Protein AF-A0A1V4YIA8-F1 (afdb_monomer_lite)

Sequence (410 aa):
MAITRIFAPPVGDYGSGVNHAVEQSWTWDTRDDVADLYINRMGHTYTERNWGMSNPDLFKELLKGVDTAYNSRSTNLYGVLDNDDFFGYLGGLSMAIEKMNNGKAPNLYVVYEANPANPQIIALQTFMTREMRTRYFNPEWIQAMMNEGYSGARYISNKFVSYLWGWQVTSPATVENWMWDEVVNTYIKDQYNIGVDEWLSSGNNAYSMTSITGTLLTAAYNGYWQTDQATLRMVADTWAKMIIENGVACCDCSCGNIAMMEWVTQYINPDLLAQVKSQIYTATGYEGFAPSTPVNPNQPVQPTQPGQPSEPGQPSQPGEPGQPGEPSQPGQSEESASSNAGSTPGELQVSAATTPGDEGSQSSQAHEINPVNQQSSSQNTGMPIVATLAVIALVCLLAVGYFYRGRKQI

Secondary structure (DSSP, 8-state):
-TT---EESPTT--S-SHHHHHHTTTS-SSHHHHHHHHHHHH-EEE-SS-EEEE-HHHHHHHHTT--EEEEEE--SS--SSS-HHHIIIIIHHHHHHHHHTTT-PPEEEEEE-SSTTS-EEEEHHHHHHHHHHHTTT-HHHHHHHHHTTHHHHHIIIIIIIHHHHHHHHH-TTTS-HHHHHHHHHHHTS-TT-SSHHHHHTSGGGHHHHHHHHHHHHHHHHTTS----HHHHHHHHHHHHHHHHHH----SIIIII-HHHHHHHTTTS-HHHHHHHHHHHHHHH--GGG-------TTS--PPPPPPPPPPPPPPPPPPPPPPPPPPPP---------------PPP-------------------PPPPPP---------PPPHHHHHHHHHHHHHHHHHHHHHTTS--

Structure (mmCIF, N/CA/C/O backbone):
data_AF-A0A1V4YIA8-F1
#
_entry.id   AF-A0A1V4YIA8-F1
#
loop_
_atom_site.group_PDB
_atom_site.id
_atom_site.type_symbol
_atom_site.label_atom_id
_atom_site.label_alt_id
_atom_site.label_comp_id
_atom_site.label_asym_id
_atom_site.label_entity_id
_atom_site.label_seq_id
_atom_site.pdbx_PDB_ins_code
_atom_site.Cartn_x
_atom_site.Cartn_y
_atom_site.Cartn_z
_atom_site.occupancy
_atom_site.B_iso_or_equiv
_atom_site.auth_seq_id
_atom_site.auth_comp_id
_atom_site.auth_asym_id
_atom_site.auth_atom_id
_atom_site.pdbx_PDB_model_num
ATOM 1 N N . MET A 1 1 ? 11.191 4.000 -35.561 1.00 65.69 1 MET A N 1
ATOM 2 C CA . MET A 1 1 ? 10.753 3.777 -34.164 1.00 65.69 1 MET A CA 1
ATOM 3 C C . MET A 1 1 ? 11.187 2.427 -33.581 1.00 65.69 1 MET A C 1
ATOM 5 O O . MET A 1 1 ? 11.226 2.317 -32.368 1.00 65.69 1 MET A O 1
ATOM 9 N N . ALA A 1 2 ? 11.589 1.423 -34.379 1.00 75.12 2 ALA A N 1
ATOM 10 C CA . ALA A 1 2 ? 11.944 0.082 -33.872 1.00 75.12 2 ALA A CA 1
ATOM 11 C C . ALA A 1 2 ? 13.035 0.036 -32.770 1.00 75.12 2 ALA A C 1
ATOM 13 O O . ALA A 1 2 ? 13.025 -0.872 -31.941 1.00 75.12 2 ALA A O 1
ATOM 14 N N . ILE A 1 3 ? 13.945 1.018 -32.722 1.00 88.50 3 ILE A N 1
ATOM 15 C CA . ILE A 1 3 ? 15.013 1.119 -31.706 1.00 88.50 3 ILE A CA 1
ATOM 16 C C . ILE A 1 3 ? 14.638 1.963 -30.473 1.00 88.50 3 ILE A C 1
ATOM 18 O O . ILE A 1 3 ? 15.454 2.109 -29.570 1.00 88.50 3 ILE A O 1
ATOM 22 N N . THR A 1 4 ? 13.438 2.548 -30.420 1.00 93.19 4 THR A N 1
ATOM 23 C CA . THR A 1 4 ? 13.021 3.411 -29.304 1.00 93.19 4 THR A CA 1
ATOM 24 C C . THR A 1 4 ? 12.848 2.586 -28.029 1.00 93.19 4 THR A C 1
ATOM 26 O O . THR A 1 4 ? 12.136 1.584 -28.042 1.00 93.19 4 THR A O 1
ATOM 29 N N . ARG A 1 5 ? 13.509 2.986 -26.936 1.00 95.44 5 ARG A N 1
ATOM 30 C CA . ARG A 1 5 ? 13.465 2.293 -25.631 1.00 95.44 5 ARG A CA 1
ATOM 31 C C . ARG A 1 5 ? 13.290 3.223 -24.430 1.00 95.44 5 ARG A C 1
ATOM 33 O O . ARG A 1 5 ? 13.143 2.735 -23.319 1.00 95.44 5 ARG A O 1
ATOM 40 N N . ILE A 1 6 ? 13.316 4.537 -24.645 1.00 97.19 6 ILE A N 1
ATOM 41 C CA . ILE A 1 6 ? 13.201 5.528 -23.575 1.00 97.19 6 ILE A CA 1
ATOM 42 C C . ILE A 1 6 ? 11.770 6.055 -23.575 1.00 97.19 6 ILE A C 1
ATOM 44 O O . ILE A 1 6 ? 11.313 6.648 -24.558 1.00 97.19 6 ILE A O 1
ATOM 48 N N . PHE A 1 7 ? 11.091 5.799 -22.464 1.00 97.75 7 PHE A N 1
ATOM 49 C CA . PHE A 1 7 ? 9.698 6.132 -22.219 1.00 97.75 7 PHE A CA 1
ATOM 50 C C . PHE A 1 7 ? 9.584 6.898 -20.900 1.00 97.75 7 PHE A C 1
ATOM 52 O O . PHE A 1 7 ? 10.349 6.633 -19.971 1.00 97.75 7 PHE A O 1
ATOM 59 N N . ALA A 1 8 ? 8.667 7.857 -20.827 1.00 97.19 8 ALA A N 1
ATOM 60 C CA . ALA A 1 8 ? 8.388 8.628 -19.617 1.00 97.19 8 ALA A CA 1
ATOM 61 C C . ALA A 1 8 ? 6.948 9.184 -19.666 1.00 97.19 8 ALA A C 1
ATOM 63 O O . ALA A 1 8 ? 6.248 8.951 -20.656 1.00 97.19 8 ALA A O 1
ATOM 64 N N . PRO A 1 9 ? 6.491 9.923 -18.639 1.00 97.44 9 PRO A N 1
ATOM 65 C CA . PRO A 1 9 ? 5.251 10.693 -18.715 1.00 97.44 9 PRO A CA 1
ATOM 66 C C . PRO A 1 9 ? 5.233 11.709 -19.881 1.00 97.44 9 PRO A C 1
ATOM 68 O O . PRO A 1 9 ? 6.288 12.008 -20.464 1.00 97.44 9 PRO A O 1
ATOM 71 N N . PRO A 1 10 ? 4.056 12.267 -20.227 1.00 96.56 10 PRO A N 1
ATOM 72 C CA . PRO A 1 10 ? 3.943 13.363 -21.187 1.00 96.56 10 PRO A CA 1
ATOM 73 C C . PRO A 1 10 ? 4.822 14.565 -20.816 1.00 96.56 10 PRO A C 1
ATOM 75 O O . PRO A 1 10 ? 5.155 14.781 -19.650 1.00 96.56 10 PRO A O 1
ATOM 78 N N . VAL A 1 11 ? 5.162 15.395 -21.805 1.00 96.56 11 VAL A N 1
ATOM 79 C CA . VAL A 1 11 ? 5.897 16.643 -21.548 1.00 96.56 11 VAL A CA 1
ATOM 80 C C . VAL A 1 11 ? 5.082 17.539 -20.614 1.00 96.56 11 VAL A C 1
ATOM 82 O O . VAL A 1 11 ? 3.940 17.872 -20.920 1.00 96.56 11 VAL A O 1
ATOM 85 N N . GLY A 1 12 ? 5.693 17.961 -19.506 1.00 95.81 12 GLY A N 1
ATOM 86 C CA . GLY A 1 12 ? 5.061 18.842 -18.521 1.00 95.81 12 GLY A CA 1
ATOM 87 C C . GLY A 1 12 ? 4.200 18.127 -17.478 1.00 95.81 12 GLY A C 1
ATOM 88 O O . GLY A 1 12 ? 3.597 18.808 -16.654 1.00 95.81 12 GLY A O 1
ATOM 89 N N . ASP A 1 13 ? 4.162 16.792 -17.485 1.00 95.50 13 ASP A N 1
ATOM 90 C CA . ASP A 1 13 ? 3.424 15.987 -16.509 1.00 95.50 13 ASP A CA 1
ATOM 91 C C . ASP A 1 13 ? 4.364 15.026 -15.749 1.00 95.50 13 ASP A C 1
ATOM 93 O O . ASP A 1 13 ? 5.478 14.732 -16.193 1.00 95.50 13 ASP A O 1
ATOM 97 N N . TYR A 1 14 ? 3.932 14.551 -14.580 1.00 94.81 14 TYR A N 1
ATOM 98 C CA . TYR A 1 14 ? 4.748 13.780 -13.635 1.00 94.81 14 TYR A CA 1
ATOM 99 C C . TYR A 1 14 ? 3.980 12.594 -13.050 1.00 94.81 14 TYR A C 1
ATOM 101 O O . TYR A 1 14 ? 2.756 12.613 -12.947 1.00 94.81 14 TYR A O 1
ATOM 109 N N . GLY A 1 15 ? 4.700 11.567 -12.596 1.00 95.19 15 GLY A N 1
ATOM 110 C CA . GLY A 1 15 ? 4.088 10.415 -11.932 1.00 95.19 15 GLY A CA 1
ATOM 111 C C . GLY A 1 15 ? 3.450 9.424 -12.904 1.00 95.19 15 GLY A C 1
ATOM 112 O O . GLY A 1 15 ? 3.049 9.766 -14.018 1.00 95.19 15 GLY A O 1
ATOM 113 N N . SER A 1 16 ? 3.325 8.175 -12.465 1.00 96.56 16 SER A N 1
ATOM 114 C CA . SER A 1 16 ? 2.689 7.113 -13.250 1.00 96.56 16 SER A CA 1
ATOM 115 C C . SER A 1 16 ? 1.163 7.089 -13.131 1.00 96.56 16 SER A C 1
ATOM 117 O O . SER A 1 16 ? 0.514 6.364 -13.880 1.00 96.56 16 SER A O 1
ATOM 119 N N . GLY A 1 17 ? 0.587 7.848 -12.189 1.00 95.88 17 GLY A N 1
ATOM 120 C CA . GLY A 1 17 ? -0.848 7.855 -11.877 1.00 95.88 17 GLY A CA 1
ATOM 121 C C . GLY A 1 17 ? -1.330 6.623 -11.100 1.00 95.88 17 GLY A C 1
ATOM 122 O O . GLY A 1 17 ? -2.431 6.637 -10.557 1.00 95.88 17 GLY A O 1
ATOM 123 N N . VAL A 1 18 ? -0.506 5.575 -11.002 1.00 97.94 18 VAL A N 1
ATOM 124 C CA . VAL A 1 18 ? -0.856 4.314 -10.332 1.00 97.94 18 VAL A CA 1
ATOM 125 C C . VAL A 1 18 ? -1.058 4.505 -8.836 1.00 97.94 18 VAL A C 1
ATOM 127 O O . VAL A 1 18 ? -1.985 3.933 -8.283 1.00 97.94 18 VAL A O 1
ATOM 130 N N . ASN A 1 19 ? -0.229 5.317 -8.182 1.00 94.88 19 ASN A N 1
ATOM 131 C CA . ASN A 1 19 ? -0.365 5.625 -6.759 1.00 94.88 19 ASN A CA 1
ATOM 132 C C . ASN A 1 19 ? -1.759 6.178 -6.426 1.00 94.88 19 ASN A C 1
ATOM 134 O O . ASN A 1 19 ? -2.448 5.613 -5.582 1.00 94.88 19 ASN A O 1
ATOM 138 N N . HIS A 1 20 ? -2.223 7.174 -7.182 1.00 93.44 20 HIS A N 1
ATOM 139 C CA . HIS A 1 20 ? -3.550 7.752 -6.982 1.00 93.44 20 HIS A CA 1
ATOM 140 C C . HIS A 1 20 ? -4.688 6.775 -7.313 1.00 93.44 20 HIS A C 1
ATOM 142 O O . HIS A 1 20 ? -5.673 6.688 -6.584 1.00 93.44 20 HIS A O 1
ATOM 148 N N . ALA A 1 21 ? -4.545 5.995 -8.389 1.00 95.81 21 ALA A N 1
ATOM 149 C CA . ALA A 1 21 ? -5.541 4.989 -8.749 1.00 95.81 21 ALA A CA 1
ATOM 150 C C . ALA A 1 21 ? -5.669 3.892 -7.679 1.00 95.81 21 ALA A C 1
ATOM 152 O O . ALA A 1 21 ? -6.773 3.435 -7.393 1.00 95.81 21 ALA A O 1
ATOM 153 N N . VAL A 1 22 ? -4.562 3.472 -7.059 1.00 94.25 22 VAL A N 1
ATOM 154 C CA . VAL A 1 22 ? -4.585 2.452 -5.999 1.00 94.25 22 VAL A CA 1
ATOM 155 C C . VAL A 1 22 ? -5.229 2.978 -4.713 1.00 94.25 22 VAL A C 1
ATOM 157 O O . VAL A 1 22 ? -5.990 2.242 -4.080 1.00 94.25 22 VAL A O 1
ATOM 160 N N . GLU A 1 23 ? -4.983 4.242 -4.353 1.00 90.00 23 GLU A N 1
ATOM 161 C CA . GLU A 1 23 ? -5.713 4.919 -3.269 1.00 90.00 23 GLU A CA 1
ATOM 162 C C . GLU A 1 23 ? -7.224 4.916 -3.552 1.00 90.00 23 GLU A C 1
ATOM 164 O O . GLU A 1 23 ? -8.032 4.645 -2.671 1.00 90.00 23 GLU A O 1
ATOM 169 N N . GLN A 1 24 ? -7.621 5.116 -4.809 1.00 90.38 24 GLN A N 1
ATOM 170 C CA . GLN A 1 24 ? -9.018 5.145 -5.247 1.00 90.38 24 GLN A CA 1
ATOM 171 C C . GLN A 1 24 ? -9.512 3.788 -5.758 1.00 90.38 24 GLN A C 1
ATOM 173 O O . GLN A 1 24 ? -10.110 3.693 -6.831 1.00 90.38 24 GLN A O 1
ATOM 178 N N . SER A 1 25 ? -9.282 2.724 -4.989 1.00 87.50 25 SER A N 1
ATOM 179 C CA . SER A 1 25 ? -9.560 1.338 -5.410 1.00 87.50 25 SER A CA 1
ATOM 180 C C . SER A 1 25 ? -11.002 1.030 -5.850 1.00 87.50 25 SER A C 1
ATOM 182 O O . SER A 1 25 ? -11.231 0.017 -6.495 1.00 87.50 25 SER A O 1
ATOM 184 N N . TRP A 1 26 ? -11.974 1.894 -5.544 1.00 87.44 26 TRP A N 1
ATOM 185 C CA . TRP A 1 26 ? -13.375 1.772 -5.976 1.00 87.44 26 TRP A CA 1
ATOM 186 C C . TRP A 1 26 ? -13.670 2.414 -7.345 1.00 87.44 26 TRP A C 1
ATOM 188 O O . TRP A 1 26 ? -14.825 2.460 -7.760 1.00 87.44 26 TRP A O 1
ATOM 198 N N . THR A 1 27 ? -12.661 2.970 -8.024 1.00 90.88 27 THR A N 1
ATOM 199 C CA . THR A 1 27 ? -12.814 3.678 -9.313 1.00 90.88 27 THR A CA 1
ATOM 200 C C . THR A 1 27 ? -12.440 2.834 -10.531 1.00 90.88 27 THR A C 1
ATOM 202 O O . THR A 1 27 ? -12.536 3.310 -11.662 1.00 90.88 27 THR A O 1
ATOM 205 N N . TRP A 1 28 ? -12.026 1.588 -10.311 1.00 94.19 28 TRP A N 1
ATOM 206 C CA . TRP A 1 28 ? -11.667 0.622 -11.344 1.00 94.19 28 TRP A CA 1
ATOM 207 C C . TRP A 1 28 ? -12.190 -0.765 -10.976 1.00 94.19 28 TRP A C 1
ATOM 209 O O . TRP A 1 28 ? -12.346 -1.084 -9.798 1.00 94.19 28 TRP A O 1
ATOM 219 N N . ASP A 1 29 ? -12.450 -1.592 -11.987 1.00 92.12 29 ASP A N 1
ATOM 220 C CA . ASP A 1 29 ? -13.023 -2.926 -11.792 1.00 92.12 29 ASP A CA 1
ATOM 221 C C . ASP A 1 29 ? -11.923 -3.982 -11.640 1.00 92.12 29 ASP A C 1
ATOM 223 O O . ASP A 1 29 ? -12.060 -4.958 -10.898 1.00 92.12 29 ASP A O 1
ATOM 227 N N . THR A 1 30 ? -10.811 -3.803 -12.357 1.00 95.19 30 THR A N 1
ATOM 228 C CA . THR A 1 30 ? -9.715 -4.771 -12.406 1.00 95.19 30 THR A CA 1
ATOM 229 C C . THR A 1 30 ? -8.340 -4.106 -12.348 1.00 95.19 30 THR A C 1
ATOM 231 O O . THR A 1 30 ? -8.144 -2.965 -12.761 1.00 95.19 30 THR A O 1
ATOM 234 N N . ARG A 1 31 ? -7.324 -4.867 -11.913 1.00 95.94 31 ARG A N 1
ATOM 235 C CA . ARG A 1 31 ? -5.907 -4.444 -11.979 1.00 95.94 31 ARG A CA 1
ATOM 236 C C . ARG A 1 31 ? -5.469 -4.083 -13.407 1.00 95.94 31 ARG A C 1
ATOM 238 O O . ARG A 1 31 ? -4.564 -3.271 -13.591 1.00 95.94 31 ARG A O 1
ATOM 245 N N . ASP A 1 32 ? -6.128 -4.659 -14.409 1.00 97.25 32 ASP A N 1
ATOM 246 C CA . ASP A 1 32 ? -5.884 -4.400 -15.825 1.00 97.25 32 ASP A CA 1
ATOM 247 C C . ASP A 1 32 ? -6.237 -2.963 -16.240 1.00 97.25 32 ASP A C 1
ATOM 249 O O . ASP A 1 32 ? -5.585 -2.432 -17.144 1.00 97.25 32 ASP A O 1
ATOM 253 N N . ASP A 1 33 ? -7.198 -2.322 -15.570 1.00 97.94 33 ASP A N 1
ATOM 254 C CA . ASP A 1 33 ? -7.555 -0.914 -15.797 1.00 97.94 33 ASP A CA 1
ATOM 255 C C . ASP A 1 33 ? -6.437 0.011 -15.294 1.00 97.94 33 ASP A C 1
ATOM 257 O O . ASP A 1 33 ? -6.032 0.965 -15.965 1.00 97.94 33 ASP A O 1
ATOM 261 N N . VAL A 1 34 ? -5.846 -0.327 -14.142 1.00 98.19 34 VAL A N 1
ATOM 262 C CA . VAL A 1 34 ? -4.687 0.385 -13.582 1.00 98.19 34 VAL A CA 1
ATOM 263 C C . VAL A 1 34 ? -3.437 0.172 -14.449 1.00 98.19 34 VAL A C 1
ATOM 265 O O . VAL A 1 34 ? -2.638 1.093 -14.642 1.00 98.19 34 VAL A O 1
ATOM 268 N N . ALA A 1 35 ? -3.272 -1.020 -15.030 1.00 98.50 35 ALA A N 1
ATOM 269 C CA . ALA A 1 35 ? -2.217 -1.290 -16.005 1.00 98.50 35 ALA A CA 1
ATOM 270 C C . ALA A 1 35 ? -2.378 -0.437 -17.277 1.00 98.50 35 ALA A C 1
ATOM 272 O O . ALA A 1 35 ? -1.390 0.098 -17.786 1.00 98.50 35 ALA A O 1
ATOM 273 N N . ASP A 1 36 ? -3.607 -0.262 -17.774 1.00 98.44 36 ASP A N 1
ATOM 274 C CA . ASP A 1 36 ? -3.881 0.599 -18.929 1.00 98.44 36 ASP A CA 1
ATOM 275 C C . ASP A 1 36 ? -3.606 2.074 -18.622 1.00 98.44 36 ASP A C 1
ATOM 277 O O . ASP A 1 36 ? -3.011 2.766 -19.455 1.00 98.44 36 ASP A O 1
ATOM 281 N N . LEU A 1 37 ? -3.943 2.550 -17.417 1.00 98.06 37 LEU A N 1
ATOM 282 C CA . LEU A 1 37 ? -3.542 3.880 -16.948 1.00 98.06 37 LEU A CA 1
ATOM 283 C C . LEU A 1 37 ? -2.018 4.051 -17.017 1.00 98.06 37 LEU A C 1
ATOM 285 O O . LEU A 1 37 ? -1.536 5.022 -17.608 1.00 98.06 37 LEU A O 1
ATOM 289 N N . TYR A 1 38 ? -1.259 3.092 -16.474 1.00 98.62 38 TYR A N 1
ATOM 290 C CA . TYR A 1 38 ? 0.203 3.126 -16.514 1.00 98.62 38 TYR A CA 1
ATOM 291 C C . TYR A 1 38 ? 0.727 3.167 -17.953 1.00 98.62 38 TYR A C 1
ATOM 293 O O . TYR A 1 38 ? 1.564 4.007 -18.281 1.00 98.62 38 TYR A O 1
ATOM 301 N N . ILE A 1 39 ? 0.229 2.291 -18.830 1.00 98.69 39 ILE A N 1
ATOM 302 C CA . ILE A 1 39 ? 0.656 2.209 -20.233 1.00 98.69 39 ILE A CA 1
ATOM 303 C C . ILE A 1 39 ? 0.380 3.518 -20.974 1.00 98.69 39 ILE A C 1
ATOM 305 O O . ILE A 1 39 ? 1.248 4.009 -21.696 1.00 98.69 39 ILE A O 1
ATOM 309 N N . ASN A 1 40 ? -0.806 4.096 -20.791 1.00 97.88 40 ASN A N 1
ATOM 310 C CA . ASN A 1 40 ? -1.186 5.336 -21.460 1.00 97.88 40 ASN A CA 1
ATOM 311 C C . ASN A 1 40 ? -0.360 6.523 -20.958 1.00 97.88 40 ASN A C 1
ATOM 313 O O . ASN A 1 40 ? 0.056 7.364 -21.754 1.00 97.88 40 ASN A O 1
ATOM 317 N N . ARG A 1 41 ? -0.073 6.579 -19.653 1.00 97.44 41 ARG A N 1
ATOM 318 C CA . ARG A 1 41 ? 0.695 7.675 -19.056 1.00 97.44 41 ARG A CA 1
ATOM 319 C C . ARG A 1 41 ? 2.188 7.554 -19.358 1.00 97.44 41 ARG A C 1
ATOM 321 O O . ARG A 1 41 ? 2.797 8.515 -19.817 1.00 97.44 41 ARG A O 1
ATOM 328 N N . MET A 1 42 ? 2.768 6.368 -19.202 1.00 98.12 42 MET A N 1
ATOM 329 C CA . MET A 1 42 ? 4.201 6.123 -19.403 1.00 98.12 42 MET A CA 1
ATOM 330 C C . MET A 1 42 ? 4.585 5.861 -20.863 1.00 98.12 42 MET A C 1
ATOM 332 O O . MET A 1 42 ? 5.764 5.883 -21.196 1.00 98.12 42 MET A O 1
ATOM 336 N N . GLY A 1 43 ? 3.619 5.653 -21.760 1.00 97.69 43 GLY A N 1
ATOM 337 C CA . GLY A 1 43 ? 3.835 5.334 -23.173 1.00 97.69 43 GLY A CA 1
ATOM 338 C C . GLY A 1 43 ? 4.330 6.486 -24.056 1.00 97.69 43 GLY A C 1
ATOM 339 O O . GLY A 1 43 ? 4.143 6.418 -25.269 1.00 97.69 43 GLY A O 1
ATOM 340 N N . HIS A 1 44 ? 4.943 7.541 -23.508 1.00 98.06 44 HIS A N 1
ATOM 341 C CA . HIS A 1 44 ? 5.466 8.668 -24.291 1.00 98.06 44 HIS A CA 1
ATOM 342 C C . HIS A 1 44 ? 6.955 8.492 -24.571 1.00 98.06 44 HIS A C 1
ATOM 344 O O . HIS A 1 44 ? 7.759 8.273 -23.671 1.00 98.06 44 HIS A O 1
ATOM 350 N N . THR A 1 45 ? 7.331 8.593 -25.841 1.00 97.38 45 THR A N 1
ATOM 351 C CA . THR A 1 45 ? 8.685 8.305 -26.319 1.00 97.38 45 THR A CA 1
ATOM 352 C C . THR A 1 45 ? 9.594 9.524 -26.257 1.00 97.38 45 THR A C 1
ATOM 354 O O . THR A 1 45 ? 9.218 10.620 -26.677 1.00 97.38 45 THR A O 1
ATOM 357 N N . TYR A 1 46 ? 10.828 9.306 -25.809 1.00 96.75 46 TYR A N 1
ATOM 358 C CA . TYR A 1 46 ? 11.882 10.316 -25.790 1.00 96.75 46 TYR A CA 1
ATOM 359 C C . TYR A 1 46 ? 13.078 9.822 -26.601 1.00 96.75 46 TYR A C 1
ATOM 361 O O . TYR A 1 46 ? 13.633 8.752 -26.371 1.00 96.75 46 TYR A O 1
ATOM 369 N N . THR A 1 47 ? 13.452 10.584 -27.618 1.00 93.56 47 THR A N 1
ATOM 370 C CA . THR A 1 47 ? 14.534 10.275 -28.555 1.00 93.56 47 THR A CA 1
ATOM 371 C C . THR A 1 47 ? 15.204 11.576 -28.985 1.00 93.56 47 THR A C 1
ATOM 373 O O . THR A 1 47 ? 14.694 12.658 -28.716 1.00 93.56 47 THR A O 1
ATOM 376 N N . GLU A 1 48 ? 16.306 11.488 -29.727 1.00 93.31 48 GLU A N 1
ATOM 377 C CA . GLU A 1 48 ? 16.957 12.668 -30.313 1.00 93.31 48 GLU A CA 1
ATOM 378 C C . GLU A 1 48 ? 16.013 13.500 -31.208 1.00 93.31 48 GLU A C 1
ATOM 380 O O . GLU A 1 48 ? 16.159 14.713 -31.300 1.00 93.31 48 GLU A O 1
ATOM 385 N N . ARG A 1 49 ? 15.035 12.860 -31.871 1.00 90.56 49 ARG A N 1
ATOM 386 C CA . ARG A 1 49 ? 14.169 13.506 -32.880 1.00 90.56 49 ARG A CA 1
ATOM 387 C C . ARG A 1 49 ? 12.727 13.737 -32.436 1.00 90.56 49 ARG A C 1
ATOM 389 O O . ARG A 1 49 ? 12.028 14.515 -33.069 1.00 90.56 49 ARG A O 1
ATOM 396 N N . ASN A 1 50 ? 12.278 13.046 -31.393 1.00 88.62 50 ASN A N 1
ATOM 397 C CA . ASN A 1 50 ? 10.922 13.134 -30.851 1.00 88.62 50 ASN A CA 1
ATOM 398 C C . ASN A 1 50 ? 11.008 13.255 -29.334 1.00 88.62 50 ASN A C 1
ATOM 400 O O . ASN A 1 50 ? 11.686 12.442 -28.704 1.00 88.62 50 ASN A O 1
ATOM 404 N N . TRP A 1 51 ? 10.297 14.221 -28.762 1.00 94.88 51 TRP A N 1
ATOM 405 C CA . TRP A 1 51 ? 10.352 14.537 -27.339 1.00 94.88 51 TRP A CA 1
ATOM 406 C C . TRP A 1 51 ? 8.952 14.449 -26.726 1.00 94.88 51 TRP A C 1
ATOM 408 O O . TRP A 1 51 ? 8.123 15.326 -26.950 1.00 94.88 51 TRP A O 1
ATOM 418 N N . GLY A 1 52 ? 8.675 13.353 -26.015 1.00 96.06 52 GLY A N 1
ATOM 419 C CA . GLY A 1 52 ? 7.389 13.083 -25.367 1.00 96.06 52 GLY A CA 1
ATOM 420 C C . GLY A 1 52 ? 6.237 12.769 -26.326 1.00 96.06 52 GLY A C 1
ATOM 421 O O . GLY A 1 52 ? 5.084 13.066 -26.030 1.00 96.06 52 GLY A O 1
ATOM 422 N N . MET A 1 53 ? 6.526 12.161 -27.479 1.00 96.31 53 MET A N 1
ATOM 423 C CA . MET A 1 53 ? 5.488 11.747 -28.431 1.00 96.31 53 MET A CA 1
ATOM 424 C C . MET A 1 53 ? 4.770 10.493 -27.923 1.00 96.31 53 MET A C 1
ATOM 426 O O . MET A 1 53 ? 5.424 9.469 -27.704 1.00 96.31 53 MET A O 1
ATOM 430 N N . SER A 1 54 ? 3.445 10.560 -27.769 1.00 97.44 54 SER A N 1
ATOM 431 C CA . SER A 1 54 ? 2.621 9.427 -27.327 1.00 97.44 54 SER A CA 1
ATOM 432 C C . SER A 1 54 ? 2.731 8.244 -28.293 1.00 97.44 54 SER A C 1
ATOM 434 O O . SER A 1 54 ? 2.546 8.398 -29.501 1.00 97.44 54 SER A O 1
ATOM 436 N N . ASN A 1 55 ? 3.081 7.069 -27.767 1.00 96.69 55 ASN A N 1
ATOM 437 C CA . ASN A 1 55 ? 3.162 5.816 -28.513 1.00 96.69 55 ASN A CA 1
ATOM 438 C C . ASN A 1 55 ? 2.946 4.586 -27.596 1.00 96.69 55 ASN A C 1
ATOM 440 O O . ASN A 1 55 ? 3.858 3.765 -27.421 1.00 96.69 55 ASN A O 1
ATOM 444 N N . PRO A 1 56 ? 1.750 4.447 -26.993 1.00 97.56 56 PRO A N 1
ATOM 445 C CA . PRO A 1 56 ? 1.435 3.336 -26.097 1.00 97.56 56 PRO A CA 1
ATOM 446 C C . PRO A 1 56 ? 1.475 1.974 -26.801 1.00 97.56 56 PRO A C 1
ATOM 448 O O . PRO A 1 56 ? 1.821 0.981 -26.169 1.00 97.56 56 PRO A O 1
ATOM 451 N N . ASP A 1 57 ? 1.190 1.904 -28.103 1.00 97.25 57 ASP A N 1
ATOM 452 C CA . ASP A 1 57 ? 1.226 0.640 -28.851 1.00 97.25 57 ASP A CA 1
ATOM 453 C C . ASP A 1 57 ? 2.647 0.086 -28.977 1.00 97.25 57 ASP A C 1
ATOM 455 O O . ASP A 1 57 ? 2.874 -1.106 -28.764 1.00 97.25 57 ASP A O 1
ATOM 459 N N . LEU A 1 58 ? 3.632 0.952 -29.249 1.00 96.69 58 LEU A N 1
ATOM 460 C CA . LEU A 1 58 ? 5.034 0.543 -29.216 1.00 96.69 58 LEU A CA 1
ATOM 461 C C . LEU A 1 58 ? 5.460 0.136 -27.805 1.00 96.69 58 LEU A C 1
ATOM 463 O O . LEU A 1 58 ? 6.206 -0.828 -27.659 1.00 96.69 58 LEU A O 1
ATOM 467 N N . PHE A 1 59 ? 5.000 0.855 -26.776 1.00 98.00 59 PHE A N 1
ATOM 468 C CA . PHE A 1 59 ? 5.311 0.507 -25.392 1.00 98.00 59 PHE A CA 1
ATOM 469 C C . PHE A 1 59 ? 4.790 -0.897 -25.052 1.00 98.00 59 PHE A C 1
ATOM 471 O O . PHE A 1 59 ? 5.580 -1.746 -24.651 1.00 98.00 59 PHE A O 1
ATOM 478 N N . LYS A 1 60 ? 3.511 -1.184 -25.338 1.00 98.25 60 LYS A N 1
ATOM 479 C CA . LYS A 1 60 ? 2.888 -2.512 -25.181 1.00 98.25 60 LYS A CA 1
ATOM 480 C C . LYS A 1 60 ? 3.680 -3.614 -25.881 1.00 98.25 60 LYS A C 1
ATOM 482 O O . LYS A 1 60 ? 3.953 -4.647 -25.278 1.00 98.25 60 LYS A O 1
ATOM 487 N N . GLU A 1 61 ? 4.077 -3.394 -27.135 1.00 97.62 61 GLU A N 1
ATOM 488 C CA . GLU A 1 61 ? 4.842 -4.384 -27.901 1.00 97.62 61 GLU A CA 1
ATOM 489 C C . GLU A 1 61 ? 6.199 -4.696 -27.259 1.00 97.62 61 GLU A C 1
ATOM 491 O O . GLU A 1 61 ? 6.618 -5.849 -27.237 1.00 97.62 61 GLU A O 1
ATOM 496 N N . LEU A 1 62 ? 6.869 -3.691 -26.692 1.00 97.25 62 LEU A N 1
ATOM 497 C CA . LEU A 1 62 ? 8.169 -3.860 -26.040 1.00 97.25 62 LEU A CA 1
ATOM 498 C C . LEU A 1 62 ? 8.091 -4.518 -24.658 1.00 97.25 62 LEU A C 1
ATOM 500 O O . LEU A 1 62 ? 9.103 -5.044 -24.199 1.00 97.25 62 LEU A O 1
ATOM 504 N N . LEU A 1 63 ? 6.930 -4.489 -24.000 1.00 98.06 63 LEU A N 1
ATOM 505 C CA . LEU A 1 63 ? 6.718 -5.174 -22.721 1.00 98.06 63 LEU A CA 1
ATOM 506 C C . LEU A 1 63 ? 6.481 -6.682 -22.892 1.00 98.06 63 LEU A C 1
ATOM 508 O O . LEU A 1 63 ? 6.707 -7.446 -21.952 1.00 98.06 63 LEU A O 1
ATOM 512 N N . LYS A 1 64 ? 6.069 -7.132 -24.084 1.00 97.94 64 LYS A N 1
ATOM 513 C CA . LYS A 1 64 ? 5.877 -8.559 -24.372 1.00 97.94 64 LYS A CA 1
ATOM 514 C C . LYS A 1 64 ? 7.190 -9.323 -24.225 1.00 97.94 64 LYS A C 1
ATOM 516 O O . LYS A 1 64 ? 8.219 -8.954 -24.786 1.00 97.94 64 LYS A O 1
ATOM 521 N N . GLY A 1 65 ? 7.141 -10.430 -23.496 1.00 97.56 65 GLY A N 1
ATOM 522 C CA . GLY A 1 65 ? 8.288 -11.298 -23.244 1.00 97.56 65 GLY A CA 1
ATOM 523 C C . GLY A 1 65 ? 9.269 -10.776 -22.193 1.00 97.56 65 GLY A C 1
ATOM 524 O O . GLY A 1 65 ? 10.213 -11.494 -21.871 1.00 97.56 65 GLY A O 1
ATOM 525 N N . VAL A 1 66 ? 9.057 -9.581 -21.625 1.00 98.31 66 VAL A N 1
ATOM 526 C CA . VAL A 1 66 ? 9.849 -9.108 -20.482 1.00 98.31 66 VAL A CA 1
ATOM 527 C C . VAL A 1 66 ? 9.539 -9.991 -19.278 1.00 98.31 66 VAL A C 1
ATOM 529 O O . VAL A 1 66 ? 8.390 -10.098 -18.864 1.00 98.31 66 VAL A O 1
ATOM 532 N N . ASP A 1 67 ? 10.557 -10.627 -18.711 1.00 97.94 67 ASP A N 1
ATOM 533 C CA . ASP A 1 67 ? 10.411 -11.541 -17.575 1.00 97.94 67 ASP A CA 1
ATOM 534 C C . ASP A 1 67 ? 10.956 -10.973 -16.260 1.00 97.94 67 ASP A C 1
ATOM 536 O O . ASP A 1 67 ? 10.763 -11.578 -15.206 1.00 97.94 67 ASP A O 1
ATOM 540 N N . THR A 1 68 ? 11.633 -9.825 -16.314 1.00 98.44 68 THR A N 1
ATOM 541 C CA . THR A 1 68 ? 12.345 -9.241 -15.181 1.00 98.44 68 THR A CA 1
ATOM 542 C C . THR A 1 68 ? 12.313 -7.719 -15.250 1.00 98.44 68 THR A C 1
ATOM 544 O O . THR A 1 68 ? 12.592 -7.136 -16.298 1.00 98.44 68 THR A O 1
ATOM 547 N N . ALA A 1 69 ? 12.028 -7.070 -14.122 1.00 98.38 69 ALA A N 1
ATOM 548 C CA . ALA A 1 69 ? 12.089 -5.623 -13.975 1.00 98.38 69 ALA A CA 1
ATOM 549 C C . ALA A 1 69 ? 12.908 -5.224 -12.741 1.00 98.38 69 ALA A C 1
ATOM 551 O O . ALA A 1 69 ? 12.923 -5.909 -11.715 1.00 98.38 69 ALA A O 1
ATOM 552 N N . TYR A 1 70 ? 13.588 -4.087 -12.857 1.00 97.94 70 TYR A N 1
ATOM 553 C CA . TYR A 1 70 ? 14.493 -3.562 -11.843 1.00 97.94 70 TYR A CA 1
ATOM 554 C C . TYR A 1 70 ? 14.123 -2.122 -11.505 1.00 97.94 70 TYR A C 1
ATOM 556 O O . TYR A 1 70 ? 13.750 -1.350 -12.387 1.00 97.94 70 TYR A O 1
ATOM 564 N N . ASN A 1 71 ? 14.308 -1.738 -10.246 1.00 96.75 71 ASN A N 1
ATOM 565 C CA . ASN A 1 71 ? 14.389 -0.337 -9.840 1.00 96.75 71 ASN A CA 1
ATOM 566 C C . ASN A 1 71 ? 15.551 -0.173 -8.851 1.00 96.75 71 ASN A C 1
ATOM 568 O O . ASN A 1 71 ? 15.851 -1.091 -8.084 1.00 96.75 71 ASN A O 1
ATOM 572 N N . SER A 1 72 ? 16.254 0.953 -8.899 1.00 95.00 72 SER A N 1
ATOM 573 C CA . SER A 1 72 ? 17.439 1.183 -8.076 1.00 95.00 72 SER A CA 1
ATOM 574 C C . SER A 1 72 ? 17.119 1.951 -6.795 1.00 95.00 72 SER A C 1
ATOM 576 O O . SER A 1 72 ? 16.186 2.752 -6.711 1.00 95.00 72 SER A O 1
ATOM 578 N N . ARG A 1 73 ? 17.921 1.699 -5.760 1.00 93.81 73 ARG A N 1
ATOM 579 C CA . ARG A 1 73 ? 17.909 2.435 -4.491 1.00 93.81 73 ARG A CA 1
ATOM 580 C C . ARG A 1 73 ? 19.337 2.603 -3.989 1.00 93.81 73 ARG A C 1
ATOM 582 O O . ARG A 1 73 ? 20.005 1.622 -3.681 1.00 93.81 73 ARG A O 1
ATOM 589 N N . SER A 1 74 ? 19.774 3.847 -3.826 1.00 93.62 74 SER A N 1
ATOM 590 C CA . SER A 1 74 ? 21.128 4.217 -3.384 1.00 93.62 74 SER A CA 1
ATOM 591 C C . SER A 1 74 ? 21.179 4.780 -1.955 1.00 93.62 74 SER A C 1
ATOM 593 O O . SER A 1 74 ? 22.137 5.445 -1.573 1.00 93.62 74 SER A O 1
ATOM 595 N N . THR A 1 75 ? 20.148 4.530 -1.141 1.00 91.44 75 THR A N 1
ATOM 596 C CA . THR A 1 75 ? 20.006 5.089 0.213 1.00 91.44 75 THR A CA 1
ATOM 597 C C . THR A 1 75 ? 19.635 4.021 1.242 1.00 91.44 75 THR A C 1
ATOM 599 O O . THR A 1 75 ? 18.953 3.056 0.911 1.00 91.44 75 THR A O 1
ATOM 602 N N . ASN A 1 76 ? 20.066 4.214 2.495 1.00 88.38 76 ASN A N 1
ATOM 603 C CA . ASN A 1 76 ? 19.593 3.439 3.653 1.00 88.38 76 ASN A CA 1
ATOM 604 C C . ASN A 1 76 ? 18.382 4.108 4.342 1.00 88.38 76 ASN A C 1
ATOM 606 O O . ASN A 1 76 ? 17.789 3.528 5.249 1.00 88.38 76 ASN A O 1
ATOM 610 N N . LEU A 1 77 ? 18.034 5.343 3.951 1.00 90.50 77 LEU A N 1
ATOM 611 C CA . LEU A 1 77 ? 16.959 6.117 4.577 1.00 90.50 77 LEU A CA 1
ATOM 612 C C . LEU A 1 77 ? 15.578 5.661 4.095 1.00 90.50 77 LEU A C 1
ATOM 614 O O . LEU A 1 77 ? 14.675 5.470 4.905 1.00 90.50 77 LEU A O 1
ATOM 618 N N . TYR A 1 78 ? 15.431 5.418 2.794 1.00 90.19 78 TYR A N 1
ATOM 619 C CA . TYR A 1 78 ? 14.155 5.073 2.168 1.00 90.19 78 TYR A CA 1
ATOM 620 C C . TYR A 1 78 ? 14.173 3.640 1.641 1.00 90.19 78 TYR A C 1
ATOM 622 O O . TYR A 1 78 ? 15.093 3.256 0.916 1.00 90.19 78 TYR A O 1
ATOM 630 N N . GLY A 1 79 ? 13.151 2.862 1.988 1.00 93.81 79 GLY A N 1
ATOM 631 C CA . GLY A 1 79 ? 12.940 1.524 1.447 1.00 93.81 79 GLY A CA 1
ATOM 632 C C . GLY A 1 79 ? 11.909 1.497 0.316 1.00 93.81 79 GLY A C 1
ATOM 633 O O . GLY A 1 79 ? 11.677 2.513 -0.343 1.00 93.81 79 GLY A O 1
ATOM 634 N N . VAL A 1 80 ? 11.332 0.333 0.030 1.00 96.12 80 VAL A N 1
ATOM 635 C CA . VAL A 1 80 ? 10.316 0.127 -1.017 1.00 96.12 80 VAL A CA 1
ATOM 636 C C . VAL A 1 80 ? 8.889 0.337 -0.513 1.00 96.12 80 VAL A C 1
ATOM 638 O O . VAL A 1 80 ? 7.996 0.516 -1.334 1.00 96.12 80 VAL A O 1
ATOM 641 N N . LEU A 1 81 ? 8.681 0.356 0.807 1.00 96.06 81 LEU A N 1
ATOM 642 C CA . LEU A 1 81 ? 7.401 0.640 1.476 1.00 96.06 81 LEU A CA 1
ATOM 643 C C . LEU A 1 81 ? 7.361 2.047 2.094 1.00 96.06 81 LEU A C 1
ATOM 645 O O . LEU A 1 81 ? 6.452 2.390 2.844 1.00 96.06 81 LEU A O 1
ATOM 649 N N . ASP A 1 82 ? 8.367 2.865 1.798 1.00 91.81 82 ASP A N 1
ATOM 650 C CA . ASP A 1 82 ? 8.553 4.184 2.397 1.00 91.81 82 ASP A CA 1
ATOM 651 C C . ASP A 1 82 ? 7.924 5.330 1.594 1.00 91.81 82 ASP A C 1
ATOM 653 O O . ASP A 1 82 ? 7.505 6.341 2.160 1.00 91.81 82 ASP A O 1
ATOM 657 N N . ASN A 1 83 ? 7.868 5.155 0.271 1.00 91.38 83 ASN A N 1
ATOM 658 C CA . ASN A 1 83 ? 7.330 6.115 -0.684 1.00 91.38 83 ASN A CA 1
ATOM 659 C C . ASN A 1 83 ? 6.469 5.401 -1.731 1.00 91.38 83 ASN A C 1
ATOM 661 O O . ASN A 1 83 ? 6.832 4.310 -2.186 1.00 91.38 83 ASN A O 1
ATOM 665 N N . ASP A 1 84 ? 5.386 6.044 -2.150 1.00 95.00 84 ASP A N 1
ATOM 666 C CA . ASP A 1 84 ? 4.421 5.516 -3.112 1.00 95.00 84 ASP A CA 1
ATOM 667 C C . ASP A 1 84 ? 5.006 5.366 -4.519 1.00 95.00 84 ASP A C 1
ATOM 669 O O . ASP A 1 84 ? 4.683 4.414 -5.228 1.00 95.00 84 ASP A O 1
ATOM 673 N N . ASP A 1 85 ? 5.960 6.223 -4.889 1.00 95.44 85 ASP A N 1
ATOM 674 C CA . ASP A 1 85 ? 6.673 6.145 -6.166 1.00 95.44 85 ASP A CA 1
ATOM 675 C C . ASP A 1 85 ? 7.239 4.743 -6.454 1.00 95.44 85 ASP A C 1
ATOM 677 O O . ASP A 1 85 ? 7.288 4.314 -7.607 1.00 95.44 85 ASP A O 1
ATOM 681 N N . PHE A 1 86 ? 7.680 3.983 -5.443 1.00 96.12 86 PHE A N 1
ATOM 682 C CA . PHE A 1 86 ? 8.301 2.686 -5.726 1.00 96.12 86 PHE A CA 1
ATOM 683 C C . PHE A 1 86 ? 7.293 1.700 -6.325 1.00 96.12 86 PHE A C 1
ATOM 685 O O . PHE A 1 86 ? 7.571 1.114 -7.375 1.00 96.12 86 PHE A O 1
ATOM 692 N N . PHE A 1 87 ? 6.107 1.566 -5.723 1.00 97.81 87 PHE A N 1
ATOM 693 C CA . PHE A 1 87 ? 5.046 0.735 -6.295 1.00 97.81 87 PHE A CA 1
ATOM 694 C C . PHE A 1 87 ? 4.380 1.426 -7.491 1.00 97.81 87 PHE A C 1
ATOM 696 O O . PHE A 1 87 ? 4.044 0.762 -8.469 1.00 97.81 87 PHE A O 1
ATOM 703 N N . GLY A 1 88 ? 4.270 2.758 -7.476 1.00 98.00 88 GLY A N 1
ATOM 704 C CA . GLY A 1 88 ? 3.717 3.535 -8.581 1.00 98.00 88 GLY A CA 1
ATOM 705 C C . GLY A 1 88 ? 4.480 3.309 -9.888 1.00 98.00 88 GLY A C 1
ATOM 706 O O . GLY A 1 88 ? 3.861 3.129 -10.939 1.00 98.00 88 GLY A O 1
ATOM 707 N N . TYR A 1 89 ? 5.814 3.260 -9.839 1.00 98.06 89 TYR A N 1
ATOM 708 C CA . TYR A 1 89 ? 6.653 3.037 -11.019 1.00 98.06 89 TYR A CA 1
ATOM 709 C C . TYR A 1 89 ? 6.980 1.561 -11.266 1.00 98.06 89 TYR A C 1
ATOM 711 O O . TYR A 1 89 ? 6.693 1.070 -12.357 1.00 98.06 89 TYR A O 1
ATOM 719 N N . LEU A 1 90 ? 7.585 0.849 -10.303 1.00 98.31 90 LEU A N 1
ATOM 720 C CA . LEU A 1 90 ? 8.002 -0.548 -10.507 1.00 98.31 90 LEU A CA 1
ATOM 721 C C . LEU A 1 90 ? 6.803 -1.503 -10.471 1.00 98.31 90 LEU A C 1
ATOM 723 O O . LEU A 1 90 ? 6.713 -2.397 -11.307 1.00 98.31 90 LEU A O 1
ATOM 727 N N . GLY A 1 91 ? 5.872 -1.298 -9.540 1.00 98.31 91 GLY A N 1
ATOM 728 C CA . GLY A 1 91 ? 4.622 -2.058 -9.489 1.00 98.31 91 GLY A CA 1
ATOM 729 C C . GLY A 1 91 ? 3.711 -1.752 -10.684 1.00 98.31 91 GLY A C 1
ATOM 730 O O . GLY A 1 91 ? 3.195 -2.669 -11.314 1.00 98.31 91 GLY A O 1
ATOM 731 N N . GLY A 1 92 ? 3.588 -0.480 -11.074 1.00 98.44 92 GLY A N 1
ATOM 732 C CA . GLY A 1 92 ? 2.903 -0.075 -12.307 1.00 98.44 92 GLY A CA 1
ATOM 733 C C . GLY A 1 92 ? 3.462 -0.756 -13.562 1.00 98.44 92 GLY A C 1
ATOM 734 O O . GLY A 1 92 ? 2.709 -1.328 -14.353 1.00 98.44 92 GLY A O 1
ATOM 735 N N . LEU A 1 93 ? 4.793 -0.786 -13.697 1.00 98.62 93 LEU A N 1
ATOM 736 C CA . LEU A 1 93 ? 5.473 -1.515 -14.769 1.00 98.62 93 LEU A CA 1
ATOM 737 C C . LEU A 1 93 ? 5.196 -3.021 -14.696 1.00 98.62 93 LEU A C 1
ATOM 739 O O . LEU A 1 93 ? 4.964 -3.645 -15.729 1.00 98.62 93 LEU A O 1
ATOM 743 N N . SER A 1 94 ? 5.198 -3.596 -13.490 1.00 98.56 94 SER A N 1
ATOM 744 C CA . SER A 1 94 ? 4.875 -5.007 -13.263 1.00 98.56 94 SER A CA 1
ATOM 745 C C . SER A 1 94 ? 3.494 -5.359 -13.808 1.00 98.56 94 SER A C 1
ATOM 747 O O . SER A 1 94 ? 3.382 -6.311 -14.574 1.00 98.56 94 SER A O 1
ATOM 749 N N . MET A 1 95 ? 2.467 -4.560 -13.493 1.00 98.56 95 MET A N 1
ATOM 750 C CA . MET A 1 95 ? 1.105 -4.773 -13.999 1.00 98.56 95 MET A CA 1
ATOM 751 C C . MET A 1 95 ? 1.028 -4.642 -15.523 1.00 98.56 95 MET A C 1
ATOM 753 O O . MET A 1 95 ? 0.390 -5.457 -16.186 1.00 98.56 95 MET A O 1
ATOM 757 N N . ALA A 1 96 ? 1.710 -3.650 -16.102 1.00 98.62 96 ALA A N 1
ATOM 758 C CA . ALA A 1 96 ? 1.754 -3.478 -17.552 1.00 98.62 96 ALA A CA 1
ATOM 759 C C . ALA A 1 96 ? 2.414 -4.681 -18.254 1.00 98.62 96 ALA A C 1
ATOM 761 O O . ALA A 1 96 ? 1.907 -5.160 -19.268 1.00 98.62 96 ALA A O 1
ATOM 762 N N . ILE A 1 97 ? 3.512 -5.206 -17.700 1.00 98.69 97 ILE A N 1
ATOM 763 C CA . ILE A 1 97 ? 4.172 -6.421 -18.199 1.00 98.69 97 ILE A CA 1
ATOM 764 C C . ILE A 1 97 ? 3.262 -7.642 -18.029 1.00 98.69 97 ILE A C 1
ATOM 766 O O . ILE A 1 97 ? 3.096 -8.408 -18.974 1.00 98.69 97 ILE A O 1
ATOM 770 N N . GLU A 1 98 ? 2.651 -7.812 -16.855 1.00 98.44 98 GLU A N 1
ATOM 771 C CA . GLU A 1 98 ? 1.728 -8.909 -16.543 1.00 98.44 98 GLU A CA 1
ATOM 772 C C . GLU A 1 98 ? 0.582 -8.972 -17.561 1.00 98.44 98 GLU A C 1
ATOM 774 O O . GLU A 1 98 ? 0.346 -10.026 -18.158 1.00 98.44 98 GLU A O 1
ATOM 779 N N . LYS A 1 99 ? -0.045 -7.825 -17.848 1.00 98.25 99 LYS A N 1
ATOM 780 C CA . LYS A 1 99 ? -1.100 -7.693 -18.860 1.00 98.25 99 LYS A CA 1
ATOM 781 C C . LYS A 1 99 ? -0.612 -8.077 -20.259 1.00 98.25 99 LYS A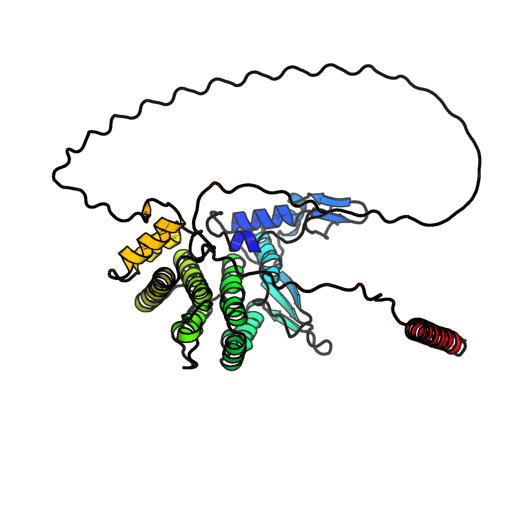 C 1
ATOM 783 O O . LYS A 1 99 ? -1.304 -8.789 -20.985 1.00 98.25 99 LYS A O 1
ATOM 788 N N . MET A 1 100 ? 0.593 -7.652 -20.649 1.00 98.25 100 MET A N 1
ATOM 789 C CA . MET A 1 100 ? 1.173 -7.971 -21.966 1.00 98.25 100 MET A CA 1
ATOM 790 C C . MET A 1 100 ? 1.684 -9.411 -22.092 1.00 98.25 100 MET A C 1
ATOM 792 O O . MET A 1 100 ? 1.868 -9.898 -23.208 1.00 98.25 100 MET A O 1
ATOM 796 N N . ASN A 1 101 ? 1.857 -10.108 -20.970 1.00 97.50 101 ASN A N 1
ATOM 797 C CA . ASN A 1 101 ? 2.344 -11.482 -20.899 1.00 97.50 101 ASN A CA 1
ATOM 798 C C . ASN A 1 101 ? 1.258 -12.485 -20.488 1.00 97.50 101 ASN A C 1
ATOM 800 O O . ASN A 1 101 ? 1.563 -13.507 -19.867 1.00 97.50 101 ASN A O 1
ATOM 804 N N . ASN A 1 102 ? -0.003 -12.223 -20.841 1.00 95.75 102 ASN A N 1
ATOM 805 C CA . ASN A 1 102 ? -1.135 -13.116 -20.572 1.00 95.75 102 ASN A CA 1
ATOM 806 C C . ASN A 1 102 ? -1.262 -13.483 -19.079 1.00 95.75 102 ASN A C 1
ATOM 808 O O . ASN A 1 102 ? -1.461 -14.649 -18.735 1.00 95.75 102 ASN A O 1
ATOM 812 N N . GLY A 1 103 ? -1.089 -12.500 -18.192 1.00 96.25 103 GLY A N 1
ATOM 813 C CA . GLY A 1 103 ? -1.195 -12.673 -16.742 1.00 96.25 103 GLY A CA 1
ATOM 814 C C . GLY A 1 103 ? 0.087 -13.155 -16.056 1.00 96.25 103 GLY A C 1
ATOM 815 O O . GLY A 1 103 ? 0.076 -13.412 -14.855 1.00 96.25 103 GLY A O 1
ATOM 816 N N . LYS A 1 104 ? 1.211 -13.295 -16.775 1.00 97.44 104 LYS A N 1
ATOM 817 C CA . LYS A 1 104 ? 2.495 -13.664 -16.163 1.00 97.44 104 LYS A CA 1
ATOM 818 C C . LYS A 1 104 ? 3.272 -12.421 -15.718 1.00 97.44 104 LYS A C 1
ATOM 820 O O . LYS A 1 104 ? 3.914 -11.763 -16.539 1.00 97.44 104 LYS A O 1
ATOM 825 N N . ALA A 1 105 ? 3.265 -12.150 -14.415 1.00 97.56 105 ALA A N 1
ATOM 826 C CA . ALA A 1 105 ? 4.059 -11.081 -13.811 1.00 97.56 105 ALA A CA 1
ATOM 827 C C . ALA A 1 105 ? 5.582 -11.322 -13.957 1.00 97.56 105 ALA A C 1
ATOM 829 O O . ALA A 1 105 ? 6.028 -12.477 -13.957 1.00 97.56 105 ALA A O 1
ATOM 830 N N . PRO A 1 106 ? 6.394 -10.254 -14.082 1.00 98.44 106 PRO A N 1
ATOM 831 C CA . PRO A 1 106 ? 7.850 -10.358 -14.109 1.00 98.44 106 PRO A CA 1
ATOM 832 C C . PRO A 1 106 ? 8.437 -10.608 -12.712 1.00 98.44 106 PRO A C 1
ATOM 834 O O . PRO A 1 106 ? 7.835 -10.291 -11.688 1.00 98.44 106 PRO A O 1
ATOM 837 N N . ASN A 1 107 ? 9.676 -11.094 -12.666 1.00 98.44 107 ASN A N 1
ATOM 838 C CA . ASN A 1 107 ? 10.478 -11.060 -11.449 1.00 98.44 107 ASN A CA 1
ATOM 839 C C . ASN A 1 107 ? 10.875 -9.611 -11.137 1.00 98.44 107 ASN A C 1
ATOM 841 O O . ASN A 1 107 ? 11.399 -8.907 -12.004 1.00 98.44 107 ASN A O 1
ATOM 845 N N . LEU A 1 108 ? 10.668 -9.172 -9.898 1.00 98.62 108 LEU A N 1
ATOM 846 C CA . LEU A 1 108 ? 10.987 -7.812 -9.466 1.00 98.62 108 LEU A CA 1
ATOM 847 C C . LEU A 1 108 ? 12.233 -7.801 -8.583 1.00 98.62 108 LEU A C 1
ATOM 849 O O . LEU A 1 108 ? 12.327 -8.552 -7.609 1.00 98.62 108 LEU A O 1
ATOM 853 N N . TYR A 1 109 ? 13.170 -6.908 -8.894 1.00 98.56 109 TYR A N 1
ATOM 854 C CA . TYR A 1 109 ? 14.419 -6.755 -8.153 1.00 98.56 109 TYR A CA 1
ATOM 855 C C . TYR A 1 109 ? 14.710 -5.296 -7.801 1.00 98.56 109 TYR A C 1
ATOM 857 O O . TYR A 1 109 ? 14.416 -4.367 -8.554 1.00 98.56 109 TYR A O 1
ATOM 865 N N . VAL A 1 110 ? 15.369 -5.115 -6.660 1.00 98.06 110 VAL A N 1
ATOM 866 C CA . VAL A 1 110 ? 15.951 -3.850 -6.219 1.00 98.06 110 VAL A CA 1
ATOM 867 C C . VAL A 1 110 ? 17.452 -3.891 -6.476 1.00 98.06 110 VAL A C 1
ATOM 869 O O . VAL A 1 110 ? 18.155 -4.741 -5.923 1.00 98.06 110 VAL A O 1
ATOM 872 N N . VAL A 1 111 ? 17.950 -2.961 -7.289 1.00 97.56 111 VAL A N 1
ATOM 873 C CA . VAL A 1 111 ? 19.390 -2.700 -7.415 1.00 97.56 111 VAL A CA 1
ATOM 874 C C . VAL A 1 111 ? 19.789 -1.806 -6.244 1.00 97.56 111 VAL A C 1
ATOM 876 O O . VAL A 1 111 ? 19.532 -0.603 -6.243 1.00 97.56 111 VAL A O 1
ATOM 879 N N . TYR A 1 112 ? 20.325 -2.419 -5.194 1.00 96.50 112 TYR A N 1
ATOM 880 C CA . TYR A 1 112 ? 20.629 -1.779 -3.925 1.00 96.50 112 TYR A CA 1
ATOM 881 C C . TYR A 1 112 ? 22.085 -1.318 -3.859 1.00 96.50 112 TYR A C 1
ATOM 883 O O . TYR A 1 112 ? 23.010 -2.127 -3.790 1.00 96.50 112 TYR A O 1
ATOM 891 N N . GLU A 1 113 ? 22.276 -0.004 -3.831 1.00 95.88 113 GLU A N 1
ATOM 892 C CA . GLU A 1 113 ? 23.575 0.670 -3.933 1.00 95.88 113 GLU A CA 1
ATOM 893 C C . GLU A 1 113 ? 23.868 1.565 -2.720 1.00 95.88 113 GLU A C 1
ATOM 895 O O . GLU A 1 113 ? 24.765 2.402 -2.756 1.00 95.88 113 GLU A O 1
ATOM 900 N N . ALA A 1 114 ? 23.131 1.402 -1.615 1.00 93.81 114 ALA A N 1
ATOM 901 C CA . ALA A 1 114 ? 23.328 2.217 -0.413 1.00 93.81 114 ALA A CA 1
ATOM 902 C C . ALA A 1 114 ? 24.721 2.054 0.225 1.00 93.81 114 ALA A C 1
ATOM 904 O O . ALA A 1 114 ? 25.169 2.925 0.971 1.00 93.81 114 ALA A O 1
ATOM 905 N N . ASN A 1 115 ? 25.406 0.943 -0.067 1.00 94.50 115 ASN A N 1
ATOM 906 C CA . ASN A 1 115 ? 26.840 0.801 0.137 1.00 94.50 115 ASN A CA 1
ATOM 907 C C . ASN A 1 115 ? 27.531 0.704 -1.237 1.00 94.50 115 ASN A C 1
ATOM 909 O O . ASN A 1 115 ? 27.510 -0.374 -1.836 1.00 94.50 115 ASN A O 1
ATOM 913 N N . PRO A 1 116 ? 28.190 1.771 -1.726 1.00 91.69 116 PRO A N 1
ATOM 914 C CA . PRO A 1 116 ? 28.833 1.756 -3.041 1.00 91.69 116 PRO A CA 1
ATOM 915 C C . PRO A 1 116 ? 30.005 0.765 -3.130 1.00 91.69 116 PRO A C 1
ATOM 917 O O . PRO A 1 116 ? 30.404 0.390 -4.228 1.00 91.69 116 PRO A O 1
ATOM 920 N N . ALA A 1 117 ? 30.552 0.308 -1.996 1.00 96.62 117 ALA A N 1
ATOM 921 C CA . ALA A 1 117 ? 31.586 -0.725 -1.968 1.00 96.62 117 ALA A CA 1
ATOM 922 C C . ALA A 1 117 ? 31.025 -2.157 -2.081 1.00 96.62 117 ALA A C 1
ATOM 924 O O . ALA A 1 117 ? 31.798 -3.096 -2.252 1.00 96.62 117 ALA A O 1
ATOM 925 N N . ASN A 1 118 ? 29.706 -2.343 -1.960 1.00 96.00 118 ASN A N 1
ATOM 926 C CA . ASN A 1 118 ? 29.046 -3.646 -2.049 1.00 96.00 118 ASN A CA 1
ATOM 927 C C . ASN A 1 118 ? 27.626 -3.510 -2.638 1.00 96.00 118 ASN A C 1
ATOM 929 O O . ASN A 1 118 ? 26.647 -3.668 -1.900 1.00 96.00 118 ASN A O 1
ATOM 933 N N . PRO A 1 119 ? 27.493 -3.190 -3.939 1.00 95.62 119 PRO A N 1
ATOM 934 C CA . PRO A 1 119 ? 26.193 -3.139 -4.596 1.00 95.62 119 PRO A CA 1
ATOM 935 C C . PRO A 1 119 ? 25.578 -4.541 -4.680 1.00 95.62 119 PRO A C 1
ATOM 937 O O . PRO A 1 119 ? 26.269 -5.531 -4.926 1.00 95.62 119 PRO A O 1
ATOM 940 N N . GLN A 1 120 ? 24.265 -4.634 -4.480 1.00 97.31 120 GLN A N 1
ATOM 941 C CA . GLN A 1 120 ? 23.528 -5.898 -4.474 1.00 97.31 120 GLN A CA 1
ATOM 942 C C . GLN A 1 120 ? 22.310 -5.822 -5.392 1.00 97.31 120 GLN A C 1
ATOM 944 O O . GLN A 1 120 ? 21.684 -4.777 -5.516 1.00 97.31 120 GLN A O 1
ATOM 949 N N . ILE A 1 121 ? 21.919 -6.951 -5.978 1.00 97.88 121 ILE A N 1
ATOM 950 C CA . ILE A 1 121 ? 20.616 -7.109 -6.632 1.00 97.88 121 ILE A CA 1
ATOM 951 C C . ILE A 1 121 ? 19.797 -8.042 -5.748 1.00 97.88 121 ILE A C 1
ATOM 953 O O . ILE A 1 121 ? 20.182 -9.189 -5.526 1.00 97.88 121 ILE A O 1
ATOM 957 N N . ILE A 1 122 ? 18.703 -7.535 -5.189 1.00 97.88 122 ILE A N 1
ATOM 958 C CA . ILE A 1 122 ? 17.905 -8.231 -4.174 1.00 97.88 122 ILE A CA 1
ATOM 959 C C . ILE A 1 122 ? 16.491 -8.399 -4.717 1.00 97.88 122 ILE A C 1
ATOM 961 O O . ILE A 1 122 ? 15.917 -7.438 -5.222 1.00 97.88 122 ILE A O 1
ATOM 965 N N . ALA A 1 123 ? 15.917 -9.600 -4.622 1.00 98.31 123 ALA A N 1
ATOM 966 C CA . ALA A 1 123 ? 14.515 -9.808 -4.982 1.00 98.31 123 ALA A CA 1
ATOM 967 C C . ALA A 1 123 ? 13.614 -8.878 -4.152 1.00 98.31 123 ALA A C 1
ATOM 969 O O . ALA A 1 123 ? 13.842 -8.708 -2.950 1.00 98.31 123 ALA A O 1
ATOM 970 N N . LEU A 1 124 ? 12.592 -8.288 -4.776 1.00 98.06 124 LEU A N 1
ATOM 971 C CA . LEU A 1 124 ? 11.729 -7.292 -4.138 1.00 98.06 124 LEU A CA 1
ATOM 972 C C . LEU A 1 124 ? 11.134 -7.812 -2.824 1.00 98.06 124 LEU A C 1
ATOM 974 O O . LEU A 1 124 ? 11.234 -7.133 -1.807 1.00 98.06 124 LEU A O 1
ATOM 978 N N . GLN A 1 125 ? 10.602 -9.036 -2.820 1.00 97.12 125 GLN A N 1
ATOM 979 C CA . GLN A 1 125 ? 10.014 -9.650 -1.626 1.00 97.12 125 GLN A CA 1
ATOM 980 C C . GLN A 1 125 ? 11.033 -9.802 -0.484 1.00 97.12 125 GLN A C 1
ATOM 982 O O . GLN A 1 125 ? 10.725 -9.519 0.674 1.00 97.12 125 GLN A O 1
ATOM 987 N N . THR A 1 126 ? 12.274 -10.193 -0.795 1.00 97.81 126 THR A N 1
ATOM 988 C CA . THR A 1 126 ? 13.357 -10.288 0.197 1.00 97.81 126 THR A CA 1
ATOM 989 C C . THR A 1 126 ? 13.718 -8.915 0.758 1.00 97.81 126 THR A C 1
ATOM 991 O O . THR A 1 126 ? 13.903 -8.775 1.968 1.00 97.81 126 THR A O 1
ATOM 994 N N . PHE A 1 127 ? 13.807 -7.894 -0.101 1.00 97.19 127 PHE A N 1
ATOM 995 C CA . PHE A 1 127 ? 14.078 -6.525 0.329 1.00 97.19 127 PHE A CA 1
ATOM 996 C C . PHE A 1 127 ? 12.958 -6.000 1.235 1.00 97.19 127 PHE A C 1
ATOM 998 O O . PHE A 1 127 ? 13.239 -5.533 2.337 1.00 97.19 127 PHE A O 1
ATOM 1005 N N . MET A 1 128 ? 11.706 -6.143 0.794 1.00 97.50 128 MET A N 1
ATOM 1006 C CA . MET A 1 128 ? 10.501 -5.715 1.504 1.00 97.50 128 MET A CA 1
ATOM 1007 C C . MET A 1 128 ? 10.383 -6.394 2.870 1.00 97.50 128 MET A C 1
ATOM 1009 O O . MET A 1 128 ? 10.233 -5.721 3.882 1.00 97.50 128 MET A O 1
ATOM 1013 N N . THR A 1 129 ? 10.561 -7.716 2.936 1.00 97.31 129 THR A N 1
ATOM 1014 C CA . THR A 1 129 ? 10.512 -8.464 4.204 1.00 97.31 129 THR A CA 1
ATOM 1015 C C . THR A 1 129 ? 11.585 -7.984 5.184 1.00 97.31 129 THR A C 1
ATOM 1017 O O . THR A 1 129 ? 11.325 -7.831 6.380 1.00 97.31 129 THR A O 1
ATOM 1020 N N . ARG A 1 130 ? 12.806 -7.724 4.694 1.00 96.50 130 ARG A N 1
ATOM 1021 C CA . ARG A 1 130 ? 13.890 -7.178 5.521 1.00 96.50 130 ARG A CA 1
ATOM 1022 C C . ARG A 1 130 ? 13.540 -5.784 6.035 1.00 96.50 130 ARG A C 1
ATOM 1024 O O . ARG A 1 130 ? 13.747 -5.512 7.214 1.00 96.50 130 ARG A O 1
ATOM 1031 N N . GLU A 1 131 ? 13.016 -4.917 5.178 1.00 96.69 131 GLU A N 1
ATOM 1032 C CA . GLU A 1 131 ? 12.565 -3.577 5.553 1.00 96.69 131 GLU A CA 1
ATOM 1033 C C . GLU A 1 131 ? 11.470 -3.629 6.623 1.00 96.69 131 GLU A C 1
ATOM 1035 O O . GLU A 1 131 ? 11.630 -3.016 7.673 1.00 96.69 131 GLU A O 1
ATOM 1040 N N . MET A 1 132 ? 10.422 -4.434 6.426 1.00 97.62 132 MET A N 1
ATOM 1041 C CA . MET A 1 132 ? 9.335 -4.586 7.397 1.00 97.62 132 MET A CA 1
ATOM 1042 C C . MET A 1 132 ? 9.845 -5.012 8.771 1.00 97.62 132 MET A C 1
ATOM 1044 O O . MET A 1 132 ? 9.540 -4.361 9.765 1.00 97.62 132 MET A O 1
ATOM 1048 N N . ARG A 1 133 ? 10.698 -6.040 8.837 1.00 97.12 133 ARG A N 1
ATOM 1049 C CA . ARG A 1 133 ? 11.234 -6.537 10.116 1.00 97.12 133 ARG A CA 1
ATOM 1050 C C . ARG A 1 133 ? 12.189 -5.573 10.808 1.00 97.12 133 ARG A C 1
ATOM 1052 O O . ARG A 1 133 ? 12.291 -5.585 12.026 1.00 97.12 133 ARG A O 1
ATOM 1059 N N . THR A 1 134 ? 12.938 -4.782 10.045 1.00 95.38 134 THR A N 1
ATOM 1060 C CA . THR A 1 134 ? 13.945 -3.871 10.614 1.00 95.38 134 THR A CA 1
ATOM 1061 C C . THR A 1 134 ? 13.383 -2.490 10.939 1.00 95.38 134 THR A C 1
ATOM 1063 O O . THR A 1 134 ? 14.021 -1.746 11.687 1.00 95.38 134 THR A O 1
ATOM 1066 N N . ARG A 1 135 ? 12.193 -2.166 10.418 1.00 95.75 135 ARG A N 1
ATOM 1067 C CA . ARG A 1 135 ? 11.547 -0.859 10.539 1.00 95.75 135 ARG A CA 1
ATOM 1068 C C . ARG A 1 135 ? 10.123 -0.970 11.075 1.00 95.75 135 ARG A C 1
ATOM 1070 O O . ARG A 1 135 ? 9.904 -0.717 12.248 1.00 95.75 135 ARG A O 1
ATOM 1077 N N . TYR A 1 136 ? 9.163 -1.357 10.244 1.00 97.88 136 TYR A N 1
ATOM 1078 C CA . TYR A 1 136 ? 7.743 -1.215 10.575 1.00 97.88 136 TYR A CA 1
ATOM 1079 C C . TYR A 1 136 ? 7.284 -2.148 11.702 1.00 97.88 136 TYR A C 1
ATOM 1081 O O . TYR A 1 136 ? 6.481 -1.760 12.535 1.00 97.88 136 TYR A O 1
ATOM 1089 N N . PHE A 1 137 ? 7.867 -3.337 11.811 1.00 98.44 137 PHE A N 1
ATOM 1090 C CA . PHE A 1 137 ? 7.601 -4.277 12.904 1.00 98.44 137 PHE A CA 1
ATOM 1091 C C . PHE A 1 137 ? 8.682 -4.244 13.988 1.00 98.44 137 PHE A C 1
ATOM 1093 O O . PHE A 1 137 ? 8.771 -5.141 14.815 1.00 98.44 137 PHE A O 1
ATOM 1100 N N . ASN A 1 138 ? 9.547 -3.229 13.984 1.00 98.44 138 ASN A N 1
ATOM 1101 C CA . ASN A 1 138 ? 10.581 -3.081 14.997 1.00 98.44 138 ASN A CA 1
ATOM 1102 C C . ASN A 1 138 ?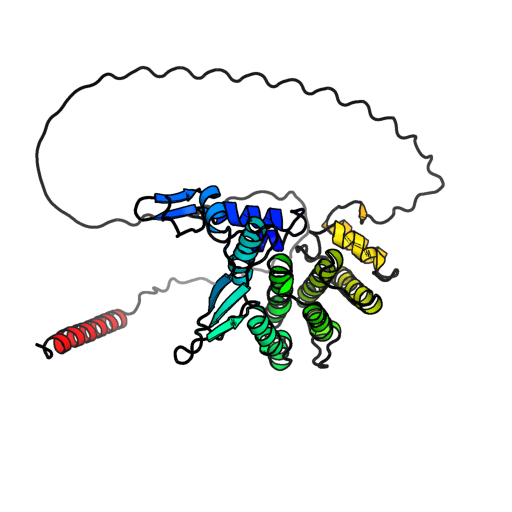 10.082 -2.147 16.116 1.00 98.44 138 ASN A C 1
ATOM 1104 O O . ASN A 1 138 ? 9.864 -0.965 15.834 1.00 98.44 138 ASN A O 1
ATOM 1108 N N . PRO A 1 139 ? 9.955 -2.611 17.376 1.00 98.56 139 PRO A N 1
ATOM 1109 C CA . PRO A 1 139 ? 9.459 -1.782 18.476 1.00 98.56 139 PRO A CA 1
ATOM 1110 C C . PRO A 1 139 ? 10.285 -0.509 18.694 1.00 98.56 139 PRO A C 1
ATOM 1112 O O . PRO A 1 139 ? 9.709 0.525 19.009 1.00 98.56 139 PRO A O 1
ATOM 1115 N N . GLU A 1 140 ? 11.596 -0.534 18.441 1.00 98.62 140 GLU A N 1
ATOM 1116 C CA . GLU A 1 140 ? 12.459 0.651 18.575 1.00 98.62 140 GLU A CA 1
ATOM 1117 C C . GLU A 1 140 ? 12.094 1.742 17.559 1.00 98.62 140 GLU A C 1
ATOM 1119 O O . GLU A 1 140 ? 12.055 2.931 17.875 1.00 98.62 140 GLU A O 1
ATOM 1124 N N . TRP A 1 141 ? 11.789 1.345 16.319 1.00 98.12 141 TRP A N 1
ATOM 1125 C CA . TRP A 1 141 ? 11.349 2.292 15.295 1.00 98.12 141 TRP A CA 1
ATOM 1126 C C . TRP A 1 141 ? 9.938 2.802 15.588 1.00 98.12 141 TRP A C 1
ATOM 1128 O O . TRP A 1 141 ? 9.675 3.992 15.425 1.00 98.12 141 TRP A O 1
ATOM 1138 N N . ILE A 1 142 ? 9.046 1.927 16.062 1.00 98.69 142 ILE A N 1
ATOM 1139 C CA . ILE A 1 142 ? 7.678 2.303 16.432 1.00 98.69 142 ILE A CA 1
ATOM 1140 C C . ILE A 1 142 ? 7.704 3.315 17.580 1.00 98.69 142 ILE A C 1
ATOM 1142 O O . ILE A 1 142 ? 7.096 4.371 17.459 1.00 98.69 142 ILE A O 1
ATOM 1146 N N . GLN A 1 143 ? 8.465 3.060 18.646 1.00 98.75 143 GLN A N 1
ATOM 1147 C CA . GLN A 1 143 ? 8.621 3.994 19.765 1.00 98.75 143 GLN A CA 1
ATOM 1148 C C . GLN A 1 143 ? 9.231 5.330 19.321 1.00 98.75 143 GLN A C 1
ATOM 1150 O O . GLN A 1 143 ? 8.786 6.389 19.763 1.00 98.75 143 GLN A O 1
ATOM 1155 N N . ALA A 1 144 ? 10.206 5.309 18.406 1.00 98.50 144 ALA A N 1
ATOM 1156 C CA . ALA A 1 144 ? 10.736 6.536 17.819 1.00 98.50 144 ALA A CA 1
ATOM 1157 C C . ALA A 1 144 ? 9.654 7.319 17.053 1.00 98.50 144 ALA A C 1
ATOM 1159 O O . ALA A 1 144 ? 9.556 8.529 17.224 1.00 98.50 144 ALA A O 1
ATOM 1160 N N . MET A 1 145 ? 8.799 6.644 16.277 1.00 98.31 145 MET A N 1
ATOM 1161 C CA . MET A 1 145 ? 7.654 7.279 15.613 1.00 98.31 145 MET A CA 1
ATOM 1162 C C . MET A 1 145 ? 6.619 7.800 16.614 1.00 98.31 145 MET A C 1
ATOM 1164 O O . MET A 1 145 ? 6.073 8.882 16.415 1.00 98.31 145 MET A O 1
ATOM 1168 N N . MET A 1 146 ? 6.384 7.092 17.721 1.00 98.62 146 MET A N 1
ATOM 1169 C CA . MET A 1 146 ? 5.474 7.549 18.776 1.00 98.62 146 MET A CA 1
ATOM 1170 C C . MET A 1 146 ? 5.908 8.894 19.373 1.00 98.62 146 MET A C 1
ATOM 1172 O O . MET A 1 146 ? 5.064 9.760 19.624 1.00 98.62 146 MET A O 1
ATOM 1176 N N . ASN A 1 147 ? 7.220 9.111 19.515 1.00 98.31 147 ASN A N 1
ATOM 1177 C CA . ASN A 1 147 ? 7.793 10.373 19.994 1.00 98.31 147 ASN A CA 1
ATOM 1178 C C . ASN A 1 147 ? 7.591 11.551 19.021 1.00 98.31 147 ASN A C 1
ATOM 1180 O O . ASN A 1 147 ? 7.643 12.703 19.447 1.00 98.31 147 ASN A O 1
ATOM 1184 N N . GLU A 1 148 ? 7.308 11.279 17.743 1.00 98.12 148 GLU A N 1
ATOM 1185 C CA . GLU A 1 148 ? 6.989 12.288 16.718 1.00 98.12 148 GLU A CA 1
ATOM 1186 C C . GLU A 1 148 ? 5.483 12.633 16.667 1.00 98.12 148 GLU A C 1
ATOM 1188 O O . GLU A 1 148 ? 5.030 13.402 15.810 1.00 98.12 148 GLU A O 1
ATOM 1193 N N . GLY A 1 149 ? 4.679 12.060 17.574 1.00 97.31 149 GLY A N 1
ATOM 1194 C CA . GLY A 1 149 ? 3.248 12.330 17.703 1.00 97.31 149 GLY A CA 1
ATOM 1195 C C . GLY A 1 149 ? 2.481 12.093 16.399 1.00 97.31 149 GLY A C 1
ATOM 1196 O O . GLY A 1 149 ? 2.655 11.076 15.728 1.00 97.31 149 GLY A O 1
ATOM 1197 N N . TYR A 1 150 ? 1.652 13.062 16.006 1.00 96.00 150 TYR A N 1
ATOM 1198 C CA . TYR A 1 150 ? 0.810 12.964 14.808 1.00 96.00 150 TYR A CA 1
ATOM 1199 C C . TYR A 1 150 ? 1.591 12.630 13.528 1.00 96.00 150 TYR A C 1
ATOM 1201 O O . TYR A 1 150 ? 1.114 11.869 12.687 1.00 96.00 150 TYR A O 1
ATOM 1209 N N . SER A 1 151 ? 2.806 13.168 13.374 1.00 97.25 151 SER A N 1
ATOM 1210 C CA . SER A 1 151 ? 3.625 12.914 12.184 1.00 97.25 151 SER A CA 1
ATOM 1211 C C . SER A 1 151 ? 4.060 11.448 12.102 1.00 97.25 151 SER A C 1
ATOM 1213 O O . SER A 1 151 ? 4.008 10.844 11.029 1.00 97.25 151 SER A O 1
ATOM 1215 N N . GLY A 1 152 ? 4.415 10.847 13.242 1.00 98.00 152 GLY A N 1
ATOM 1216 C CA . GLY A 1 152 ? 4.737 9.425 13.322 1.00 98.00 152 GLY A CA 1
ATOM 1217 C C . GLY A 1 152 ? 3.525 8.533 13.061 1.00 98.00 152 GLY A C 1
ATOM 1218 O O . GLY A 1 152 ? 3.627 7.565 12.307 1.00 98.00 152 GLY A O 1
ATOM 1219 N N . ALA A 1 153 ? 2.355 8.894 13.599 1.00 98.06 153 ALA A N 1
ATOM 1220 C CA . ALA A 1 153 ? 1.111 8.150 13.376 1.00 98.06 153 ALA A CA 1
ATOM 1221 C C . ALA A 1 153 ? 0.715 8.153 11.888 1.00 98.06 153 ALA A C 1
ATOM 1223 O O . ALA A 1 153 ? 0.416 7.102 11.311 1.00 98.06 153 ALA A O 1
ATOM 1224 N N . ARG A 1 154 ? 0.823 9.318 11.233 1.00 95.69 154 ARG A N 1
ATOM 1225 C CA . ARG A 1 154 ? 0.637 9.471 9.782 1.00 95.69 154 ARG A CA 1
ATOM 1226 C C . ARG A 1 154 ? 1.644 8.638 8.983 1.00 95.69 154 ARG A C 1
ATOM 1228 O O . ARG A 1 154 ? 1.300 8.103 7.934 1.00 95.69 154 ARG A O 1
ATOM 1235 N N . TYR A 1 155 ? 2.892 8.531 9.442 1.00 96.62 155 TYR A N 1
ATOM 1236 C CA . TYR A 1 155 ? 3.906 7.720 8.762 1.00 96.62 155 TYR A CA 1
ATOM 1237 C C . TYR A 1 155 ? 3.570 6.227 8.799 1.00 96.62 155 TYR A C 1
ATOM 1239 O O . TYR A 1 155 ? 3.750 5.518 7.812 1.00 96.62 155 TYR A O 1
ATOM 1247 N N . ILE A 1 156 ? 3.074 5.742 9.934 1.00 97.94 156 ILE A N 1
ATOM 1248 C CA . ILE A 1 156 ? 2.653 4.347 10.075 1.00 97.94 156 ILE A CA 1
ATOM 1249 C C . ILE A 1 156 ? 1.441 4.070 9.176 1.00 97.94 156 ILE A C 1
ATOM 1251 O O . ILE A 1 156 ? 1.449 3.104 8.418 1.00 97.94 156 ILE A O 1
ATOM 1255 N N . SER A 1 157 ? 0.424 4.928 9.233 1.00 95.94 157 SER A N 1
ATOM 1256 C CA . SER A 1 157 ? -0.842 4.733 8.520 1.00 95.94 157 SER A CA 1
ATOM 1257 C C . SER A 1 157 ? -0.746 5.069 7.027 1.00 95.94 157 SER A C 1
ATOM 1259 O O . SER A 1 157 ? -0.627 4.171 6.197 1.00 95.94 157 SER A O 1
ATOM 1261 N N . ASN A 1 158 ? -0.730 6.361 6.688 1.00 91.88 158 ASN A N 1
ATOM 1262 C CA . ASN A 1 158 ? -0.818 6.885 5.322 1.00 91.88 158 ASN A CA 1
ATOM 1263 C C . ASN A 1 158 ? 0.431 6.652 4.468 1.00 91.88 158 ASN A C 1
ATOM 1265 O O . ASN A 1 158 ? 0.410 6.946 3.276 1.00 91.88 158 ASN A O 1
ATOM 1269 N N . LYS A 1 159 ? 1.534 6.192 5.070 1.00 94.69 159 LYS A N 1
ATOM 1270 C CA . LYS A 1 159 ? 2.679 5.690 4.311 1.00 94.69 159 LYS A CA 1
ATOM 1271 C C . LYS A 1 159 ? 2.744 4.185 4.410 1.00 94.69 159 LYS A C 1
ATOM 1273 O O . LYS A 1 159 ? 2.197 3.525 3.547 1.00 94.69 159 LYS A O 1
ATOM 1278 N N . PHE A 1 160 ? 3.361 3.629 5.448 1.00 97.44 160 PHE A N 1
ATOM 1279 C CA . PHE A 1 160 ? 3.669 2.198 5.475 1.00 97.44 160 PHE A CA 1
ATOM 1280 C C . PHE A 1 160 ? 2.463 1.298 5.147 1.00 97.44 160 PHE A C 1
ATOM 1282 O O . PHE A 1 160 ? 2.542 0.517 4.198 1.00 97.44 160 PHE A O 1
ATOM 1289 N N . VAL A 1 161 ? 1.353 1.420 5.882 1.00 97.81 161 VAL A N 1
ATOM 1290 C CA . VAL A 1 161 ? 0.185 0.547 5.677 1.00 97.81 161 VAL A CA 1
ATOM 1291 C C . VAL A 1 161 ? -0.491 0.822 4.325 1.00 97.81 161 VAL A C 1
ATOM 1293 O O . VAL A 1 161 ? -0.773 -0.124 3.586 1.00 97.81 161 VAL A O 1
ATOM 1296 N N . SER A 1 162 ? -0.666 2.088 3.935 1.00 95.94 162 SER A N 1
ATOM 1297 C CA . SER A 1 162 ? -1.195 2.452 2.608 1.00 95.94 162 SER A CA 1
ATOM 1298 C C . SER A 1 162 ? -0.295 1.992 1.449 1.00 95.94 162 SER A C 1
ATOM 1300 O O . SER A 1 162 ? -0.779 1.616 0.385 1.00 95.94 162 SER A O 1
ATOM 1302 N N . TYR A 1 163 ? 1.024 1.967 1.626 1.00 97.69 163 TYR A N 1
ATOM 1303 C CA . TYR A 1 163 ? 1.971 1.561 0.583 1.00 97.69 163 TYR A CA 1
ATOM 1304 C C . TYR A 1 163 ? 2.133 0.042 0.527 1.00 97.69 163 TYR A C 1
ATOM 1306 O O . TYR A 1 163 ? 2.420 -0.499 -0.542 1.00 97.69 163 TYR A O 1
ATOM 1314 N N . LEU A 1 164 ? 1.877 -0.665 1.632 1.00 98.12 164 LEU A N 1
ATOM 1315 C CA . LEU A 1 164 ? 1.676 -2.113 1.613 1.00 98.12 164 LEU A CA 1
ATOM 1316 C C . LEU A 1 164 ? 0.452 -2.476 0.760 1.00 98.12 164 LEU A C 1
ATOM 1318 O O . LEU A 1 164 ? 0.541 -3.379 -0.069 1.00 98.12 164 LEU A O 1
ATOM 1322 N N . TRP A 1 165 ? -0.645 -1.717 0.880 1.00 97.44 165 TRP A N 1
ATOM 1323 C CA . TRP A 1 165 ? -1.793 -1.817 -0.032 1.00 97.44 165 TRP A CA 1
ATOM 1324 C C . TRP A 1 165 ? -1.407 -1.499 -1.487 1.00 97.44 165 TRP A C 1
ATOM 1326 O O . TRP A 1 165 ? -1.725 -2.269 -2.395 1.00 97.44 165 TRP A O 1
ATOM 1336 N N . GLY A 1 166 ? -0.614 -0.444 -1.699 1.00 97.75 166 GLY A N 1
ATOM 1337 C CA . GLY A 1 166 ? 0.046 -0.121 -2.970 1.00 97.75 166 GLY A CA 1
ATOM 1338 C C . GLY A 1 166 ? 0.705 -1.327 -3.647 1.00 97.75 166 GLY A C 1
ATOM 1339 O O . GLY A 1 166 ? 0.437 -1.658 -4.808 1.00 97.75 166 GLY A O 1
ATOM 1340 N N . TRP A 1 167 ? 1.552 -2.031 -2.899 1.00 98.38 167 TRP A N 1
ATOM 1341 C CA . TRP A 1 167 ? 2.210 -3.250 -3.366 1.00 98.38 167 TRP A CA 1
ATOM 1342 C C . TRP A 1 167 ? 1.264 -4.432 -3.529 1.00 98.38 167 TRP A C 1
ATOM 1344 O O . TRP A 1 167 ? 1.440 -5.201 -4.470 1.00 98.38 167 TRP A O 1
ATOM 1354 N N . GLN A 1 168 ? 0.255 -4.571 -2.671 1.00 97.81 168 GLN A N 1
ATOM 1355 C CA . GLN A 1 168 ? -0.731 -5.642 -2.775 1.00 97.81 168 GLN A CA 1
ATOM 1356 C C . GLN A 1 168 ? -1.494 -5.573 -4.099 1.00 97.81 168 GLN A C 1
ATOM 1358 O O . GLN A 1 168 ? -1.698 -6.608 -4.729 1.00 97.81 168 GLN A O 1
ATOM 1363 N N . VAL A 1 169 ? -1.880 -4.371 -4.539 1.00 97.38 169 VAL A N 1
ATOM 1364 C CA . VAL A 1 169 ? -2.567 -4.176 -5.823 1.00 97.38 169 VAL A CA 1
ATOM 1365 C C . VAL A 1 169 ? -1.603 -4.346 -6.993 1.00 97.38 169 VAL A C 1
ATOM 1367 O O . VAL A 1 169 ? -1.923 -5.009 -7.977 1.00 97.38 169 VAL A O 1
ATOM 1370 N N . THR A 1 170 ? -0.406 -3.768 -6.912 1.00 98.19 170 THR A N 1
ATOM 1371 C CA . THR A 1 170 ? 0.506 -3.734 -8.066 1.00 98.19 170 THR A CA 1
ATOM 1372 C C . THR A 1 170 ? 1.324 -5.010 -8.264 1.00 98.19 170 THR A C 1
ATOM 1374 O O . THR A 1 170 ? 1.676 -5.347 -9.394 1.00 98.19 170 THR A O 1
ATOM 1377 N N . SER A 1 171 ? 1.585 -5.758 -7.193 1.00 96.88 171 SER A N 1
ATOM 1378 C CA . SER A 1 171 ? 2.315 -7.027 -7.202 1.00 96.88 171 SER A CA 1
ATOM 1379 C C . SER A 1 171 ? 1.794 -7.968 -6.098 1.00 96.88 171 SER A C 1
ATOM 1381 O O . SER A 1 171 ? 2.479 -8.188 -5.092 1.00 96.88 171 SER A O 1
ATOM 1383 N N . PRO A 1 172 ? 0.598 -8.570 -6.267 1.00 96.06 172 PRO A N 1
ATOM 1384 C CA . PRO A 1 172 ? -0.047 -9.369 -5.225 1.00 96.06 172 PRO A CA 1
ATOM 1385 C C . PRO A 1 172 ? 0.803 -10.526 -4.701 1.00 96.06 172 PRO A C 1
ATOM 1387 O O . PRO A 1 172 ? 0.747 -10.841 -3.522 1.00 96.06 172 PRO A O 1
ATOM 1390 N N . ALA A 1 173 ? 1.632 -11.136 -5.554 1.00 93.06 173 ALA A N 1
ATOM 1391 C CA . ALA A 1 173 ? 2.516 -12.233 -5.161 1.00 93.06 173 ALA A CA 1
ATOM 1392 C C . ALA A 1 173 ? 3.674 -11.799 -4.240 1.00 93.06 173 ALA A C 1
ATOM 1394 O O . ALA A 1 173 ? 4.333 -12.646 -3.646 1.00 93.06 173 ALA A O 1
ATOM 1395 N N . THR A 1 174 ? 3.966 -10.496 -4.148 1.00 95.50 174 THR A N 1
ATOM 1396 C CA . THR A 1 174 ? 5.014 -9.961 -3.263 1.00 95.50 174 THR A CA 1
ATOM 1397 C C . THR A 1 174 ? 4.508 -9.746 -1.839 1.00 95.50 174 THR A C 1
ATOM 1399 O O . THR A 1 174 ? 5.296 -9.876 -0.902 1.00 95.50 174 THR A O 1
ATOM 1402 N N . VAL A 1 175 ? 3.221 -9.425 -1.673 1.00 97.69 175 VAL A N 1
ATOM 1403 C CA . VAL A 1 175 ? 2.605 -9.177 -0.366 1.00 97.69 175 VAL A CA 1
ATOM 1404 C C . VAL A 1 175 ? 1.881 -10.437 0.092 1.00 97.69 175 VAL A C 1
ATOM 1406 O O . VAL A 1 175 ? 0.880 -10.848 -0.485 1.00 97.69 175 VAL A O 1
ATOM 1409 N N . GLU A 1 176 ? 2.419 -11.075 1.126 1.00 97.19 176 GLU A N 1
ATOM 1410 C CA . GLU A 1 176 ? 1.882 -12.326 1.662 1.00 97.19 176 GLU A CA 1
ATOM 1411 C C . GLU A 1 176 ? 0.924 -12.069 2.829 1.00 97.19 176 GLU A C 1
ATOM 1413 O O . GLU A 1 176 ? 1.062 -11.087 3.554 1.00 97.19 176 GLU A O 1
ATOM 1418 N N . ASN A 1 177 ? 0.002 -13.005 3.076 1.00 98.00 177 ASN A N 1
ATOM 1419 C CA . ASN A 1 177 ? -1.018 -12.877 4.125 1.00 98.00 177 ASN A CA 1
ATOM 1420 C C . ASN A 1 177 ? -0.448 -12.513 5.505 1.00 98.00 177 ASN A C 1
ATOM 1422 O O . ASN A 1 177 ? -0.990 -11.652 6.192 1.00 98.00 177 ASN A O 1
ATOM 1426 N N . TRP A 1 178 ? 0.680 -13.129 5.884 1.00 98.00 178 TRP A N 1
ATOM 1427 C CA . TRP A 1 178 ? 1.314 -12.896 7.183 1.00 98.00 178 TRP A CA 1
ATOM 1428 C C . TRP A 1 178 ? 1.746 -11.437 7.374 1.00 98.00 178 TRP A C 1
ATOM 1430 O O . TRP A 1 178 ? 1.834 -10.976 8.505 1.00 98.00 178 TRP A O 1
ATOM 1440 N N . MET A 1 179 ? 2.016 -10.701 6.289 1.00 98.62 179 MET A N 1
ATOM 1441 C CA . MET A 1 179 ? 2.410 -9.294 6.361 1.00 98.62 179 MET A CA 1
ATOM 1442 C C . MET A 1 179 ? 1.263 -8.439 6.903 1.00 98.62 179 MET A C 1
ATOM 1444 O O . MET A 1 179 ? 1.502 -7.552 7.718 1.00 98.62 179 MET A O 1
ATOM 1448 N N . TRP A 1 180 ? 0.026 -8.741 6.504 1.00 98.75 180 TRP A N 1
ATOM 1449 C CA . TRP A 1 180 ? -1.180 -8.106 7.036 1.00 98.75 180 TRP A CA 1
ATOM 1450 C C . TRP A 1 180 ? -1.490 -8.565 8.460 1.00 98.75 180 TRP A C 1
ATOM 1452 O O . TRP A 1 180 ? -1.799 -7.732 9.313 1.00 98.75 180 TRP A O 1
ATOM 1462 N N . ASP A 1 181 ? -1.330 -9.862 8.749 1.00 98.75 181 ASP A N 1
ATOM 1463 C CA . ASP A 1 181 ? -1.469 -10.381 10.116 1.00 98.75 181 ASP A CA 1
ATOM 1464 C C . ASP A 1 181 ? -0.506 -9.668 11.079 1.00 98.75 181 ASP A C 1
ATOM 1466 O O . ASP A 1 181 ? -0.879 -9.312 12.197 1.00 98.75 181 ASP A O 1
ATOM 1470 N N . GLU A 1 182 ? 0.717 -9.385 10.630 1.00 98.75 182 GLU A N 1
ATOM 1471 C CA . GLU A 1 182 ? 1.730 -8.709 11.434 1.00 98.75 182 GLU A CA 1
ATOM 1472 C C . GLU A 1 182 ? 1.439 -7.213 11.637 1.00 98.75 182 GLU A C 1
ATOM 1474 O O . GLU A 1 182 ? 1.748 -6.679 12.704 1.00 98.75 182 GLU A O 1
ATOM 1479 N N . VAL A 1 183 ? 0.766 -6.541 10.688 1.00 98.88 183 VAL A N 1
ATOM 1480 C CA . VAL A 1 183 ? 0.220 -5.184 10.906 1.00 98.88 183 VAL A CA 1
ATOM 1481 C C . VAL A 1 183 ? -0.789 -5.204 12.055 1.00 98.88 183 VAL A C 1
ATOM 1483 O O . VAL A 1 183 ? -0.698 -4.374 12.960 1.00 98.88 183 VAL A O 1
ATOM 1486 N N . VAL A 1 184 ? -1.711 -6.174 12.066 1.00 98.88 184 VAL A N 1
ATOM 1487 C CA . VAL A 1 184 ? -2.696 -6.321 13.150 1.00 98.88 184 VAL A CA 1
ATOM 1488 C C . VAL A 1 184 ? -2.010 -6.621 14.480 1.00 98.88 184 VAL A C 1
ATOM 1490 O O . VAL A 1 184 ? -2.299 -5.964 15.481 1.00 98.88 184 VAL A O 1
ATOM 1493 N N . ASN A 1 185 ? -1.093 -7.591 14.507 1.00 98.88 185 ASN A N 1
ATOM 1494 C CA . ASN A 1 185 ? -0.390 -7.979 15.731 1.00 98.88 185 ASN A CA 1
ATOM 1495 C C . ASN A 1 185 ? 0.418 -6.813 16.315 1.00 98.88 185 ASN A C 1
ATOM 1497 O O . ASN A 1 185 ? 0.416 -6.605 17.525 1.00 98.88 185 ASN A O 1
ATOM 1501 N N . THR A 1 186 ? 1.071 -6.035 15.453 1.00 98.81 186 THR A N 1
ATOM 1502 C CA . THR A 1 186 ? 1.937 -4.927 15.861 1.00 98.81 186 THR A CA 1
ATOM 1503 C C . THR A 1 186 ? 1.152 -3.712 16.329 1.00 98.81 186 THR A C 1
ATOM 1505 O O . THR A 1 186 ? 1.420 -3.217 17.416 1.00 98.81 186 THR A O 1
ATOM 1508 N N . TYR A 1 187 ? 0.200 -3.222 15.532 1.00 98.81 187 TYR A N 1
ATOM 1509 C CA . TYR A 1 187 ? -0.391 -1.895 15.747 1.00 98.81 187 TYR A CA 1
ATOM 1510 C C . TYR A 1 187 ? -1.769 -1.908 16.407 1.00 98.81 187 TYR A C 1
ATOM 1512 O O . TYR A 1 187 ? -2.191 -0.880 16.924 1.00 98.81 187 TYR A O 1
ATOM 1520 N N . ILE A 1 188 ? -2.475 -3.043 16.378 1.00 98.62 188 ILE A N 1
ATOM 1521 C CA . ILE A 1 188 ? -3.827 -3.165 16.946 1.00 98.62 188 ILE A CA 1
ATOM 1522 C C . ILE A 1 188 ? -3.802 -4.024 18.208 1.00 98.62 188 ILE A C 1
ATOM 1524 O O . ILE A 1 188 ? -4.392 -3.651 19.213 1.00 98.62 188 ILE A O 1
ATOM 1528 N N . LYS A 1 189 ? -3.114 -5.170 18.172 1.00 98.69 189 LYS A N 1
ATOM 1529 C CA . LYS A 1 189 ? -2.975 -6.052 19.344 1.00 98.69 189 LYS A CA 1
ATOM 1530 C C . LYS A 1 189 ? -1.818 -5.655 20.264 1.00 98.69 189 LYS A C 1
ATOM 1532 O O . LYS A 1 189 ? -1.639 -6.323 21.277 1.00 98.69 189 LYS A O 1
ATOM 1537 N N . ASP A 1 190 ? -1.030 -4.647 19.877 1.00 98.69 190 ASP A N 1
ATOM 1538 C CA . ASP A 1 190 ? 0.170 -4.181 20.582 1.00 98.69 190 ASP A CA 1
ATOM 1539 C C . ASP A 1 190 ? 1.013 -5.342 21.139 1.00 98.69 190 ASP A C 1
ATOM 1541 O O . ASP A 1 190 ? 1.251 -5.465 22.339 1.00 98.69 190 ASP A O 1
ATOM 1545 N N . GLN A 1 191 ? 1.461 -6.246 20.261 1.00 98.62 191 GLN A N 1
ATOM 1546 C CA . GLN A 1 191 ? 2.179 -7.458 20.682 1.00 98.62 191 GLN A CA 1
ATOM 1547 C C . GLN A 1 191 ? 3.443 -7.185 21.520 1.00 98.62 191 GLN A C 1
ATOM 1549 O O . GLN A 1 191 ? 3.913 -8.067 22.241 1.00 98.62 191 GLN A O 1
ATOM 1554 N N . TYR A 1 192 ? 3.999 -5.974 21.432 1.00 98.62 192 TYR A N 1
ATOM 1555 C CA . TYR A 1 192 ? 5.175 -5.555 22.191 1.00 98.62 192 TYR A CA 1
ATOM 1556 C C . TYR A 1 192 ? 4.833 -4.909 23.539 1.00 98.62 192 TYR A C 1
ATOM 1558 O O . TYR A 1 192 ? 5.742 -4.715 24.345 1.00 98.62 192 TYR A O 1
ATOM 1566 N N . ASN A 1 193 ? 3.553 -4.643 23.818 1.00 98.56 193 ASN A N 1
ATOM 1567 C CA . ASN A 1 193 ? 3.069 -3.944 25.010 1.00 98.56 193 ASN A CA 1
ATOM 1568 C C . ASN A 1 193 ? 3.754 -2.578 25.194 1.00 98.56 193 ASN A C 1
ATOM 1570 O O . ASN A 1 193 ? 4.228 -2.248 26.285 1.00 98.56 193 ASN A O 1
ATOM 1574 N N . ILE A 1 194 ? 3.875 -1.814 24.105 1.00 98.50 194 ILE A N 1
ATOM 1575 C CA . ILE A 1 194 ? 4.506 -0.485 24.095 1.00 98.50 194 ILE A CA 1
ATOM 1576 C C . ILE A 1 194 ? 3.481 0.658 24.107 1.00 98.50 194 ILE A C 1
ATOM 1578 O O . ILE A 1 194 ? 3.881 1.821 24.094 1.00 98.50 194 ILE A O 1
ATOM 1582 N N . GLY A 1 195 ? 2.184 0.342 24.152 1.00 98.62 195 GLY A N 1
ATOM 1583 C CA . GLY A 1 195 ? 1.074 1.292 24.157 1.00 98.62 195 GLY A CA 1
ATOM 1584 C C . GLY A 1 195 ? 0.778 1.890 22.783 1.00 98.62 195 GLY A C 1
ATOM 1585 O O . GLY A 1 195 ? 0.247 2.997 22.703 1.00 98.62 195 GLY A O 1
ATOM 1586 N N . VAL A 1 196 ? 1.171 1.219 21.691 1.00 98.75 196 VAL A N 1
ATOM 1587 C CA . VAL A 1 196 ? 0.991 1.759 20.332 1.00 98.75 196 VAL A CA 1
ATOM 1588 C C . VAL A 1 196 ? -0.479 1.806 19.919 1.00 98.75 196 VAL A C 1
ATOM 1590 O O . VAL A 1 196 ? -0.871 2.734 19.216 1.00 98.75 196 VAL A O 1
ATOM 1593 N N . ASP A 1 197 ? -1.299 0.859 20.372 1.00 98.50 197 ASP A N 1
ATOM 1594 C CA . ASP A 1 197 ? -2.735 0.807 20.092 1.00 98.50 197 ASP A CA 1
ATOM 1595 C C . ASP A 1 197 ? -3.477 1.958 20.790 1.00 98.50 197 ASP A C 1
ATOM 1597 O O . ASP A 1 197 ? -4.245 2.680 20.147 1.00 98.50 197 ASP A O 1
ATOM 1601 N N . GLU A 1 198 ? -3.191 2.191 22.075 1.00 98.38 198 GLU A N 1
ATOM 1602 C CA . GLU A 1 198 ? -3.731 3.308 22.851 1.00 98.38 198 GLU A CA 1
ATOM 1603 C C . GLU A 1 198 ? -3.267 4.641 22.258 1.00 98.38 198 GLU A C 1
ATOM 1605 O O . GLU A 1 198 ? -4.074 5.542 22.022 1.00 98.38 198 GLU A O 1
ATOM 1610 N N . TRP A 1 199 ? -1.976 4.752 21.934 1.00 98.62 199 TRP A N 1
ATOM 1611 C CA . TRP A 1 199 ? -1.410 5.952 21.329 1.00 98.62 199 TRP A CA 1
ATOM 1612 C C . TRP A 1 199 ? -2.019 6.261 19.957 1.00 98.62 199 TRP A C 1
ATOM 1614 O O . TRP A 1 199 ? -2.384 7.416 19.709 1.00 98.62 199 TRP A O 1
ATOM 1624 N N . LEU A 1 200 ? -2.177 5.258 19.086 1.00 98.44 200 LEU A N 1
ATOM 1625 C CA . LEU A 1 200 ? -2.850 5.401 17.792 1.00 98.44 200 LEU A CA 1
ATOM 1626 C C . LEU A 1 200 ? -4.337 5.730 17.956 1.00 98.44 200 LEU A C 1
ATOM 1628 O O . LEU A 1 200 ? -4.894 6.396 17.095 1.00 98.44 200 LEU A O 1
ATOM 1632 N N . SER A 1 201 ? -4.975 5.308 19.047 1.00 97.81 201 SER A N 1
ATOM 1633 C CA . SER A 1 201 ? -6.392 5.585 19.326 1.00 97.81 201 SER A CA 1
ATOM 1634 C C . SER A 1 201 ? -6.630 6.931 20.025 1.00 97.81 201 SER A C 1
ATOM 1636 O O . SER A 1 201 ? -7.773 7.279 20.315 1.00 97.81 201 SER A O 1
ATOM 1638 N N . SER A 1 202 ? -5.574 7.696 20.322 1.00 95.94 202 SER A N 1
ATOM 1639 C CA . SER A 1 202 ? -5.656 8.917 21.131 1.00 95.94 202 SER A CA 1
ATOM 1640 C C . SER A 1 202 ? -5.577 10.204 20.304 1.00 95.94 202 SER A C 1
ATOM 1642 O O . SER A 1 202 ? -4.771 10.335 19.379 1.00 95.94 202 SER A O 1
ATOM 1644 N N . GLY A 1 203 ? -6.390 11.201 20.671 1.00 93.69 203 GLY A N 1
ATOM 1645 C CA . GLY A 1 203 ? -6.372 12.534 20.061 1.00 93.69 203 GLY A CA 1
ATOM 1646 C C . GLY A 1 203 ? -6.409 12.491 18.529 1.00 93.69 203 GLY A C 1
ATOM 1647 O O . GLY A 1 203 ? -7.138 11.709 17.929 1.00 93.69 203 GLY A O 1
ATOM 1648 N N . ASN A 1 204 ? -5.569 13.298 17.878 1.00 92.12 204 ASN A N 1
ATOM 1649 C CA . ASN A 1 204 ? -5.510 13.340 16.413 1.00 92.12 204 ASN A CA 1
ATOM 1650 C C . ASN A 1 204 ? -4.874 12.090 15.779 1.00 92.12 204 ASN A C 1
ATOM 1652 O O . ASN A 1 204 ? -4.940 11.933 14.561 1.00 92.12 204 ASN A O 1
ATOM 1656 N N . ASN A 1 205 ? -4.260 11.193 16.556 1.00 96.44 205 ASN A N 1
ATOM 1657 C CA . ASN A 1 205 ? -3.727 9.950 16.001 1.00 96.44 205 ASN A CA 1
ATOM 1658 C C . ASN A 1 205 ? -4.851 8.973 15.635 1.00 96.44 205 ASN A C 1
ATOM 1660 O O . ASN A 1 205 ? -4.641 8.127 14.769 1.00 96.44 205 ASN A O 1
ATOM 1664 N N . ALA A 1 206 ? -6.054 9.130 16.201 1.00 95.62 206 ALA A N 1
ATOM 1665 C CA . ALA A 1 206 ? -7.200 8.262 15.927 1.00 95.62 206 ALA A CA 1
ATOM 1666 C C . ALA A 1 206 ? -7.575 8.194 14.432 1.00 95.62 206 ALA A C 1
ATOM 1668 O O . ALA A 1 206 ? -8.034 7.158 13.941 1.00 95.62 206 ALA A O 1
ATOM 1669 N N . TYR A 1 207 ? -7.299 9.251 13.659 1.00 94.81 207 TYR A N 1
ATOM 1670 C CA . TYR A 1 207 ? -7.449 9.226 12.199 1.00 94.81 207 TYR A CA 1
ATOM 1671 C C . TYR A 1 207 ? -6.466 8.254 11.523 1.00 94.81 207 TYR A C 1
ATOM 1673 O O . TYR A 1 207 ? -6.815 7.602 10.540 1.00 94.81 207 TYR A O 1
ATOM 1681 N N . SER A 1 208 ? -5.260 8.092 12.076 1.00 96.31 208 SER A N 1
ATOM 1682 C CA . SER A 1 208 ? -4.300 7.073 11.634 1.00 96.31 208 SER A CA 1
ATOM 1683 C C . SER A 1 208 ? -4.779 5.664 11.980 1.00 96.31 208 SER A C 1
ATOM 1685 O O . SER A 1 208 ? -4.686 4.785 11.128 1.00 96.31 208 SER A O 1
ATOM 1687 N N . MET A 1 209 ? -5.360 5.439 13.167 1.00 97.62 209 MET A N 1
ATOM 1688 C CA . MET A 1 209 ? -5.980 4.145 13.499 1.00 97.62 209 MET A CA 1
ATOM 1689 C C . MET A 1 209 ? -7.153 3.820 12.561 1.00 97.62 209 MET A C 1
ATOM 1691 O O . MET A 1 209 ? -7.261 2.698 12.060 1.00 97.62 209 MET A O 1
ATOM 1695 N N . THR A 1 210 ? -7.991 4.815 12.252 1.00 96.38 210 THR A N 1
ATOM 1696 C CA . THR A 1 210 ? -9.069 4.694 11.252 1.00 96.38 210 THR A CA 1
ATOM 1697 C C . THR A 1 210 ? -8.507 4.299 9.884 1.00 96.38 210 THR A C 1
ATOM 1699 O O . THR A 1 210 ? -9.038 3.408 9.226 1.00 96.38 210 THR A O 1
ATOM 1702 N N . SER A 1 211 ? -7.398 4.915 9.464 1.00 95.88 211 SER A N 1
ATOM 1703 C CA . SER A 1 211 ? -6.750 4.611 8.186 1.00 95.88 211 SER A CA 1
ATOM 1704 C C . SER A 1 211 ? -6.115 3.218 8.140 1.00 95.88 211 SER A C 1
ATOM 1706 O O . SER A 1 211 ? -6.298 2.500 7.154 1.00 95.88 211 SER A O 1
ATOM 1708 N N . ILE A 1 212 ? -5.437 2.790 9.210 1.00 97.88 212 ILE A N 1
ATOM 1709 C CA . ILE A 1 212 ? -4.837 1.449 9.311 1.00 97.88 212 ILE A CA 1
ATOM 1710 C C . ILE A 1 212 ? -5.924 0.379 9.220 1.00 97.88 212 ILE A C 1
ATOM 1712 O O . ILE A 1 212 ? -5.842 -0.533 8.396 1.00 97.88 212 ILE A O 1
ATOM 1716 N N . THR A 1 213 ? -6.964 0.508 10.043 1.00 98.12 213 THR A N 1
ATOM 1717 C CA . THR A 1 213 ? -8.065 -0.460 10.085 1.00 98.12 213 THR A CA 1
ATOM 1718 C C . THR A 1 213 ? -8.885 -0.451 8.796 1.00 98.12 213 THR A C 1
ATOM 1720 O O . THR A 1 213 ? -9.182 -1.519 8.270 1.00 98.12 213 THR A O 1
ATOM 1723 N N . GLY A 1 214 ? -9.163 0.717 8.209 1.00 96.19 214 GLY A N 1
ATOM 1724 C CA . GLY A 1 214 ? -9.843 0.822 6.914 1.00 96.19 214 GLY A CA 1
ATOM 1725 C C . GLY A 1 214 ? -9.046 0.201 5.760 1.00 96.19 214 GLY A C 1
ATOM 1726 O O . GLY A 1 214 ? -9.620 -0.482 4.909 1.00 96.19 214 GLY A O 1
ATOM 1727 N N . THR A 1 215 ? -7.718 0.354 5.754 1.00 96.56 215 THR A N 1
ATOM 1728 C CA . THR A 1 215 ? -6.843 -0.300 4.764 1.00 96.56 215 THR A CA 1
ATOM 1729 C C . THR A 1 215 ? -6.840 -1.824 4.934 1.00 96.56 215 THR A C 1
ATOM 1731 O O . THR A 1 215 ? -6.981 -2.550 3.952 1.00 96.56 215 THR A O 1
ATOM 1734 N N . LEU A 1 216 ? -6.758 -2.330 6.171 1.00 98.19 216 LEU A N 1
ATOM 1735 C CA . LEU A 1 216 ? -6.873 -3.768 6.464 1.00 98.19 216 LEU A CA 1
ATOM 1736 C C . LEU A 1 216 ? -8.216 -4.342 5.990 1.00 98.19 216 LEU A C 1
ATOM 1738 O O . LEU A 1 216 ? -8.257 -5.379 5.331 1.00 98.19 216 LEU A O 1
ATOM 1742 N N . LEU A 1 217 ? -9.318 -3.648 6.279 1.00 97.62 217 LEU A N 1
ATOM 1743 C CA . LEU A 1 217 ? -10.656 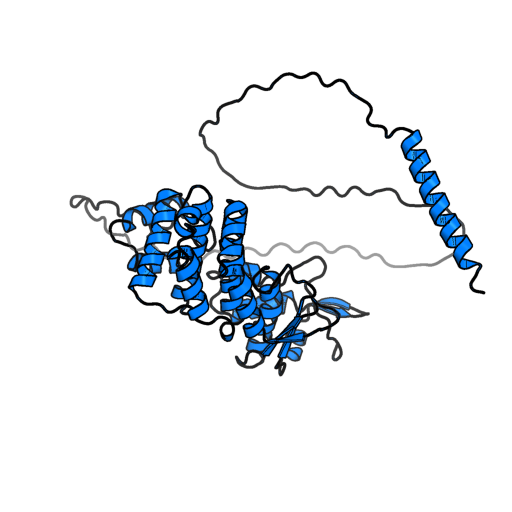-4.039 5.831 1.00 97.62 217 LEU A CA 1
ATOM 1744 C C . LEU A 1 217 ? -10.777 -4.012 4.306 1.00 97.62 217 LEU A C 1
ATOM 1746 O O . LEU A 1 217 ? -11.397 -4.902 3.733 1.00 97.62 217 LEU A O 1
ATOM 1750 N N . THR A 1 218 ? -10.132 -3.053 3.641 1.00 95.56 218 THR A N 1
ATOM 1751 C CA . THR A 1 218 ? -10.045 -3.005 2.175 1.00 95.56 218 THR A CA 1
ATOM 1752 C C . THR A 1 218 ? -9.278 -4.207 1.624 1.00 95.56 218 THR A C 1
ATOM 1754 O O . THR A 1 218 ? -9.741 -4.842 0.673 1.00 95.56 218 THR A O 1
ATOM 1757 N N . ALA A 1 219 ? -8.152 -4.585 2.237 1.00 96.81 219 ALA A N 1
ATOM 1758 C CA . ALA A 1 219 ? -7.406 -5.781 1.853 1.00 96.81 219 ALA A CA 1
ATOM 1759 C C . ALA A 1 219 ? -8.234 -7.066 2.042 1.00 96.81 219 ALA A C 1
ATOM 1761 O O . ALA A 1 219 ? -8.221 -7.935 1.167 1.00 96.81 219 ALA A O 1
ATOM 1762 N N . ALA A 1 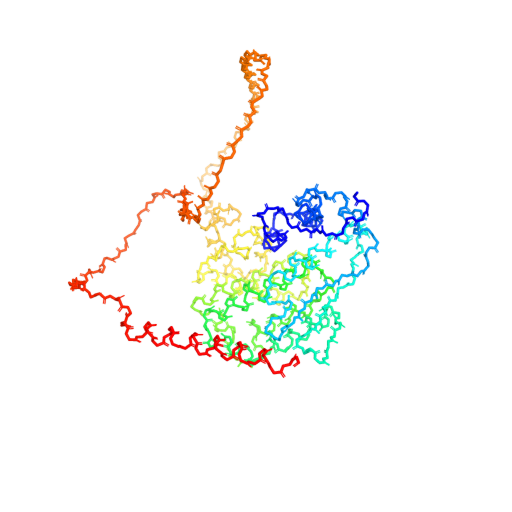220 ? -8.999 -7.169 3.134 1.00 97.94 220 ALA A N 1
ATOM 1763 C CA . ALA A 1 220 ? -9.892 -8.300 3.384 1.00 97.94 220 ALA A CA 1
ATOM 1764 C C . ALA A 1 220 ? -11.084 -8.348 2.415 1.00 97.94 220 ALA A C 1
ATOM 1766 O O . ALA A 1 220 ? -11.380 -9.405 1.859 1.00 97.94 220 ALA A O 1
ATOM 1767 N N . TYR A 1 221 ? -11.735 -7.209 2.165 1.00 96.31 221 TYR A N 1
ATOM 1768 C CA . TYR A 1 221 ? -12.858 -7.084 1.231 1.00 96.31 221 TYR A CA 1
ATOM 1769 C C . TYR A 1 221 ? -12.485 -7.550 -0.180 1.00 96.31 221 TYR A C 1
ATOM 1771 O O . TYR A 1 221 ? -13.237 -8.285 -0.817 1.00 96.31 221 TYR A O 1
ATOM 1779 N N . ASN A 1 222 ? -11.285 -7.185 -0.637 1.00 94.38 222 ASN A N 1
ATOM 1780 C CA . ASN A 1 222 ? -10.755 -7.580 -1.942 1.00 94.38 222 ASN A CA 1
ATOM 1781 C C . ASN A 1 222 ? -10.145 -9.000 -1.962 1.00 94.38 222 ASN A C 1
ATOM 1783 O O . ASN A 1 222 ? -9.608 -9.427 -2.981 1.00 94.38 222 ASN A O 1
ATOM 1787 N N . GLY A 1 223 ? -10.197 -9.740 -0.848 1.00 96.00 223 GLY A N 1
ATOM 1788 C CA . GLY A 1 223 ? -9.707 -11.120 -0.747 1.00 96.00 223 GLY A CA 1
ATOM 1789 C C . GLY A 1 223 ? -8.184 -11.277 -0.655 1.00 96.00 223 GLY A C 1
ATOM 1790 O O . GLY A 1 223 ? -7.691 -12.409 -0.651 1.00 96.00 223 GLY A O 1
ATOM 1791 N N . TYR A 1 224 ? -7.440 -10.172 -0.557 1.00 97.00 224 TYR A N 1
ATOM 1792 C CA . TYR A 1 224 ? -5.980 -10.170 -0.448 1.00 97.00 224 TYR A CA 1
ATOM 1793 C C . TYR A 1 224 ? -5.475 -10.527 0.950 1.00 97.00 224 TYR A C 1
ATOM 1795 O O . TYR A 1 224 ? -4.389 -11.086 1.085 1.00 97.00 224 TYR A O 1
ATOM 1803 N N . TRP A 1 225 ? -6.265 -10.230 1.980 1.00 98.44 225 TRP A N 1
ATOM 1804 C CA . TRP A 1 225 ? -5.989 -10.642 3.350 1.00 98.44 225 TRP A CA 1
ATOM 1805 C C . TRP A 1 225 ? -7.088 -11.568 3.864 1.00 98.44 225 TRP A C 1
ATOM 1807 O O . TRP A 1 225 ? -8.278 -11.265 3.800 1.00 98.44 225 TRP A O 1
ATOM 1817 N N . GLN A 1 226 ? -6.680 -12.722 4.373 1.00 98.12 226 GLN A N 1
ATOM 1818 C CA . GLN A 1 226 ? -7.534 -13.762 4.918 1.00 98.12 226 GLN A CA 1
ATOM 1819 C C . GLN A 1 226 ? -7.168 -13.951 6.385 1.00 98.12 226 GLN A C 1
ATOM 1821 O O . GLN A 1 226 ? -6.029 -14.261 6.729 1.00 98.12 226 GLN A O 1
ATOM 1826 N N . THR A 1 227 ? -8.148 -13.775 7.261 1.00 97.94 227 THR A N 1
ATOM 1827 C CA . THR A 1 227 ? -7.966 -13.910 8.704 1.00 97.94 227 THR A CA 1
ATOM 1828 C C . THR A 1 227 ? -9.186 -14.571 9.333 1.00 97.94 227 THR A C 1
ATOM 1830 O O . THR A 1 227 ? -10.223 -14.753 8.687 1.00 97.94 227 THR A O 1
ATOM 1833 N N . ASP A 1 228 ? -9.070 -14.969 10.595 1.00 98.19 228 ASP A N 1
ATOM 1834 C CA . ASP A 1 228 ? -10.186 -15.551 11.327 1.00 98.19 228 ASP A CA 1
ATOM 1835 C C . ASP A 1 228 ? -11.271 -14.499 11.638 1.00 98.19 228 ASP A C 1
ATOM 1837 O O . ASP A 1 228 ? -11.011 -13.297 11.721 1.00 98.19 228 ASP A O 1
ATOM 1841 N N . GLN A 1 229 ? -12.516 -14.945 11.841 1.00 97.56 229 GLN A N 1
ATOM 1842 C CA . GLN A 1 229 ? -13.623 -14.016 12.092 1.00 97.56 229 GLN A CA 1
ATOM 1843 C C . GLN A 1 229 ? -13.451 -13.181 13.365 1.00 97.56 229 GLN A C 1
ATOM 1845 O O . GLN A 1 229 ? -13.992 -12.081 13.422 1.00 97.56 229 GLN A O 1
ATOM 1850 N N . ALA A 1 230 ? -12.747 -13.674 14.388 1.00 98.31 230 ALA A N 1
ATOM 1851 C CA . ALA A 1 230 ? -12.544 -12.900 15.606 1.00 98.31 230 ALA A CA 1
ATOM 1852 C C . ALA A 1 230 ? -11.585 -11.732 15.344 1.00 98.31 230 ALA A C 1
ATOM 1854 O O . ALA A 1 230 ? -11.878 -10.606 15.741 1.00 98.31 230 ALA A O 1
ATOM 1855 N N . THR A 1 231 ? -10.498 -11.975 14.608 1.00 98.62 231 THR A N 1
ATOM 1856 C CA . THR A 1 231 ? -9.579 -10.922 14.160 1.00 98.62 231 THR A CA 1
ATOM 1857 C C . THR A 1 231 ? -10.281 -9.929 13.228 1.00 98.62 231 THR A C 1
ATOM 1859 O O . THR A 1 231 ? -10.155 -8.723 13.428 1.00 98.62 231 THR A O 1
ATOM 1862 N N . LEU A 1 232 ? -11.090 -10.396 12.269 1.00 98.56 232 LEU A N 1
ATOM 1863 C CA . LEU A 1 232 ? -11.820 -9.495 11.368 1.00 98.56 232 LEU A CA 1
ATOM 1864 C C . LEU A 1 232 ? -12.827 -8.601 12.115 1.00 98.56 232 LEU A C 1
ATOM 1866 O O . LEU A 1 232 ? -12.884 -7.400 11.856 1.00 98.56 232 LEU A O 1
ATOM 1870 N N . ARG A 1 233 ? -13.577 -9.158 13.077 1.00 98.56 233 ARG A N 1
ATOM 1871 C CA . ARG A 1 233 ? -14.489 -8.383 13.938 1.00 98.56 233 ARG A CA 1
ATOM 1872 C C . ARG A 1 233 ? -13.745 -7.377 14.806 1.00 98.56 233 ARG A C 1
ATOM 1874 O O . ARG A 1 233 ? -14.182 -6.242 14.897 1.00 98.56 233 ARG A O 1
ATOM 1881 N N . MET A 1 234 ? -12.601 -7.755 15.380 1.00 98.69 234 MET A N 1
ATOM 1882 C CA . MET A 1 234 ? -11.759 -6.829 16.145 1.00 98.69 234 MET A CA 1
ATOM 1883 C C . MET A 1 234 ? -11.352 -5.618 15.297 1.00 98.69 234 MET A C 1
ATOM 1885 O O . MET A 1 234 ? -11.499 -4.487 15.746 1.00 98.69 234 MET A O 1
ATOM 1889 N N . VAL A 1 235 ? -10.870 -5.836 14.069 1.00 98.75 235 VAL A N 1
ATOM 1890 C CA . VAL A 1 235 ? -10.482 -4.732 13.175 1.00 98.75 235 VAL A CA 1
ATOM 1891 C C . VAL A 1 235 ? -11.693 -3.867 12.804 1.00 98.75 235 VAL A C 1
ATOM 1893 O O . VAL A 1 235 ? -11.592 -2.641 12.843 1.00 98.75 235 VAL A O 1
ATOM 1896 N N . ALA A 1 236 ? -12.838 -4.486 12.495 1.00 98.56 236 ALA A N 1
ATOM 1897 C CA . ALA A 1 236 ? -14.084 -3.785 12.182 1.00 98.56 236 ALA A CA 1
ATOM 1898 C C . ALA A 1 236 ? -14.603 -2.937 13.357 1.00 98.56 236 ALA A C 1
ATOM 1900 O O . ALA A 1 236 ? -14.993 -1.786 13.163 1.00 98.56 236 ALA A O 1
ATOM 1901 N N . ASP A 1 237 ? -14.564 -3.477 14.574 1.00 98.50 237 ASP A N 1
ATOM 1902 C CA . ASP A 1 237 ? -14.982 -2.784 15.793 1.00 98.50 237 ASP A CA 1
ATOM 1903 C C . ASP A 1 237 ? -14.047 -1.622 16.128 1.00 98.50 237 ASP A C 1
ATOM 1905 O O . ASP A 1 237 ? -14.522 -0.539 16.470 1.00 98.50 237 ASP A O 1
ATOM 1909 N N . THR A 1 238 ? -12.730 -1.805 15.980 1.00 98.31 238 THR A N 1
ATOM 1910 C CA . THR A 1 238 ? -11.756 -0.719 16.154 1.00 98.31 238 THR A CA 1
ATOM 1911 C C . THR A 1 238 ? -12.006 0.398 15.144 1.00 98.31 238 THR A C 1
ATOM 1913 O O . THR A 1 238 ? -12.089 1.560 15.537 1.00 98.31 238 THR A O 1
ATOM 1916 N N . TRP A 1 239 ? -12.201 0.067 13.863 1.00 97.69 239 TRP A N 1
ATOM 1917 C CA . TRP A 1 239 ? -12.548 1.044 12.826 1.00 97.69 239 TRP A CA 1
ATOM 1918 C C . TRP A 1 239 ? -13.830 1.814 13.170 1.00 97.69 239 TRP A C 1
ATOM 1920 O O . TRP A 1 239 ? -13.843 3.047 13.165 1.00 97.69 239 TRP A O 1
ATOM 1930 N N . ALA A 1 240 ? -14.891 1.095 13.548 1.00 97.25 240 ALA A N 1
ATOM 1931 C CA . ALA A 1 240 ? -16.172 1.687 13.913 1.00 97.25 240 ALA A CA 1
ATOM 1932 C C . ALA A 1 240 ? -16.051 2.609 15.130 1.00 97.25 240 ALA A C 1
ATOM 1934 O O . ALA A 1 240 ? -16.573 3.723 15.112 1.00 97.25 240 ALA A O 1
ATOM 1935 N N . LYS A 1 241 ? -15.332 2.176 16.171 1.00 97.19 241 LYS A N 1
ATOM 1936 C CA . LYS A 1 241 ? -15.101 2.966 17.383 1.00 97.19 241 LYS A CA 1
ATOM 1937 C C . LYS A 1 241 ? -14.363 4.266 17.072 1.00 97.19 241 LYS A C 1
ATOM 1939 O O . LYS A 1 241 ? -14.797 5.321 17.526 1.00 97.19 241 LYS A O 1
ATOM 1944 N N . MET A 1 242 ? -13.304 4.206 16.262 1.00 96.56 242 MET A N 1
ATOM 1945 C CA . MET A 1 242 ? -12.555 5.408 15.888 1.00 96.56 242 MET A CA 1
ATOM 1946 C C . MET A 1 242 ? -13.432 6.416 15.140 1.00 96.56 242 MET A C 1
ATOM 1948 O O . MET A 1 242 ? -13.381 7.600 15.467 1.00 96.56 242 MET A O 1
ATOM 1952 N N . ILE A 1 243 ? -14.295 5.951 14.229 1.00 95.38 243 ILE A N 1
ATOM 1953 C CA . ILE A 1 243 ? -15.259 6.808 13.520 1.00 95.38 243 ILE A CA 1
ATOM 1954 C C . ILE A 1 243 ? -16.317 7.390 14.464 1.00 95.38 243 ILE A C 1
ATOM 1956 O O . ILE A 1 243 ? -16.674 8.559 14.342 1.00 95.38 243 ILE A O 1
ATOM 1960 N N . ILE A 1 244 ? -16.839 6.597 15.402 1.00 95.69 244 ILE A N 1
ATOM 1961 C CA . ILE A 1 244 ? -17.848 7.064 16.364 1.00 95.69 244 ILE A CA 1
ATOM 1962 C C . ILE A 1 244 ? -17.284 8.184 17.240 1.00 95.69 244 ILE A C 1
ATOM 1964 O O . ILE A 1 244 ? -17.959 9.190 17.456 1.00 95.69 244 ILE A O 1
ATOM 1968 N N . GLU A 1 245 ? -16.061 8.004 17.738 1.00 95.06 245 GLU A N 1
ATOM 1969 C CA . GLU A 1 245 ? -15.439 8.909 18.706 1.00 95.06 245 GLU A CA 1
ATOM 1970 C C . GLU A 1 245 ? -14.834 10.160 18.056 1.00 95.06 245 GLU A C 1
ATOM 1972 O O . GLU A 1 245 ? -14.829 11.221 18.680 1.00 95.06 245 GLU A O 1
ATOM 1977 N N . ASN A 1 246 ? -14.350 10.060 16.813 1.00 93.56 246 ASN A N 1
ATOM 1978 C CA . ASN A 1 246 ? -13.561 11.120 16.171 1.00 93.56 246 ASN A CA 1
ATOM 1979 C C . ASN A 1 246 ? -14.176 11.647 14.865 1.00 93.56 246 ASN A C 1
ATOM 1981 O O . ASN A 1 246 ? -13.660 12.600 14.287 1.00 93.56 246 ASN A O 1
ATOM 1985 N N . GLY A 1 247 ? -15.279 11.058 14.404 1.00 90.81 247 GLY A N 1
ATOM 1986 C CA . GLY A 1 247 ? -15.842 11.320 13.085 1.00 90.81 247 GLY A CA 1
ATOM 1987 C C . GLY A 1 247 ? -15.099 10.574 11.976 1.00 90.81 247 GLY A C 1
ATOM 1988 O O . GLY A 1 247 ? -14.130 9.846 12.198 1.00 90.81 247 GLY A O 1
ATOM 1989 N N . VAL A 1 248 ? -15.572 10.739 10.744 1.00 87.06 248 VAL A N 1
ATOM 1990 C CA . VAL A 1 248 ? -14.923 10.135 9.576 1.00 87.06 248 VAL A CA 1
ATOM 1991 C C . VAL A 1 248 ? -13.718 10.964 9.131 1.00 87.06 248 VAL A C 1
ATOM 1993 O O . VAL A 1 248 ? -13.761 12.192 9.118 1.00 87.06 248 VAL A O 1
ATOM 1996 N N . ALA A 1 249 ? -12.648 10.295 8.701 1.00 78.75 249 ALA A N 1
ATOM 1997 C CA . ALA A 1 249 ? -11.503 10.973 8.092 1.00 78.75 249 ALA A CA 1
ATOM 1998 C C . ALA A 1 249 ? -11.786 11.412 6.640 1.00 78.75 249 ALA A C 1
ATOM 2000 O O . ALA A 1 249 ? -11.045 12.220 6.088 1.00 78.75 249 ALA A O 1
ATOM 2001 N N . CYS A 1 250 ? -12.810 10.823 6.006 1.00 76.12 250 CYS A N 1
ATOM 2002 C CA . CYS A 1 250 ? -13.102 10.907 4.572 1.00 76.12 250 CYS A CA 1
ATOM 2003 C C . CYS A 1 250 ? -11.887 10.739 3.648 1.00 76.12 250 CYS A C 1
ATOM 2005 O O . CYS A 1 250 ? -11.791 11.335 2.579 1.00 76.12 250 CYS A O 1
ATOM 2007 N N . CYS A 1 251 ? -10.995 9.838 4.054 1.00 71.94 251 CYS A N 1
ATOM 2008 C CA . CYS A 1 251 ? -10.016 9.193 3.189 1.00 71.94 251 CYS A CA 1
ATOM 2009 C C . CYS A 1 251 ? -10.665 8.088 2.334 1.00 71.94 251 CYS A C 1
ATOM 2011 O O . CYS A 1 251 ? -11.820 7.691 2.551 1.00 71.94 251 CYS A O 1
ATOM 2013 N N . ASP A 1 252 ? -9.867 7.513 1.435 1.00 68.38 252 ASP A N 1
ATOM 2014 C CA . ASP A 1 252 ? -10.106 6.230 0.764 1.00 68.38 252 ASP A CA 1
ATOM 2015 C C . ASP A 1 252 ? -10.656 5.148 1.711 1.00 68.38 252 ASP A C 1
ATOM 2017 O O . ASP A 1 252 ? -11.598 4.427 1.379 1.00 68.38 252 ASP A O 1
ATOM 2021 N N . CYS A 1 253 ? -10.140 5.137 2.937 1.00 68.50 253 CYS A N 1
ATOM 2022 C CA . CYS A 1 253 ? -10.446 4.209 4.015 1.00 68.50 253 CYS A CA 1
ATOM 2023 C C . CYS A 1 253 ? -11.740 4.457 4.825 1.00 68.50 253 CYS A C 1
ATOM 2025 O O . CYS A 1 253 ? -12.055 3.645 5.699 1.00 68.50 253 CYS A O 1
ATOM 2027 N N . SER A 1 254 ? -12.464 5.569 4.629 1.00 72.56 254 SER A N 1
ATOM 2028 C CA . SER A 1 254 ? -13.623 5.911 5.491 1.00 72.56 254 SER A CA 1
ATOM 2029 C C . SER A 1 254 ? -14.779 6.676 4.837 1.00 72.56 254 SER A C 1
ATOM 2031 O O . SER A 1 254 ? -15.811 6.832 5.485 1.00 72.56 254 SER A O 1
ATOM 2033 N N . CYS A 1 255 ? -14.648 7.122 3.582 1.00 81.19 255 CYS A N 1
ATOM 2034 C CA . CYS A 1 255 ? -15.777 7.651 2.794 1.00 81.19 255 CYS A CA 1
ATOM 2035 C C . CYS A 1 255 ? -15.759 7.209 1.318 1.00 81.19 255 CYS A C 1
ATOM 2037 O O . CYS A 1 255 ? -16.796 7.265 0.665 1.00 81.19 255 CYS A O 1
ATOM 2039 N N . GLY A 1 256 ? -14.610 6.772 0.785 1.00 79.25 256 GLY A N 1
ATOM 2040 C CA . GLY A 1 256 ? -14.465 6.437 -0.636 1.00 79.25 256 GLY A CA 1
ATOM 2041 C C . GLY A 1 256 ? -15.109 5.107 -1.031 1.00 79.25 256 GLY A C 1
ATOM 2042 O O . GLY A 1 256 ? -16.018 5.064 -1.858 1.00 79.25 256 GLY A O 1
ATOM 2043 N N . ASN A 1 257 ? -14.656 4.005 -0.429 1.00 88.19 257 ASN A N 1
ATOM 2044 C CA . ASN A 1 257 ? -15.101 2.665 -0.812 1.00 88.19 257 ASN A CA 1
ATOM 2045 C C . ASN A 1 257 ? -16.421 2.266 -0.121 1.00 88.19 257 ASN A C 1
ATOM 2047 O O . ASN A 1 257 ? -16.428 1.517 0.858 1.00 88.19 257 ASN A O 1
ATOM 2051 N N . ILE A 1 258 ? -17.548 2.769 -0.639 1.00 90.44 258 ILE A N 1
ATOM 2052 C CA . ILE A 1 258 ? -18.899 2.506 -0.105 1.00 90.44 258 ILE A CA 1
ATOM 2053 C C . ILE A 1 258 ? -19.194 1.003 -0.006 1.00 90.44 258 ILE A C 1
ATOM 2055 O O . ILE A 1 258 ? -19.723 0.556 1.008 1.00 90.44 258 ILE A O 1
ATOM 2059 N N . ALA A 1 259 ? -18.801 0.211 -1.006 1.00 92.25 259 ALA A N 1
ATOM 2060 C CA . ALA A 1 259 ? -19.075 -1.225 -1.030 1.00 92.25 259 ALA A CA 1
ATOM 2061 C C . ALA A 1 259 ? -18.326 -1.984 0.080 1.00 92.25 259 ALA A C 1
ATOM 2063 O O . ALA A 1 259 ? -18.910 -2.836 0.754 1.00 92.25 259 ALA A O 1
ATOM 2064 N N . MET A 1 260 ? -17.057 -1.640 0.325 1.00 94.00 260 MET A N 1
ATOM 2065 C CA . MET A 1 260 ? -16.305 -2.153 1.476 1.00 94.00 260 MET A CA 1
ATOM 2066 C C . MET A 1 260 ? -16.957 -1.721 2.794 1.00 94.00 260 MET A C 1
ATOM 2068 O O . MET A 1 260 ? -17.111 -2.541 3.700 1.00 94.00 260 MET A O 1
ATOM 2072 N N . MET A 1 261 ? -17.398 -0.463 2.892 1.00 93.25 261 MET A N 1
ATOM 2073 C CA . MET A 1 261 ? -18.042 0.053 4.102 1.00 93.25 261 MET A CA 1
ATOM 2074 C C . MET A 1 261 ? -19.396 -0.610 4.388 1.00 93.25 261 MET A C 1
ATOM 2076 O O . MET A 1 261 ? -19.728 -0.856 5.543 1.00 93.25 261 MET A O 1
ATOM 2080 N N . GLU A 1 262 ? -20.189 -0.938 3.370 1.00 93.94 262 GLU A N 1
ATOM 2081 C CA . GLU A 1 262 ? -21.409 -1.729 3.553 1.00 93.94 262 GLU A CA 1
ATOM 2082 C C . GLU A 1 262 ? -21.057 -3.152 3.988 1.00 93.94 262 GLU A C 1
ATOM 2084 O O . GLU A 1 262 ? -21.623 -3.668 4.953 1.00 93.94 262 GLU A O 1
ATOM 2089 N N . TRP A 1 263 ? -20.072 -3.768 3.330 1.00 96.50 263 TRP A N 1
ATOM 2090 C CA . TRP A 1 263 ? -19.605 -5.112 3.652 1.00 96.50 263 TRP A CA 1
ATOM 2091 C C . TRP A 1 263 ? -19.086 -5.234 5.087 1.00 96.50 263 TRP A C 1
ATOM 2093 O O . TRP A 1 263 ? -19.364 -6.246 5.732 1.00 96.50 263 TRP A O 1
ATOM 2103 N N . VAL A 1 264 ? -18.377 -4.234 5.625 1.00 96.31 264 VAL A N 1
ATOM 2104 C CA . VAL A 1 264 ? -17.842 -4.317 6.994 1.00 96.31 264 VAL A CA 1
ATOM 2105 C C . VAL A 1 264 ? -18.945 -4.298 8.056 1.00 96.31 264 VAL A C 1
ATOM 2107 O O . VAL A 1 264 ? -18.762 -4.883 9.121 1.00 96.31 264 VAL A O 1
ATOM 2110 N N . THR A 1 265 ? -20.129 -3.736 7.771 1.00 95.06 265 THR A N 1
ATOM 2111 C CA . THR A 1 265 ? -21.234 -3.662 8.751 1.00 95.06 265 THR A CA 1
ATOM 2112 C C . THR A 1 265 ? -21.672 -5.018 9.302 1.00 95.06 265 THR A C 1
ATOM 2114 O O . THR A 1 265 ? -22.140 -5.084 10.435 1.00 95.06 265 THR A O 1
ATOM 2117 N N . GLN A 1 266 ? -21.474 -6.109 8.555 1.00 96.12 266 GLN A N 1
ATOM 2118 C CA . GLN A 1 266 ? -21.794 -7.466 9.015 1.00 96.12 266 GLN A CA 1
ATOM 2119 C C . GLN A 1 266 ? -20.830 -7.996 10.096 1.00 96.12 266 GLN A C 1
ATOM 2121 O O . GLN A 1 266 ? -21.122 -9.005 10.741 1.00 96.12 266 GLN A O 1
ATOM 2126 N N . TYR A 1 267 ? -19.674 -7.349 10.270 1.00 97.56 267 TYR A N 1
ATOM 2127 C CA . TYR A 1 267 ? -18.653 -7.710 11.256 1.00 97.56 267 TYR A CA 1
ATOM 2128 C C . TYR A 1 267 ? -18.611 -6.758 12.451 1.00 97.56 267 TYR A C 1
ATOM 2130 O O . TYR A 1 267 ? -17.974 -7.091 13.446 1.00 97.56 267 TYR A O 1
ATOM 2138 N N . ILE A 1 268 ? -19.286 -5.610 12.373 1.00 97.44 268 ILE A N 1
ATOM 2139 C CA . ILE A 1 268 ? -19.330 -4.629 13.458 1.00 97.44 268 ILE A CA 1
ATOM 2140 C C . ILE A 1 268 ? -20.271 -5.121 14.560 1.00 97.44 268 ILE A C 1
ATOM 2142 O O . ILE A 1 268 ? -21.363 -5.634 14.298 1.00 97.44 268 ILE A O 1
ATOM 2146 N N . ASN A 1 269 ? -19.860 -4.925 15.808 1.00 96.31 269 ASN A N 1
ATOM 2147 C CA . ASN A 1 269 ? -20.667 -5.159 16.988 1.00 96.31 269 ASN A CA 1
ATOM 2148 C C . ASN A 1 269 ? -22.020 -4.419 16.866 1.00 96.31 269 ASN A C 1
ATOM 2150 O O . ASN A 1 269 ? -22.033 -3.202 16.640 1.00 96.31 269 ASN A O 1
ATOM 2154 N N . PRO A 1 270 ? -23.162 -5.112 17.051 1.00 94.62 270 PRO A N 1
ATOM 2155 C CA . PRO A 1 270 ? -24.490 -4.505 16.968 1.00 94.62 270 PRO A CA 1
ATOM 2156 C C . PRO A 1 270 ? -24.677 -3.226 17.800 1.00 94.62 270 PRO A C 1
ATOM 2158 O O . PRO A 1 270 ? -25.406 -2.333 17.369 1.00 94.62 270 PRO A O 1
ATOM 2161 N N . ASP A 1 271 ? -23.989 -3.102 18.939 1.00 95.25 271 ASP A N 1
ATOM 2162 C CA . ASP A 1 271 ? -24.076 -1.931 19.824 1.00 95.25 271 ASP A CA 1
ATOM 2163 C C . ASP A 1 271 ? -23.405 -0.676 19.225 1.00 95.25 271 ASP A C 1
ATOM 2165 O O . ASP A 1 271 ? -23.787 0.461 19.526 1.00 95.25 271 ASP A O 1
ATOM 2169 N N . LEU A 1 272 ? -22.416 -0.870 18.346 1.00 96.44 272 LEU A N 1
ATOM 2170 C CA . LEU A 1 272 ? -21.711 0.200 17.633 1.00 96.44 272 LEU A CA 1
ATOM 2171 C C . LEU A 1 272 ? -22.387 0.542 16.301 1.00 96.44 272 LEU A C 1
ATOM 2173 O O . LEU A 1 272 ? -22.306 1.681 15.836 1.00 96.44 272 LEU A O 1
ATOM 2177 N N . LEU A 1 273 ? -23.077 -0.430 15.694 1.00 95.31 273 LEU A N 1
ATOM 2178 C CA . LEU A 1 273 ? -23.547 -0.358 14.312 1.00 95.31 273 LEU A CA 1
ATOM 2179 C C . LEU A 1 273 ? -24.418 0.876 14.032 1.00 95.31 273 LEU A C 1
ATOM 2181 O O . LEU A 1 273 ? -24.189 1.585 13.056 1.00 95.31 273 LEU A O 1
ATOM 2185 N N . ALA A 1 274 ? -25.399 1.173 14.886 1.00 94.56 274 ALA A N 1
ATOM 2186 C CA . ALA A 1 274 ? -26.278 2.326 14.670 1.00 94.56 274 ALA A CA 1
ATOM 2187 C C . ALA A 1 274 ? -25.511 3.663 14.697 1.00 94.56 274 ALA A C 1
ATOM 2189 O O . ALA A 1 274 ? -25.791 4.558 13.899 1.00 94.56 274 ALA A O 1
ATOM 2190 N N . GLN A 1 275 ? -24.522 3.784 15.586 1.00 95.62 275 GLN A N 1
ATOM 2191 C CA . GLN A 1 275 ? -23.741 5.006 15.770 1.00 95.62 275 GLN A CA 1
ATOM 2192 C C . GLN A 1 275 ? -22.782 5.231 14.599 1.00 95.62 275 GLN A C 1
ATOM 2194 O O . GLN A 1 275 ? -22.761 6.321 14.029 1.00 95.62 275 GLN A O 1
ATOM 2199 N N . VAL A 1 276 ? -22.046 4.193 14.183 1.00 95.12 276 VAL A N 1
ATOM 2200 C CA . VAL A 1 276 ? -21.120 4.304 13.045 1.00 95.12 276 VAL A CA 1
ATOM 2201 C C . VAL A 1 276 ? -21.869 4.566 11.736 1.00 95.12 276 VAL A C 1
ATOM 2203 O O . VAL A 1 276 ? -21.464 5.446 10.980 1.00 95.12 276 VAL A O 1
ATOM 2206 N N . LYS A 1 277 ? -23.013 3.902 11.493 1.00 94.56 277 LYS A N 1
ATOM 2207 C CA . LYS A 1 277 ? -23.852 4.181 10.313 1.00 94.56 277 LYS A CA 1
ATOM 2208 C C . LYS A 1 277 ? -24.306 5.643 10.292 1.00 94.56 277 LYS A C 1
ATOM 2210 O O . LYS A 1 277 ? -24.204 6.294 9.259 1.00 94.56 277 LYS A O 1
ATOM 2215 N N . SER A 1 278 ? -24.726 6.185 11.437 1.00 94.31 278 SER A N 1
ATOM 2216 C CA . SER A 1 278 ? -25.119 7.595 11.545 1.00 94.31 278 SER A CA 1
ATOM 2217 C C . SER A 1 278 ? -23.974 8.559 11.219 1.00 94.31 278 SER A C 1
ATOM 2219 O O . SER A 1 278 ? -24.206 9.560 10.538 1.00 94.31 278 SER A O 1
ATOM 2221 N N . GLN A 1 279 ? -22.749 8.278 11.679 1.00 94.25 279 GLN A N 1
ATOM 2222 C CA . GLN A 1 279 ? -21.574 9.103 11.364 1.00 94.25 279 GLN A CA 1
ATOM 2223 C C . GLN A 1 279 ? -21.256 9.075 9.865 1.00 94.25 279 GLN A C 1
ATOM 2225 O O . GLN A 1 279 ? -21.111 10.126 9.242 1.00 94.25 279 GLN A O 1
ATOM 2230 N N . ILE A 1 280 ? -21.229 7.882 9.262 1.00 92.75 280 ILE A N 1
ATOM 2231 C CA . ILE A 1 280 ? -20.954 7.721 7.828 1.00 92.75 280 ILE A CA 1
ATOM 2232 C C . ILE A 1 280 ? -22.045 8.395 6.990 1.00 92.75 280 ILE A C 1
ATOM 2234 O O . ILE A 1 280 ? -21.730 9.110 6.040 1.00 92.75 280 ILE A O 1
ATOM 2238 N N . TYR A 1 281 ? -23.323 8.228 7.344 1.00 93.44 281 TYR A N 1
ATOM 2239 C CA . TYR A 1 281 ? -24.429 8.890 6.648 1.00 93.44 281 TYR A CA 1
ATOM 2240 C C . TYR A 1 281 ? -24.314 10.412 6.706 1.00 93.44 281 TYR A C 1
ATOM 2242 O O . TYR A 1 281 ? -24.458 11.073 5.684 1.00 93.44 281 TYR A O 1
ATOM 2250 N N . THR A 1 282 ? -24.002 10.965 7.880 1.00 92.38 282 THR A N 1
ATOM 2251 C CA . THR A 1 282 ? -23.860 12.418 8.058 1.00 92.38 282 THR A CA 1
ATOM 2252 C C . THR A 1 282 ? -22.780 12.996 7.144 1.00 92.38 282 THR A C 1
ATOM 2254 O O . THR A 1 282 ? -22.944 14.096 6.626 1.00 92.38 282 THR A O 1
ATOM 2257 N N . ALA A 1 283 ? -21.696 12.254 6.918 1.00 89.44 283 ALA A N 1
ATOM 2258 C CA . ALA A 1 283 ? -20.593 12.712 6.085 1.00 89.44 283 ALA A CA 1
ATOM 2259 C C . ALA A 1 283 ? -20.766 12.440 4.585 1.00 89.44 283 ALA A C 1
ATOM 2261 O O . ALA A 1 283 ? -20.278 13.210 3.764 1.00 89.44 283 ALA A O 1
ATOM 2262 N N . THR A 1 284 ? -21.428 11.342 4.217 1.00 88.75 284 THR A N 1
ATOM 2263 C CA . THR A 1 284 ? -21.517 10.889 2.816 1.00 88.75 284 THR A CA 1
ATOM 2264 C C . THR A 1 284 ? -22.857 11.196 2.155 1.00 88.75 284 THR A C 1
ATOM 2266 O O . THR A 1 284 ? -22.943 11.208 0.931 1.00 88.75 284 THR A O 1
ATOM 2269 N N . GLY A 1 285 ? -23.924 11.383 2.938 1.00 90.38 285 GLY A N 1
ATOM 2270 C CA . GLY A 1 285 ? -25.300 11.451 2.440 1.00 90.38 285 GLY A CA 1
ATOM 2271 C C . GLY A 1 285 ? -25.797 10.152 1.790 1.00 90.38 285 GLY A C 1
ATOM 2272 O O . GLY A 1 285 ? -26.845 10.151 1.151 1.00 90.38 285 GLY A O 1
ATOM 2273 N N . TYR A 1 286 ? -25.057 9.045 1.908 1.00 90.94 286 TYR A N 1
ATOM 2274 C CA . TYR A 1 286 ? -25.399 7.797 1.234 1.00 90.94 286 TYR A CA 1
ATOM 2275 C C . TYR A 1 286 ? -26.492 7.029 1.991 1.00 90.94 286 TYR A C 1
ATOM 2277 O O . TYR A 1 286 ? -26.283 6.546 3.105 1.00 90.94 286 TYR A O 1
ATOM 2285 N N . GLU A 1 287 ? -27.652 6.867 1.352 1.00 91.25 287 GLU A N 1
ATOM 2286 C CA . GLU A 1 287 ? -28.875 6.288 1.934 1.00 91.25 287 GLU A CA 1
ATOM 2287 C C . GLU A 1 287 ? -28.703 4.880 2.534 1.00 91.25 287 GLU A C 1
ATOM 2289 O O . GLU A 1 287 ? -29.396 4.531 3.488 1.00 91.25 287 GLU A O 1
ATOM 2294 N N . GLY A 1 288 ? -27.746 4.068 2.066 1.00 89.56 288 GLY A N 1
ATOM 2295 C CA . GLY A 1 288 ? -27.477 2.749 2.666 1.00 89.56 288 GLY A CA 1
ATOM 2296 C C . GLY A 1 288 ? -27.025 2.818 4.137 1.00 89.56 288 GLY A C 1
ATOM 2297 O O . GLY A 1 288 ? -27.218 1.867 4.912 1.00 89.56 288 GLY A O 1
ATOM 2298 N N . PHE A 1 289 ? -26.495 3.970 4.562 1.00 92.19 289 PHE A N 1
ATOM 2299 C CA . PHE A 1 289 ? -26.127 4.247 5.950 1.00 92.19 289 PHE A CA 1
ATOM 2300 C C . PHE A 1 289 ? -27.167 5.063 6.723 1.00 92.19 289 PHE A C 1
ATOM 2302 O O . PHE A 1 289 ? -26.975 5.269 7.923 1.00 92.19 289 PHE A O 1
ATOM 2309 N N . ALA A 1 290 ? -28.269 5.482 6.092 1.00 90.12 290 ALA A N 1
ATOM 2310 C CA . ALA A 1 290 ? -29.281 6.306 6.739 1.00 90.12 290 ALA A CA 1
ATOM 2311 C C . ALA A 1 290 ? -29.789 5.657 8.041 1.00 90.12 290 ALA A C 1
ATOM 2313 O O . ALA A 1 290 ? -30.030 4.439 8.085 1.00 90.12 290 ALA A O 1
ATOM 2314 N N . PRO A 1 291 ? -29.971 6.442 9.120 1.00 82.69 291 PRO A N 1
ATOM 2315 C CA . PRO A 1 291 ? -30.652 5.962 10.309 1.00 82.69 291 PRO A CA 1
ATOM 2316 C C . PRO A 1 291 ? -32.040 5.468 9.908 1.00 82.69 291 PRO A C 1
ATOM 2318 O O . PRO A 1 291 ? -32.795 6.185 9.250 1.00 82.69 291 PRO A O 1
ATOM 2321 N N . SER A 1 292 ? -32.399 4.250 10.307 1.00 70.56 292 SER A N 1
ATOM 2322 C CA . SER A 1 292 ? -33.751 3.747 10.086 1.00 70.56 292 SER A CA 1
ATOM 2323 C C . SER A 1 292 ? -34.745 4.703 10.747 1.00 70.56 292 SER A C 1
ATOM 2325 O O . SER A 1 292 ? -34.781 4.812 11.975 1.00 70.56 292 SER A O 1
ATOM 2327 N N . THR A 1 293 ? -35.548 5.404 9.944 1.00 55.88 293 THR A N 1
ATOM 2328 C CA . THR A 1 293 ? -36.688 6.165 10.453 1.00 55.88 293 THR A CA 1
ATOM 2329 C C . THR A 1 293 ? -37.639 5.167 11.114 1.00 55.88 293 THR A C 1
ATOM 2331 O O . THR A 1 293 ? -37.928 4.126 10.517 1.00 55.88 293 THR A O 1
ATOM 2334 N N . PRO A 1 294 ? -38.138 5.418 12.338 1.00 45.31 294 PRO A N 1
ATOM 2335 C CA . PRO A 1 294 ? -39.188 4.580 12.887 1.00 45.31 294 PRO A CA 1
ATOM 2336 C C . PRO A 1 294 ? -40.399 4.674 11.955 1.00 45.31 294 PRO A C 1
ATOM 2338 O O . PRO A 1 294 ? -41.045 5.718 11.863 1.00 45.31 294 PRO A O 1
ATOM 2341 N N . VAL A 1 295 ? -40.695 3.586 11.241 1.00 42.41 295 VAL A N 1
ATOM 2342 C CA . VAL A 1 295 ? -41.933 3.456 10.474 1.00 42.41 295 VAL A CA 1
ATOM 2343 C C . VAL A 1 295 ? -43.071 3.534 11.483 1.00 42.41 295 VAL A C 1
ATOM 2345 O O . VAL A 1 295 ? -43.256 2.630 12.296 1.00 42.41 295 VAL A O 1
ATOM 2348 N N . ASN A 1 296 ? -43.812 4.641 11.474 1.00 44.41 296 ASN A N 1
ATOM 2349 C CA . ASN A 1 296 ? -45.014 4.780 12.281 1.00 44.41 296 ASN A CA 1
ATOM 2350 C C . ASN A 1 296 ? -46.065 3.788 11.741 1.00 44.41 296 ASN A C 1
ATOM 2352 O O . ASN A 1 296 ? -46.506 3.966 10.603 1.00 44.41 296 ASN A O 1
ATOM 2356 N N . PRO A 1 297 ? -46.513 2.778 12.517 1.00 53.16 297 PRO A N 1
ATOM 2357 C CA . PRO A 1 297 ? -47.457 1.761 12.038 1.00 53.16 297 PRO A CA 1
ATOM 2358 C C . PRO A 1 297 ? -48.819 2.323 11.595 1.00 53.16 297 PRO A C 1
ATOM 2360 O O . PRO A 1 297 ? -49.606 1.604 10.988 1.00 53.16 297 PRO A O 1
ATOM 2363 N N . ASN A 1 298 ? -49.104 3.594 11.906 1.00 47.78 298 ASN A N 1
ATOM 2364 C CA . ASN A 1 298 ? -50.371 4.265 11.619 1.00 47.78 298 ASN A CA 1
ATOM 2365 C C . ASN A 1 298 ? -50.319 5.268 10.453 1.00 47.78 298 ASN A C 1
ATOM 2367 O O . ASN A 1 298 ? -51.283 6.011 10.265 1.00 47.78 298 ASN A O 1
ATOM 2371 N N . GLN A 1 299 ? -49.243 5.323 9.660 1.00 43.81 299 GLN A N 1
ATOM 2372 C CA . GLN A 1 299 ? -49.274 6.077 8.402 1.00 43.81 299 GLN A CA 1
ATOM 2373 C C . GLN A 1 299 ? -49.726 5.175 7.243 1.00 43.81 299 GLN A C 1
ATOM 2375 O O . GLN A 1 299 ? -49.135 4.114 7.036 1.00 43.81 299 GLN A O 1
ATOM 2380 N N . PRO A 1 300 ? -50.763 5.560 6.471 1.00 41.94 300 PRO A N 1
ATOM 2381 C CA . PRO A 1 300 ? -51.158 4.811 5.287 1.00 41.94 300 PRO A CA 1
ATOM 2382 C C . PRO A 1 300 ? -49.993 4.765 4.299 1.00 41.94 300 PRO A C 1
ATOM 2384 O O . PRO A 1 300 ? -49.463 5.808 3.918 1.00 41.94 300 PRO A O 1
ATOM 2387 N N . VAL A 1 301 ? -49.620 3.563 3.859 1.00 45.66 301 VAL A N 1
ATOM 2388 C CA . VAL A 1 301 ? -48.702 3.392 2.730 1.00 45.66 301 VAL A CA 1
ATOM 2389 C C . VAL A 1 301 ? -49.402 3.956 1.498 1.00 45.66 301 VAL A C 1
ATOM 2391 O O . VAL A 1 301 ? -50.376 3.383 1.005 1.00 45.66 301 VAL A O 1
ATOM 2394 N N . GLN A 1 302 ? -48.950 5.115 1.031 1.00 42.53 302 GLN A N 1
ATOM 2395 C CA . GLN A 1 302 ? -49.440 5.692 -0.211 1.00 42.53 302 GLN A CA 1
ATOM 2396 C C . GLN A 1 302 ? -48.892 4.837 -1.366 1.00 42.53 302 GLN A C 1
ATOM 2398 O O . GLN A 1 302 ? -47.680 4.616 -1.415 1.00 42.53 302 GLN A O 1
ATOM 2403 N N . PRO A 1 303 ? -49.737 4.307 -2.272 1.00 40.25 303 PRO A N 1
ATOM 2404 C CA . PRO A 1 303 ? -49.253 3.490 -3.376 1.00 40.25 303 PRO A CA 1
ATOM 2405 C C . PRO A 1 303 ? -48.283 4.311 -4.223 1.00 40.25 303 PRO A C 1
ATOM 2407 O O . PRO A 1 303 ? -48.632 5.402 -4.680 1.00 40.25 303 PRO A O 1
ATOM 2410 N N . THR A 1 304 ? -47.077 3.794 -4.438 1.00 45.97 304 THR A N 1
ATOM 2411 C CA . THR A 1 304 ? -46.143 4.369 -5.401 1.00 45.97 304 THR A CA 1
ATOM 2412 C C . THR A 1 304 ? -46.788 4.320 -6.781 1.00 45.97 304 THR A C 1
ATOM 2414 O O . THR A 1 304 ? -47.144 3.263 -7.304 1.00 45.97 304 THR A O 1
ATOM 2417 N N . GLN A 1 305 ? -47.006 5.502 -7.347 1.00 40.69 305 GLN A N 1
ATOM 2418 C CA . GLN A 1 305 ? -47.546 5.664 -8.686 1.00 40.69 305 GLN A CA 1
ATOM 2419 C C . GLN A 1 305 ? -46.521 5.104 -9.691 1.00 40.69 305 GLN A C 1
ATOM 2421 O O . GLN A 1 305 ? -45.333 5.407 -9.551 1.00 40.69 305 GLN A O 1
ATOM 2426 N N . PRO A 1 306 ? -46.923 4.286 -10.684 1.00 40.56 306 PRO A N 1
ATOM 2427 C CA . PRO A 1 306 ? -45.995 3.799 -11.698 1.00 40.56 306 PRO A CA 1
ATOM 2428 C C . PRO A 1 306 ? -45.343 4.991 -12.399 1.00 40.56 306 PRO A C 1
ATOM 2430 O O . PRO A 1 306 ? -46.049 5.881 -12.880 1.00 40.56 306 PRO A O 1
ATOM 2433 N N . GLY A 1 307 ? -44.008 5.021 -12.423 1.00 38.81 307 GLY A N 1
ATOM 2434 C CA . GLY A 1 307 ? -43.250 6.082 -13.079 1.00 38.81 307 GLY A CA 1
ATOM 2435 C C . GLY A 1 307 ? -43.680 6.231 -14.538 1.00 38.81 307 GLY A C 1
ATOM 2436 O O . GLY A 1 307 ? -43.788 5.241 -15.264 1.00 38.81 307 GLY A O 1
ATOM 2437 N N . GLN A 1 308 ? -43.959 7.466 -14.959 1.00 40.38 308 GLN A N 1
ATOM 2438 C CA . GLN A 1 308 ? -44.192 7.764 -16.370 1.00 40.38 308 GLN A CA 1
ATOM 2439 C C . GLN A 1 308 ? -42.911 7.482 -17.172 1.00 40.38 308 GLN A C 1
ATOM 2441 O O . GLN A 1 308 ? -41.820 7.787 -16.683 1.00 40.38 308 GLN A O 1
ATOM 2446 N N . PRO A 1 309 ? -43.015 6.930 -18.395 1.00 41.97 309 PRO A N 1
ATOM 2447 C CA . PRO A 1 309 ? -41.859 6.783 -19.267 1.00 41.97 309 PRO A CA 1
ATOM 2448 C C . PRO A 1 309 ? -41.286 8.165 -19.581 1.00 41.97 309 PRO A C 1
ATOM 2450 O O . PRO A 1 309 ? -42.035 9.080 -19.926 1.00 41.97 309 PRO A O 1
ATOM 2453 N N . SER A 1 310 ? -39.970 8.310 -19.474 1.00 41.19 310 SER A N 1
ATOM 2454 C CA . SER A 1 310 ? -39.250 9.500 -19.915 1.00 41.19 310 SER A CA 1
ATOM 2455 C C . SER A 1 310 ? -39.473 9.724 -21.416 1.00 41.19 310 SER A C 1
ATOM 2457 O O . SER A 1 310 ? -39.299 8.807 -22.222 1.00 41.19 310 SER A O 1
ATOM 2459 N N . GLU A 1 311 ? -39.868 10.942 -21.797 1.00 41.81 311 GLU A N 1
ATOM 2460 C CA . GLU A 1 311 ? -39.944 11.336 -23.206 1.00 41.81 311 GLU A CA 1
ATOM 2461 C C . GLU A 1 311 ? -38.547 11.285 -23.856 1.00 41.81 311 GLU A C 1
ATOM 2463 O O . GLU A 1 311 ? -37.556 11.646 -23.210 1.00 41.81 311 GLU A O 1
ATOM 2468 N N . PRO A 1 312 ? -38.431 10.862 -25.130 1.00 42.53 312 PRO A N 1
ATOM 2469 C CA . PRO A 1 312 ? -37.164 10.905 -25.847 1.00 42.53 312 PRO A CA 1
ATOM 2470 C C . PRO A 1 312 ? -36.682 12.353 -25.986 1.00 42.53 312 PRO A C 1
ATOM 2472 O O . PRO A 1 312 ? -37.415 13.211 -26.480 1.00 42.53 312 PRO A O 1
ATOM 2475 N N . GLY A 1 313 ? -35.438 12.617 -25.581 1.00 38.50 313 GLY A N 1
ATOM 2476 C CA . GLY A 1 313 ? -34.810 13.927 -25.746 1.00 38.50 313 GLY A CA 1
ATOM 2477 C C . GLY A 1 313 ? -34.816 14.382 -27.210 1.00 38.50 313 GLY A C 1
ATOM 2478 O O . GLY A 1 313 ? -34.499 13.607 -28.114 1.00 38.50 313 GLY A O 1
ATOM 2479 N N . GLN A 1 314 ? -35.187 15.643 -27.448 1.00 42.00 314 GLN A N 1
ATOM 2480 C CA . GLN A 1 314 ? -35.120 16.254 -28.775 1.00 42.00 314 GLN A CA 1
ATOM 2481 C C . GLN A 1 314 ? -33.666 16.334 -29.276 1.00 42.00 314 GLN A C 1
ATOM 2483 O O . GLN A 1 314 ? -32.771 16.646 -28.486 1.00 42.00 314 GLN A O 1
ATOM 2488 N N . PRO A 1 315 ? -33.409 16.119 -30.581 1.00 43.94 315 PRO A N 1
ATOM 2489 C CA . PRO A 1 315 ? -32.074 16.281 -31.141 1.00 43.94 315 PRO A CA 1
ATOM 2490 C C . PRO A 1 315 ? -31.641 17.748 -31.082 1.00 43.94 315 PRO A C 1
ATOM 2492 O O . PRO A 1 315 ? -32.400 18.645 -31.457 1.00 43.94 315 PRO A O 1
ATOM 2495 N N . SER A 1 316 ? -30.402 17.988 -30.664 1.00 42.34 316 SER A N 1
ATOM 2496 C CA . SER A 1 316 ? -29.749 19.291 -30.763 1.00 42.34 316 SER A CA 1
ATOM 2497 C C . SER A 1 316 ? -29.609 19.721 -32.231 1.00 42.34 316 SER A C 1
ATOM 2499 O O . SER A 1 316 ? -29.252 18.925 -33.102 1.00 42.34 316 SER A O 1
ATOM 2501 N N . GLN A 1 317 ? -29.916 20.991 -32.516 1.00 44.06 317 GLN A N 1
ATOM 2502 C CA . GLN A 1 317 ? -29.756 21.576 -33.850 1.00 44.06 317 GLN A CA 1
ATOM 2503 C C . GLN A 1 317 ? -28.270 21.651 -34.254 1.00 44.06 317 GLN A C 1
ATOM 2505 O O . GLN A 1 317 ? -27.425 21.923 -33.397 1.00 44.06 317 GLN A O 1
ATOM 2510 N N . PRO A 1 318 ? -27.929 21.463 -35.545 1.00 42.44 318 PRO A N 1
ATOM 2511 C CA . PRO A 1 318 ? -26.565 21.650 -36.032 1.00 42.44 318 PRO A CA 1
ATOM 2512 C C . PRO A 1 318 ? -26.160 23.127 -35.948 1.00 42.44 318 PRO A C 1
ATOM 2514 O O . PRO A 1 318 ? -26.911 23.997 -36.387 1.00 42.44 318 PRO A O 1
ATOM 2517 N N . GLY A 1 319 ? -24.968 23.402 -35.415 1.00 40.66 319 GLY A N 1
ATOM 2518 C CA . GLY A 1 319 ? -24.379 24.743 -35.417 1.00 40.66 319 GLY A CA 1
ATOM 2519 C C . GLY A 1 319 ? -24.086 25.243 -36.836 1.00 40.66 319 GLY A C 1
ATOM 2520 O O . GLY A 1 319 ? -23.728 24.460 -37.719 1.00 40.66 319 GLY A O 1
ATOM 2521 N N . GLU A 1 320 ? -24.255 26.548 -37.054 1.00 43.56 320 GLU A N 1
ATOM 2522 C CA . GLU A 1 320 ? -24.009 27.203 -38.342 1.00 43.56 320 GLU A CA 1
ATOM 2523 C C . GLU A 1 320 ? -22.535 27.094 -38.790 1.00 43.56 320 GLU A C 1
ATOM 2525 O O . GLU A 1 320 ? -21.627 27.178 -37.956 1.00 43.56 320 GLU A O 1
ATOM 2530 N N . PRO A 1 321 ? -22.257 26.956 -40.102 1.00 42.34 321 PRO A N 1
ATOM 2531 C CA . PRO A 1 321 ? -20.891 26.968 -40.617 1.00 42.34 321 PRO A CA 1
ATOM 2532 C C . PRO A 1 321 ? -20.279 28.373 -40.541 1.00 42.34 321 PRO A C 1
ATOM 2534 O O . PRO A 1 321 ? -20.863 29.342 -41.026 1.00 42.34 321 PRO A O 1
ATOM 2537 N N . GLY A 1 322 ? -19.063 28.475 -39.998 1.00 43.66 322 GLY A N 1
ATOM 2538 C CA . GLY A 1 322 ? -18.264 29.702 -40.046 1.00 43.66 322 GLY A CA 1
ATOM 2539 C C . GLY A 1 322 ? -17.900 30.109 -41.482 1.00 43.66 322 GLY A C 1
ATOM 2540 O O . GLY A 1 322 ? -17.649 29.259 -42.338 1.00 43.66 322 GLY A O 1
ATOM 2541 N N . GLN A 1 323 ? -17.881 31.419 -41.745 1.00 41.97 323 GLN A N 1
ATOM 2542 C CA . GLN A 1 323 ? -17.546 31.998 -43.051 1.00 41.97 323 GLN A CA 1
ATOM 2543 C C . GLN A 1 323 ? -16.095 31.694 -43.485 1.00 41.97 323 GLN A C 1
ATOM 2545 O O . GLN A 1 323 ? -15.201 31.652 -42.635 1.00 41.97 323 GLN A O 1
ATOM 2550 N N . PRO A 1 324 ? -15.819 31.548 -44.798 1.00 40.00 324 PRO A N 1
ATOM 2551 C CA . PRO A 1 324 ? -14.463 31.356 -45.302 1.00 40.00 324 PRO A CA 1
ATOM 2552 C C . PRO A 1 324 ? -13.681 32.677 -45.303 1.00 40.00 324 PRO A C 1
ATOM 2554 O O . PRO A 1 324 ? -14.178 33.695 -45.781 1.00 40.00 324 PRO A O 1
ATOM 2557 N N . GLY A 1 325 ? -12.439 32.647 -44.814 1.00 39.03 325 GLY A N 1
ATOM 2558 C CA . GLY A 1 325 ? -11.488 33.751 -44.968 1.00 39.03 325 GLY A CA 1
ATOM 2559 C C . GLY A 1 325 ? -10.987 33.879 -46.412 1.00 39.03 325 GLY A C 1
ATOM 2560 O O . GLY A 1 325 ? -10.756 32.874 -47.088 1.00 39.03 325 GLY A O 1
ATOM 2561 N N . GLU A 1 326 ? -10.831 35.117 -46.882 1.00 38.47 326 GLU A N 1
ATOM 2562 C CA . GLU A 1 326 ? -10.305 35.445 -48.213 1.00 38.47 326 GLU A CA 1
ATOM 2563 C C . GLU A 1 326 ? -8.811 35.093 -48.378 1.00 38.47 326 GLU A C 1
ATOM 2565 O O . GLU A 1 326 ? -8.052 35.112 -47.404 1.00 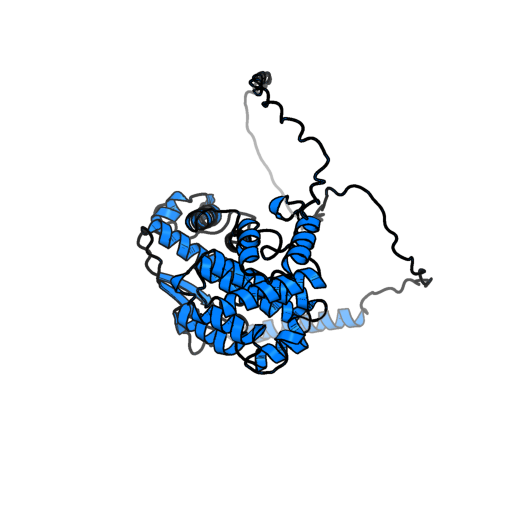38.47 326 GLU A O 1
ATOM 2570 N N . PRO A 1 327 ? -8.359 34.794 -49.612 1.00 38.66 327 PRO A N 1
ATOM 2571 C CA . PRO A 1 327 ? -7.001 34.339 -49.878 1.00 38.66 327 PRO A CA 1
ATOM 2572 C C . PRO A 1 327 ? -6.032 35.506 -50.114 1.00 38.66 327 PRO A C 1
ATOM 2574 O O . PRO A 1 327 ? -6.301 36.403 -50.912 1.00 38.66 327 PRO A O 1
ATOM 2577 N N . SER A 1 328 ? -4.842 35.442 -49.519 1.00 33.69 328 SER A N 1
ATOM 2578 C CA . SER A 1 328 ? -3.704 36.285 -49.900 1.00 33.69 328 SER A CA 1
ATOM 2579 C C . SER A 1 328 ? -2.751 35.531 -50.841 1.00 33.69 328 SER A C 1
ATOM 2581 O O . SER A 1 328 ? -2.293 34.426 -50.554 1.00 33.69 328 SER A O 1
ATOM 2583 N N . GLN A 1 329 ? -2.482 36.140 -52.001 1.00 34.62 329 GLN A N 1
ATOM 2584 C CA . GLN A 1 329 ? -1.517 35.693 -53.016 1.00 34.62 329 GLN A CA 1
ATOM 2585 C C . GLN A 1 329 ? -0.141 36.394 -52.867 1.00 34.62 329 GLN A C 1
ATOM 2587 O O . GLN A 1 329 ? -0.034 37.365 -52.118 1.00 34.62 329 GLN A O 1
ATOM 2592 N N . PRO A 1 330 ? 0.921 35.895 -53.545 1.00 48.94 330 PRO A N 1
ATOM 2593 C CA . PRO A 1 330 ? 2.292 35.914 -53.029 1.00 48.94 330 PRO A CA 1
ATOM 2594 C C . PRO A 1 330 ? 3.278 36.843 -53.769 1.00 48.94 330 PRO A C 1
ATOM 2596 O O . PRO A 1 330 ? 3.049 37.241 -54.908 1.00 48.94 330 PRO A O 1
ATOM 2599 N N . GLY A 1 331 ? 4.448 37.048 -53.147 1.00 28.98 331 GLY A N 1
ATOM 2600 C CA . GLY A 1 331 ? 5.677 37.619 -53.733 1.00 28.98 331 GLY A CA 1
ATOM 2601 C C . GLY A 1 331 ? 6.212 38.796 -52.904 1.00 28.98 331 GLY A C 1
ATOM 2602 O O . GLY A 1 331 ? 5.427 39.511 -52.302 1.00 28.98 331 GLY A O 1
ATOM 2603 N N . GLN A 1 332 ? 7.506 39.093 -52.796 1.00 29.88 332 GLN A N 1
ATOM 2604 C CA . GLN A 1 332 ? 8.746 38.493 -53.286 1.00 29.88 332 GLN A CA 1
ATOM 2605 C C . GLN A 1 332 ? 9.902 39.240 -52.567 1.00 29.88 332 GLN A C 1
ATOM 2607 O O . GLN A 1 332 ? 9.800 40.445 -52.383 1.00 29.88 332 GLN A O 1
ATOM 2612 N N . SER A 1 333 ? 10.933 38.490 -52.159 1.00 29.36 333 SER A N 1
ATOM 2613 C CA . SER A 1 333 ? 12.390 38.771 -52.163 1.00 29.36 333 SER A CA 1
ATOM 2614 C C . SER A 1 333 ? 13.043 40.119 -51.754 1.00 29.36 333 SER A C 1
ATOM 2616 O O . SER A 1 333 ? 12.553 41.202 -52.037 1.00 29.36 333 SER A O 1
ATOM 2618 N N . GLU A 1 334 ? 14.283 39.936 -51.254 1.00 29.25 334 GLU A N 1
ATOM 2619 C CA . GLU A 1 334 ? 15.435 40.860 -51.087 1.00 29.25 334 GLU A CA 1
ATOM 2620 C C . GLU A 1 334 ? 15.528 41.679 -49.789 1.00 29.25 334 GLU A C 1
ATOM 2622 O O . GLU A 1 334 ? 14.530 42.107 -49.232 1.00 29.25 334 GLU A O 1
ATOM 2627 N N . GLU A 1 335 ? 16.697 42.046 -49.263 1.00 26.50 335 GLU A N 1
ATOM 2628 C CA . GLU A 1 335 ? 18.040 41.466 -49.126 1.00 26.50 335 GLU A CA 1
ATOM 2629 C C . GLU A 1 335 ? 18.760 42.395 -48.110 1.00 26.50 335 GLU A C 1
ATOM 2631 O O . GLU A 1 335 ? 18.419 43.570 -47.990 1.00 26.50 335 GLU A O 1
ATOM 2636 N N . SER A 1 336 ? 19.802 41.889 -47.447 1.00 28.27 336 SER A N 1
ATOM 2637 C CA . SER A 1 336 ? 20.958 42.654 -46.939 1.00 28.27 336 SER A CA 1
ATOM 2638 C C . SER A 1 336 ? 20.908 43.480 -45.627 1.00 28.27 336 SER A C 1
ATOM 2640 O O . SER A 1 336 ? 20.259 44.511 -45.502 1.00 28.27 336 SER A O 1
ATOM 2642 N N . ALA A 1 337 ? 21.850 43.086 -44.750 1.00 27.34 337 ALA A N 1
ATOM 2643 C CA . ALA A 1 337 ? 22.821 43.919 -44.013 1.00 27.34 337 ALA A CA 1
ATOM 2644 C C . ALA A 1 337 ? 22.617 44.214 -42.502 1.00 27.34 337 ALA A C 1
ATOM 2646 O O . ALA A 1 337 ? 21.964 45.162 -42.094 1.00 27.34 337 ALA A O 1
ATOM 2647 N N . SER A 1 338 ? 23.385 43.456 -41.699 1.00 26.77 338 SER A N 1
ATOM 2648 C CA . SER A 1 338 ? 24.434 43.947 -40.777 1.00 26.77 338 SER A CA 1
ATOM 2649 C C . SER A 1 338 ? 24.076 45.010 -39.719 1.00 26.77 338 SER A C 1
ATOM 2651 O O . SER A 1 338 ? 24.021 46.197 -40.021 1.00 26.77 338 SER A O 1
ATOM 2653 N N . SER A 1 339 ? 24.105 44.642 -38.431 1.00 28.80 339 SER A N 1
ATOM 2654 C CA . SER A 1 339 ? 25.257 44.872 -37.523 1.00 28.80 339 SER A CA 1
ATOM 2655 C C . SER A 1 339 ? 24.880 44.859 -36.029 1.00 28.80 339 SER A C 1
ATOM 2657 O O . SER A 1 339 ? 23.909 45.463 -35.603 1.00 28.80 339 SER A O 1
ATOM 2659 N N . ASN A 1 340 ? 25.742 44.182 -35.265 1.00 28.34 340 ASN A N 1
ATOM 2660 C CA . ASN A 1 340 ? 26.198 44.439 -33.894 1.00 28.34 340 ASN A CA 1
ATOM 2661 C C . ASN A 1 340 ? 25.235 44.683 -32.709 1.00 28.34 340 ASN A C 1
ATOM 2663 O O . ASN A 1 340 ? 24.666 45.751 -32.538 1.00 28.34 340 ASN A O 1
ATOM 2667 N N . ALA A 1 341 ? 25.401 43.753 -31.757 1.00 27.14 341 ALA A N 1
ATOM 2668 C CA . ALA A 1 341 ? 25.805 43.972 -30.361 1.00 27.14 341 ALA A CA 1
ATOM 2669 C C . ALA A 1 341 ? 24.741 44.326 -29.308 1.00 27.14 341 ALA A C 1
ATOM 2671 O O . ALA A 1 341 ? 24.060 45.338 -29.387 1.00 27.14 341 ALA A O 1
ATOM 2672 N N . GLY A 1 342 ? 24.777 43.554 -28.211 1.00 25.48 342 GLY A N 1
ATOM 2673 C CA . GLY A 1 342 ? 24.562 44.100 -26.868 1.00 25.48 342 GLY A CA 1
ATOM 2674 C C . GLY A 1 342 ? 23.500 43.420 -26.004 1.00 25.48 342 GLY A C 1
ATOM 2675 O O . GLY A 1 342 ? 22.352 43.830 -26.007 1.00 25.48 342 GLY A O 1
ATOM 2676 N N . SER A 1 343 ? 23.963 42.487 -25.164 1.00 29.55 343 SER A N 1
ATOM 2677 C CA . SER A 1 343 ? 23.604 42.332 -23.736 1.00 29.55 343 SER A CA 1
ATOM 2678 C C . SER A 1 343 ? 22.146 42.086 -23.286 1.00 29.55 343 SER A C 1
ATOM 2680 O O . SER A 1 343 ? 21.354 43.011 -23.181 1.00 29.55 343 SER A O 1
ATOM 2682 N N . THR A 1 344 ? 21.937 40.830 -22.857 1.00 30.34 344 THR A N 1
ATOM 2683 C CA . THR A 1 344 ? 21.397 40.331 -21.560 1.00 30.34 344 THR A CA 1
ATOM 2684 C C . THR A 1 344 ? 19.941 40.647 -21.139 1.00 30.34 344 THR A C 1
ATOM 2686 O O . THR A 1 344 ? 19.489 41.778 -21.277 1.00 30.34 344 THR A O 1
ATOM 2689 N N . PRO A 1 345 ? 19.194 39.661 -20.581 1.00 33.16 345 PRO A N 1
ATOM 2690 C CA . PRO A 1 345 ? 17.731 39.667 -20.543 1.00 33.16 345 PRO A CA 1
ATOM 2691 C C . PRO A 1 345 ? 17.133 40.179 -19.225 1.00 33.16 345 PRO A C 1
ATOM 2693 O O . PRO A 1 345 ? 17.665 39.932 -18.144 1.00 33.16 345 PRO A O 1
ATOM 2696 N N . GLY A 1 346 ? 15.977 40.839 -19.343 1.00 26.67 346 GLY A N 1
ATOM 2697 C CA . GLY A 1 346 ? 15.098 41.193 -18.232 1.00 26.67 346 GLY A CA 1
ATOM 2698 C C . GLY A 1 346 ? 14.254 40.009 -17.754 1.00 26.67 346 GLY A C 1
ATOM 2699 O O . GLY A 1 346 ? 13.797 39.189 -18.551 1.00 26.67 346 GLY A O 1
ATOM 2700 N N . GLU A 1 347 ? 14.075 39.950 -16.437 1.00 28.00 347 GLU A N 1
ATOM 2701 C CA . GLU A 1 347 ? 13.196 39.043 -15.702 1.00 28.00 347 GLU A CA 1
ATOM 2702 C C . GLU A 1 347 ? 11.754 39.074 -16.224 1.00 28.00 347 GLU A C 1
ATOM 2704 O O . GLU A 1 347 ? 11.134 40.133 -16.326 1.00 28.00 347 GLU A O 1
ATOM 2709 N N . LEU A 1 348 ? 11.194 37.889 -16.470 1.00 27.30 348 LEU A N 1
ATOM 2710 C CA . LEU A 1 348 ? 9.755 37.676 -16.564 1.00 27.30 348 LEU A CA 1
ATOM 2711 C C . LEU A 1 348 ? 9.277 37.046 -15.254 1.00 27.30 348 LEU A C 1
ATOM 2713 O O . LEU A 1 348 ? 9.591 35.897 -14.944 1.00 27.30 348 LEU A O 1
ATOM 2717 N N . GLN A 1 349 ? 8.511 37.827 -14.494 1.00 26.88 349 GLN A N 1
ATOM 2718 C CA . GLN A 1 349 ? 7.659 37.352 -13.410 1.00 26.88 349 GLN A CA 1
ATOM 2719 C C . GLN A 1 349 ? 6.598 36.403 -13.976 1.00 26.88 349 GLN A C 1
ATOM 2721 O O . GLN A 1 349 ? 5.787 36.801 -14.812 1.00 26.88 349 GLN A O 1
ATOM 2726 N N . VAL A 1 350 ? 6.558 35.172 -13.471 1.00 27.80 350 VAL A N 1
ATOM 2727 C CA . VAL A 1 350 ? 5.413 34.276 -13.649 1.00 27.80 350 VAL A CA 1
ATOM 2728 C C . VAL A 1 350 ? 4.597 34.315 -12.364 1.00 27.80 350 VAL A C 1
ATOM 2730 O O . VAL A 1 350 ? 5.011 33.807 -11.326 1.00 27.80 350 VAL A O 1
ATOM 2733 N N . SER A 1 351 ? 3.438 34.964 -12.449 1.00 25.98 351 SER A N 1
ATOM 2734 C CA . SER A 1 351 ? 2.377 34.864 -11.451 1.00 25.98 351 SER A CA 1
ATOM 2735 C C . SER A 1 351 ? 1.633 33.551 -11.683 1.00 25.98 351 SER A C 1
ATOM 2737 O O . SER A 1 351 ? 0.989 33.386 -12.717 1.00 25.98 351 SER A O 1
ATOM 2739 N N . ALA A 1 352 ? 1.726 32.615 -10.740 1.00 26.42 352 ALA A N 1
ATOM 2740 C CA . ALA A 1 352 ? 0.821 31.475 -10.693 1.00 26.42 352 ALA A CA 1
ATOM 2741 C C . ALA A 1 352 ? -0.497 31.947 -10.069 1.00 26.42 352 ALA A C 1
ATOM 2743 O O . ALA A 1 352 ? -0.577 32.212 -8.870 1.00 26.42 352 ALA A O 1
ATOM 2744 N N . ALA A 1 353 ? -1.507 32.105 -10.919 1.00 26.88 353 ALA A N 1
ATOM 2745 C CA . ALA A 1 353 ? -2.879 32.338 -10.517 1.00 26.88 353 ALA A CA 1
ATOM 2746 C C . ALA A 1 353 ? -3.483 31.022 -10.010 1.00 26.88 353 ALA A C 1
ATOM 2748 O O . ALA A 1 353 ? -3.689 30.082 -10.774 1.00 26.88 353 ALA A O 1
ATOM 2749 N N . THR A 1 354 ? -3.773 30.965 -8.716 1.00 28.56 354 THR A N 1
ATOM 2750 C CA . THR A 1 354 ? -4.810 30.100 -8.155 1.00 28.56 354 THR A CA 1
ATOM 2751 C C . THR A 1 354 ? -6.150 30.808 -8.318 1.00 28.56 354 THR A C 1
ATOM 2753 O O . THR A 1 354 ? -6.272 32.001 -8.034 1.00 28.56 354 THR A O 1
ATOM 2756 N N . THR A 1 355 ? -7.176 30.111 -8.802 1.00 28.34 355 THR A N 1
ATOM 2757 C CA . THR A 1 355 ? -8.557 30.618 -8.791 1.00 28.34 355 THR A CA 1
ATOM 2758 C C . THR A 1 355 ? -9.542 29.447 -8.619 1.00 28.34 355 THR A C 1
ATOM 2760 O O . THR A 1 355 ? -9.223 28.347 -9.072 1.00 28.34 355 THR A O 1
ATOM 2763 N N . PRO A 1 356 ? -10.675 29.655 -7.914 1.00 36.97 356 PRO A N 1
ATOM 2764 C CA . PRO A 1 356 ? -11.336 28.658 -7.067 1.00 36.97 356 PRO A CA 1
ATOM 2765 C C . PRO A 1 356 ? -12.792 28.339 -7.484 1.00 36.97 356 PRO A C 1
ATOM 2767 O O . PRO A 1 356 ? -13.302 28.891 -8.456 1.00 36.97 356 PRO A O 1
ATOM 2770 N N . GLY A 1 357 ? -13.468 27.513 -6.677 1.00 24.77 357 GLY A N 1
ATOM 2771 C CA . GLY A 1 357 ? -14.930 27.336 -6.598 1.00 24.77 357 GLY A CA 1
ATOM 2772 C C . GLY A 1 357 ? -15.244 25.966 -5.978 1.00 24.77 357 GLY A C 1
ATOM 2773 O O . GLY A 1 357 ? -14.599 24.996 -6.353 1.00 24.77 357 GLY A O 1
ATOM 2774 N N . ASP A 1 358 ? -16.146 25.777 -5.017 1.00 26.23 358 ASP A N 1
ATOM 2775 C CA . ASP A 1 358 ? -17.291 26.585 -4.596 1.00 26.23 358 ASP A CA 1
ATOM 2776 C C . ASP A 1 358 ? -17.747 26.083 -3.203 1.00 26.23 358 ASP A C 1
ATOM 2778 O O . ASP A 1 358 ? -17.749 24.875 -2.973 1.00 26.23 358 ASP A O 1
ATOM 2782 N N . GLU A 1 359 ? -18.161 26.966 -2.288 1.00 25.86 359 GLU A N 1
ATOM 2783 C CA . GLU A 1 359 ? -18.934 26.578 -1.095 1.00 25.86 359 GLU A CA 1
ATOM 2784 C C . GLU A 1 359 ? -20.059 27.585 -0.832 1.00 25.86 359 GLU A C 1
ATOM 2786 O O . GLU A 1 359 ? -19.850 28.797 -0.722 1.00 25.86 359 GLU A O 1
ATOM 2791 N N . GLY A 1 360 ? -21.273 27.048 -0.705 1.00 24.33 360 GLY A N 1
ATOM 2792 C CA . GLY A 1 360 ? -22.444 27.756 -0.218 1.00 24.33 360 GLY A CA 1
ATOM 2793 C C . GLY A 1 360 ? -22.462 27.880 1.311 1.00 24.33 360 GLY A C 1
ATOM 2794 O O . GLY A 1 360 ? -22.226 26.919 2.029 1.00 24.33 360 GLY A O 1
ATOM 2795 N N . SER A 1 361 ? -22.788 29.093 1.776 1.00 26.02 361 SER A N 1
ATOM 2796 C CA . SER A 1 361 ? -23.621 29.454 2.946 1.00 26.02 361 SER A CA 1
ATOM 2797 C C . SER A 1 361 ? -24.083 28.277 3.841 1.00 26.02 361 SER A C 1
ATOM 2799 O O . SER A 1 361 ? -24.822 27.426 3.367 1.00 26.02 361 SER A O 1
ATOM 2801 N N . GLN A 1 362 ? -23.852 28.218 5.163 1.00 28.31 362 GLN A N 1
ATOM 2802 C CA . GLN A 1 362 ? -24.138 29.249 6.171 1.00 28.31 362 GLN A CA 1
ATOM 2803 C C . GLN A 1 362 ? -23.592 28.847 7.571 1.00 28.31 362 GLN A C 1
ATOM 2805 O O . GLN A 1 362 ? -23.793 27.726 8.019 1.00 28.31 362 GLN A O 1
ATOM 2810 N N . SER A 1 363 ? -23.039 29.834 8.293 1.00 27.95 363 SER A N 1
ATOM 2811 C CA . SER A 1 363 ? -23.180 30.099 9.745 1.00 27.95 363 SER A CA 1
ATOM 2812 C C . SER A 1 363 ? -22.793 29.037 10.805 1.00 27.95 3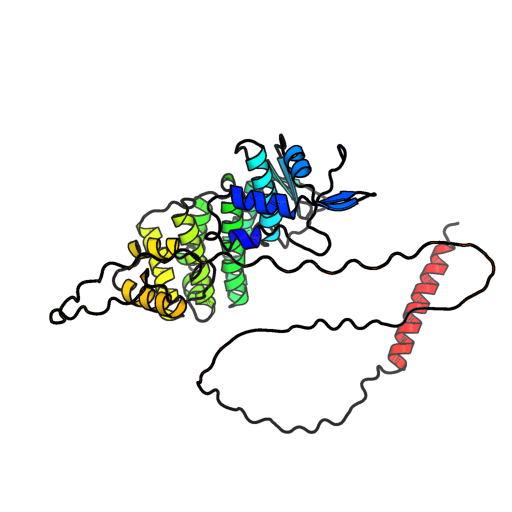63 SER A C 1
ATOM 2814 O O . SER A 1 363 ? -23.631 28.243 11.223 1.00 27.95 363 SER A O 1
ATOM 2816 N N . SER A 1 364 ? -21.640 29.226 11.468 1.00 28.44 364 SER A N 1
ATOM 2817 C CA . SER A 1 364 ? -21.571 29.335 12.946 1.00 28.44 364 SER A CA 1
ATOM 2818 C C . SER A 1 364 ? -20.256 30.000 13.406 1.00 28.44 364 SER A C 1
ATOM 2820 O O . SER A 1 364 ? -19.248 29.967 12.709 1.00 28.44 364 SER A O 1
ATOM 2822 N N . GLN A 1 365 ? -20.322 30.716 14.530 1.00 31.00 365 GLN A N 1
ATOM 2823 C CA . GLN A 1 365 ? -19.398 31.761 14.989 1.00 31.00 365 GLN A CA 1
ATOM 2824 C C . GLN A 1 365 ? -18.025 31.246 15.460 1.00 31.00 365 GLN A C 1
ATOM 2826 O O . GLN A 1 365 ? -17.955 30.343 16.288 1.00 31.00 365 GLN A O 1
ATOM 2831 N N . ALA A 1 366 ? -16.944 31.915 15.042 1.00 27.34 366 ALA A N 1
ATOM 2832 C CA . ALA A 1 366 ? -15.623 31.810 15.664 1.00 27.34 366 ALA A CA 1
ATOM 2833 C C . ALA A 1 366 ? -15.306 33.099 16.442 1.00 27.34 366 ALA A C 1
ATOM 2835 O O . ALA A 1 366 ? -15.535 34.206 15.954 1.00 27.34 366 ALA A O 1
ATOM 2836 N N . HIS A 1 367 ? -14.813 32.942 17.671 1.00 28.48 367 HIS A N 1
ATOM 2837 C CA . HIS A 1 367 ? -14.463 34.034 18.575 1.00 28.48 367 HIS A CA 1
ATOM 2838 C C . HIS A 1 367 ? -13.267 34.856 18.071 1.00 28.48 367 HIS A C 1
ATOM 2840 O O . HIS A 1 367 ? -12.219 34.318 17.722 1.00 28.48 367 HIS A O 1
ATOM 2846 N N . GLU A 1 368 ? -13.436 36.176 18.093 1.00 28.69 368 GLU A N 1
ATOM 2847 C CA . GLU A 1 368 ? -12.437 37.182 17.739 1.00 28.69 368 GLU A CA 1
ATOM 2848 C C . GLU A 1 368 ? -11.403 37.331 18.870 1.00 28.69 368 GLU A C 1
ATOM 2850 O O . GLU A 1 368 ? -11.753 37.580 20.026 1.00 28.69 368 GLU A O 1
ATOM 2855 N N . ILE A 1 369 ? -10.118 37.173 18.544 1.00 33.16 369 ILE A N 1
ATOM 2856 C CA . ILE A 1 369 ? -9.003 37.482 19.446 1.00 33.16 369 ILE A CA 1
ATOM 2857 C C . ILE A 1 369 ? -8.434 38.833 19.003 1.00 33.16 369 ILE A C 1
ATOM 2859 O O . ILE A 1 369 ? -8.007 38.982 17.860 1.00 33.16 369 ILE A O 1
ATOM 2863 N N . ASN A 1 370 ? -8.461 39.818 19.904 1.00 29.97 370 ASN A N 1
ATOM 2864 C CA . ASN A 1 370 ? -8.035 41.200 19.657 1.00 29.97 370 ASN A CA 1
ATOM 2865 C C . ASN A 1 370 ? -6.639 41.306 19.002 1.00 29.97 370 ASN A C 1
ATOM 2867 O O . ASN A 1 370 ? -5.693 40.677 19.487 1.00 29.97 370 ASN A O 1
ATOM 2871 N N . PRO A 1 371 ? -6.452 42.186 17.999 1.00 31.89 371 PRO A N 1
ATOM 2872 C CA . PRO A 1 371 ? -5.134 42.483 17.460 1.00 31.89 371 PRO A CA 1
ATOM 2873 C C . PRO A 1 371 ? -4.328 43.345 18.443 1.00 31.89 371 PRO A C 1
ATOM 2875 O O . PRO A 1 371 ? -4.741 44.431 18.854 1.00 31.89 371 PRO A O 1
ATOM 2878 N N . VAL A 1 372 ? -3.141 42.861 18.811 1.00 30.17 372 VAL A N 1
ATOM 2879 C CA . VAL A 1 372 ? -2.141 43.645 19.541 1.00 30.17 372 VAL A CA 1
ATOM 2880 C C . VAL A 1 372 ? -1.553 44.687 18.593 1.00 30.17 372 VAL A C 1
ATOM 2882 O O . VAL A 1 372 ? -0.941 44.366 17.578 1.00 30.17 372 VAL A O 1
ATOM 2885 N N . ASN A 1 373 ? -1.733 45.951 18.959 1.00 33.78 373 ASN A N 1
ATOM 2886 C CA . ASN A 1 373 ? -1.131 47.106 18.312 1.00 33.78 373 ASN A CA 1
ATOM 2887 C C . ASN A 1 373 ? 0.387 47.106 18.588 1.00 33.78 373 ASN A C 1
ATOM 2889 O O . ASN A 1 373 ? 0.803 47.315 19.729 1.00 33.78 373 ASN A O 1
ATOM 2893 N N . GLN A 1 374 ? 1.222 46.902 17.568 1.00 30.20 374 GLN A N 1
ATOM 2894 C CA . GLN A 1 374 ? 2.643 47.258 17.623 1.00 30.20 374 GLN A CA 1
ATOM 2895 C C . GLN A 1 374 ? 3.029 48.054 16.377 1.00 30.20 374 GLN A C 1
ATOM 2897 O O . GLN A 1 374 ? 2.983 47.566 15.252 1.00 30.20 374 GLN A O 1
ATOM 2902 N N . GLN A 1 375 ? 3.418 49.308 16.610 1.00 33.03 375 GLN A N 1
ATOM 2903 C CA . GLN A 1 375 ? 4.064 50.180 15.636 1.00 33.03 375 GLN A CA 1
ATOM 2904 C C . GLN A 1 375 ? 5.363 49.540 15.138 1.00 33.03 375 GLN A C 1
ATOM 2906 O O . GLN A 1 375 ? 6.336 49.432 15.881 1.00 33.03 375 GLN A O 1
ATOM 2911 N N . SER A 1 376 ? 5.404 49.178 13.861 1.00 29.58 376 SER A N 1
ATOM 2912 C CA . SER A 1 376 ? 6.634 48.828 13.158 1.00 29.58 376 SER A CA 1
ATOM 2913 C C . SER A 1 376 ? 7.336 50.099 12.672 1.00 29.58 376 SER A C 1
ATOM 2915 O O . SER A 1 376 ? 6.873 50.769 11.748 1.00 29.58 376 SER A O 1
ATOM 2917 N N . SER A 1 377 ? 8.468 50.425 13.294 1.00 32.59 377 SER A N 1
ATOM 2918 C CA . SER A 1 377 ? 9.487 51.297 12.714 1.00 32.59 377 SER A CA 1
ATOM 2919 C C . SER A 1 377 ? 10.267 50.514 11.653 1.00 32.59 377 SER A C 1
ATOM 2921 O O . SER A 1 377 ? 10.692 49.381 11.871 1.00 32.59 377 SER A O 1
ATOM 2923 N N . SER A 1 378 ? 10.442 51.105 10.473 1.00 33.56 378 SER A N 1
ATOM 2924 C CA . SER A 1 378 ? 11.232 50.527 9.387 1.00 33.56 378 SER A CA 1
ATOM 2925 C C . SER A 1 378 ? 12.717 50.493 9.767 1.00 33.56 378 SER A C 1
ATOM 2927 O O . SER A 1 378 ? 13.367 51.540 9.813 1.00 33.56 378 SER A O 1
ATOM 2929 N N . GLN A 1 379 ? 13.271 49.307 10.021 1.00 36.38 379 GLN A N 1
ATOM 2930 C CA . GLN A 1 379 ? 14.718 49.098 10.075 1.00 36.38 379 GLN A CA 1
ATOM 2931 C C . GLN A 1 379 ? 15.209 48.528 8.741 1.00 36.38 379 GLN A C 1
ATOM 2933 O O . GLN A 1 379 ? 14.754 47.481 8.289 1.00 36.38 379 GLN A O 1
ATOM 2938 N N . ASN A 1 380 ? 16.147 49.243 8.117 1.00 44.88 380 ASN A N 1
ATOM 2939 C CA . ASN A 1 380 ? 16.864 48.835 6.913 1.00 44.88 380 ASN A CA 1
ATOM 2940 C C . ASN A 1 380 ? 17.620 47.518 7.147 1.00 44.88 380 ASN A C 1
ATOM 2942 O O . ASN A 1 380 ? 18.635 47.503 7.841 1.00 44.88 380 ASN A O 1
ATOM 2946 N N . THR A 1 381 ? 17.193 46.436 6.505 1.00 47.72 381 THR A N 1
ATOM 2947 C CA . THR A 1 381 ? 17.943 45.176 6.419 1.00 47.72 381 THR A CA 1
ATOM 2948 C C . THR A 1 381 ? 18.811 45.154 5.159 1.00 47.72 381 THR A C 1
ATOM 2950 O O . THR A 1 381 ? 18.645 44.337 4.260 1.00 47.72 381 THR A O 1
ATOM 2953 N N . GLY A 1 382 ? 19.770 46.078 5.086 1.00 54.94 382 GLY A N 1
ATOM 2954 C CA . GLY A 1 382 ? 20.912 45.946 4.182 1.00 54.94 382 GLY A CA 1
ATOM 2955 C C . GLY A 1 382 ? 22.010 45.137 4.870 1.00 54.94 382 GLY A C 1
ATOM 2956 O O . GLY A 1 382 ? 22.377 45.442 6.004 1.00 54.94 382 GLY A O 1
ATOM 2957 N N . MET A 1 383 ? 22.544 44.108 4.209 1.00 63.59 383 MET A N 1
ATOM 2958 C CA . MET A 1 383 ? 23.711 43.378 4.714 1.00 63.59 383 MET A CA 1
ATOM 2959 C C . MET A 1 383 ? 24.876 44.374 4.910 1.00 63.59 383 MET A C 1
ATOM 2961 O O . MET A 1 383 ? 25.127 45.177 4.006 1.00 63.59 383 MET A O 1
ATOM 2965 N N . PRO A 1 384 ? 25.593 44.374 6.053 1.00 78.38 384 PRO A N 1
ATOM 2966 C CA . PRO A 1 384 ? 26.673 45.328 6.287 1.00 78.38 384 PRO A CA 1
ATOM 2967 C C . PRO A 1 384 ? 27.694 45.271 5.147 1.00 78.38 384 PRO A C 1
ATOM 2969 O O . PRO A 1 384 ? 28.129 44.188 4.758 1.00 78.38 384 PRO A O 1
ATOM 2972 N N . ILE A 1 385 ? 28.114 46.427 4.627 1.00 73.25 385 ILE A N 1
ATOM 2973 C CA . ILE A 1 385 ? 29.076 46.533 3.510 1.00 73.25 385 ILE A CA 1
ATOM 2974 C C . ILE A 1 385 ? 30.340 45.696 3.780 1.00 73.25 385 ILE A C 1
ATOM 2976 O O . ILE A 1 385 ? 30.883 45.062 2.879 1.00 73.25 385 ILE A O 1
ATOM 2980 N N . VAL A 1 386 ? 30.753 45.606 5.046 1.00 73.94 386 VAL A N 1
ATOM 2981 C CA . VAL A 1 386 ? 31.883 44.785 5.503 1.00 73.94 386 VAL A CA 1
ATOM 2982 C C . VAL A 1 386 ? 31.667 43.286 5.246 1.00 73.94 386 VAL A C 1
ATOM 2984 O O . VAL A 1 386 ? 32.595 42.607 4.816 1.00 73.94 386 VAL A O 1
ATOM 2987 N N . ALA A 1 387 ? 30.451 42.769 5.442 1.00 72.62 387 ALA A N 1
ATOM 2988 C CA . ALA A 1 387 ? 30.121 41.369 5.171 1.00 72.62 387 ALA A CA 1
ATOM 2989 C C . ALA A 1 387 ? 30.134 41.068 3.663 1.00 72.62 387 ALA A C 1
ATOM 2991 O O . ALA A 1 387 ? 30.641 40.031 3.242 1.00 72.62 387 ALA A O 1
ATOM 2992 N N . THR A 1 388 ? 29.677 42.015 2.841 1.00 74.81 388 THR A N 1
ATOM 2993 C CA . THR A 1 388 ? 29.723 41.887 1.374 1.00 74.81 388 THR A CA 1
ATOM 2994 C C . THR A 1 388 ? 31.169 41.877 0.864 1.00 74.81 388 THR A C 1
ATOM 2996 O O . THR A 1 388 ? 31.546 41.030 0.054 1.00 74.81 388 THR A O 1
ATOM 2999 N N . LEU A 1 389 ? 32.020 42.763 1.391 1.00 83.06 389 LEU A N 1
ATOM 3000 C CA . LEU A 1 389 ? 33.444 42.806 1.044 1.00 83.06 389 LEU A CA 1
ATOM 3001 C C . LEU A 1 389 ? 34.201 41.549 1.501 1.00 83.06 389 LEU A C 1
ATOM 3003 O O . LEU A 1 389 ? 35.084 41.081 0.784 1.00 83.06 389 LEU A O 1
ATOM 3007 N N . ALA A 1 390 ? 33.835 40.965 2.647 1.00 84.81 390 ALA A N 1
ATOM 3008 C CA . ALA A 1 390 ? 34.426 39.718 3.130 1.00 84.81 390 ALA A CA 1
ATOM 3009 C C . ALA A 1 390 ? 34.113 38.529 2.206 1.00 84.81 390 ALA A C 1
ATOM 3011 O O . ALA A 1 390 ? 35.005 37.737 1.901 1.00 84.81 390 ALA A O 1
ATOM 3012 N N . VAL A 1 391 ? 32.877 38.435 1.701 1.00 84.25 391 VAL A N 1
ATOM 3013 C CA . VAL A 1 391 ? 32.484 37.395 0.736 1.00 84.25 391 VAL A CA 1
ATOM 3014 C C . VAL A 1 391 ? 33.242 37.563 -0.583 1.00 84.25 391 VAL A C 1
ATOM 3016 O O . VAL A 1 391 ? 33.791 36.590 -1.100 1.00 84.25 391 VAL A O 1
ATOM 3019 N N . ILE A 1 392 ? 33.360 38.793 -1.095 1.00 89.62 392 ILE A N 1
ATOM 3020 C CA . ILE A 1 392 ? 34.113 39.073 -2.328 1.00 89.62 392 ILE A CA 1
ATOM 3021 C C . ILE A 1 392 ? 35.595 38.700 -2.167 1.00 89.62 392 ILE A C 1
ATOM 3023 O O . ILE A 1 392 ? 36.165 38.047 -3.041 1.00 89.62 392 ILE A O 1
ATOM 3027 N N . ALA A 1 393 ? 36.220 39.050 -1.039 1.00 91.44 393 ALA A N 1
ATOM 3028 C CA . ALA A 1 393 ? 37.611 38.691 -0.768 1.00 91.44 393 ALA A CA 1
ATOM 3029 C C . ALA A 1 393 ? 37.820 37.166 -0.720 1.00 91.44 393 ALA A C 1
ATOM 3031 O O . ALA A 1 393 ? 38.810 36.658 -1.249 1.00 91.44 393 ALA A O 1
ATOM 3032 N N . LEU A 1 394 ? 36.870 36.429 -0.138 1.00 90.88 394 LEU A N 1
ATOM 3033 C CA . LEU A 1 394 ? 36.933 34.974 -0.024 1.00 90.88 394 LEU A CA 1
ATOM 3034 C C . LEU A 1 394 ? 36.795 34.284 -1.391 1.00 90.88 394 LEU A C 1
ATOM 3036 O O . LEU A 1 394 ? 37.552 33.363 -1.698 1.00 90.88 394 LEU A O 1
ATOM 3040 N N . VAL A 1 395 ? 35.910 34.788 -2.255 1.00 91.00 395 VAL A N 1
ATOM 3041 C CA . VAL A 1 395 ? 35.768 34.314 -3.643 1.00 91.00 395 VAL A CA 1
ATOM 3042 C C . VAL A 1 395 ? 37.029 34.608 -4.464 1.00 91.00 395 VAL A C 1
ATOM 3044 O O . VAL A 1 395 ? 37.509 33.733 -5.188 1.00 91.00 395 VAL A O 1
ATOM 3047 N N . CYS A 1 396 ? 37.633 35.790 -4.307 1.00 91.06 396 CYS A N 1
ATOM 3048 C CA . CYS A 1 396 ? 38.894 36.134 -4.970 1.00 91.06 396 CYS A CA 1
ATOM 3049 C C . CYS A 1 396 ? 40.052 35.223 -4.532 1.00 91.06 396 CYS A C 1
ATOM 3051 O O . CYS A 1 396 ? 40.839 34.789 -5.373 1.00 91.06 396 CYS A O 1
ATOM 3053 N N . LEU A 1 397 ? 40.150 34.884 -3.243 1.00 91.31 397 LEU A N 1
ATOM 3054 C CA . LEU A 1 397 ? 41.177 33.965 -2.738 1.00 91.31 397 LEU A CA 1
ATOM 3055 C C . LEU A 1 397 ? 41.013 32.545 -3.297 1.00 91.31 397 LEU A C 1
ATOM 3057 O O . LEU A 1 397 ? 42.006 31.917 -3.668 1.00 91.31 397 LEU A O 1
ATOM 3061 N N . LEU A 1 398 ? 39.775 32.058 -3.420 1.00 83.06 398 LEU A N 1
ATOM 3062 C CA . LEU A 1 398 ? 39.485 30.763 -4.041 1.00 83.06 398 LEU A CA 1
ATOM 3063 C C . LEU A 1 398 ? 39.835 30.755 -5.534 1.00 83.06 398 LEU A C 1
ATOM 3065 O O . LEU A 1 398 ? 40.461 29.806 -6.009 1.00 83.06 398 LEU A O 1
ATOM 3069 N N . ALA A 1 399 ? 39.509 31.829 -6.258 1.00 85.25 399 ALA A N 1
ATOM 3070 C CA . ALA A 1 399 ? 39.862 31.975 -7.667 1.00 85.25 399 ALA A CA 1
ATOM 3071 C C . ALA A 1 399 ? 41.387 32.007 -7.868 1.00 85.25 399 ALA A C 1
ATOM 3073 O O . ALA A 1 399 ? 41.920 31.271 -8.699 1.00 85.25 399 ALA A O 1
ATOM 3074 N N . VAL A 1 400 ? 42.117 32.787 -7.063 1.00 88.81 400 VAL A N 1
ATOM 3075 C CA . VAL A 1 400 ? 43.589 32.823 -7.111 1.00 88.81 400 VAL A CA 1
ATOM 3076 C C . VAL A 1 400 ? 44.175 31.443 -6.805 1.00 88.81 400 VAL A C 1
ATOM 3078 O O . VAL A 1 400 ? 45.064 30.995 -7.528 1.00 88.81 400 VAL A O 1
ATOM 3081 N N . GLY A 1 401 ? 43.648 30.731 -5.803 1.00 83.06 401 GLY A N 1
ATOM 3082 C CA . GLY A 1 401 ? 44.063 29.364 -5.480 1.00 83.06 401 GLY A CA 1
ATOM 3083 C C . GLY A 1 401 ? 43.845 28.375 -6.631 1.00 83.06 401 GLY A C 1
ATOM 3084 O O . GLY A 1 401 ? 44.726 27.562 -6.915 1.00 83.06 401 GLY A O 1
ATOM 3085 N N . TYR A 1 402 ? 42.717 28.482 -7.335 1.00 81.12 402 TYR A N 1
ATOM 3086 C CA . TYR A 1 402 ? 42.392 27.661 -8.503 1.00 81.12 402 TYR A CA 1
ATOM 3087 C C . TYR A 1 402 ? 43.366 27.907 -9.669 1.00 81.12 402 TYR A C 1
ATOM 3089 O O . TYR A 1 402 ? 43.954 26.964 -10.205 1.00 81.12 402 TYR A O 1
ATOM 3097 N N . PHE A 1 403 ? 43.636 29.173 -10.001 1.00 79.00 403 PHE A N 1
ATOM 3098 C CA . PHE A 1 403 ? 44.540 29.525 -11.102 1.00 79.00 403 PHE A CA 1
ATOM 3099 C C . PHE A 1 403 ? 46.025 29.287 -10.783 1.00 79.00 403 PHE A C 1
ATOM 3101 O O . PHE A 1 403 ? 46.800 28.966 -11.687 1.00 79.00 403 PHE A O 1
ATOM 3108 N N . TYR A 1 404 ? 46.441 29.370 -9.514 1.00 74.06 404 TYR A N 1
ATOM 3109 C CA . TYR A 1 404 ? 47.816 29.040 -9.116 1.00 74.06 404 TYR A CA 1
ATOM 3110 C C . TYR A 1 404 ? 48.084 27.530 -9.047 1.00 74.06 404 TYR A C 1
ATOM 3112 O O . TYR A 1 404 ? 49.209 27.106 -9.320 1.00 74.06 404 TYR A O 1
ATOM 3120 N N . ARG A 1 405 ? 47.078 26.697 -8.736 1.00 64.19 405 ARG A N 1
ATOM 3121 C CA . ARG A 1 405 ? 47.219 25.227 -8.785 1.00 64.19 405 ARG A CA 1
ATOM 3122 C C . ARG A 1 405 ? 47.281 24.689 -10.216 1.00 64.19 405 ARG A C 1
ATOM 3124 O O . ARG A 1 405 ? 48.034 23.751 -10.459 1.00 64.19 405 ARG A O 1
ATOM 3131 N N . GLY A 1 406 ? 46.583 25.322 -11.162 1.00 57.22 406 GLY A N 1
ATOM 3132 C CA . GLY A 1 406 ? 46.603 24.942 -12.582 1.00 57.22 406 GLY A CA 1
ATOM 3133 C C . GLY A 1 406 ? 47.937 25.181 -13.307 1.00 57.22 406 GLY A C 1
ATOM 3134 O O . GLY A 1 406 ? 48.166 24.603 -14.362 1.00 57.22 406 GLY A O 1
ATOM 3135 N N . ARG A 1 407 ? 48.854 25.986 -12.747 1.00 57.25 407 ARG A N 1
ATOM 3136 C CA . ARG A 1 407 ? 50.174 26.279 -13.347 1.00 57.25 407 ARG A CA 1
ATOM 3137 C C . ARG A 1 407 ? 51.317 25.362 -12.894 1.00 57.25 407 ARG A C 1
ATOM 3139 O O . ARG A 1 407 ? 52.438 25.546 -13.352 1.00 57.25 407 ARG A O 1
ATOM 3146 N N . LYS A 1 408 ? 51.065 24.394 -12.004 1.00 54.44 408 LYS A N 1
ATOM 3147 C CA . LYS A 1 408 ? 52.079 23.429 -11.526 1.00 54.44 408 LYS A CA 1
ATOM 3148 C C . LYS A 1 408 ? 51.960 22.024 -12.137 1.00 54.44 408 LYS A C 1
ATOM 3150 O O . LYS A 1 408 ? 52.662 21.123 -11.690 1.00 54.44 408 LYS A O 1
ATOM 3155 N N . GLN A 1 409 ? 51.101 21.834 -13.140 1.00 54.38 409 GLN A N 1
ATOM 3156 C CA . GLN A 1 409 ? 50.972 20.573 -13.887 1.00 54.38 409 GLN A CA 1
ATOM 3157 C C . GLN A 1 409 ? 50.988 20.782 -15.410 1.00 54.38 409 GLN A C 1
ATOM 3159 O O . GLN A 1 409 ? 50.141 20.249 -16.123 1.00 54.38 409 GLN A O 1
ATOM 3164 N N . ILE A 1 410 ? 51.966 21.546 -15.901 1.00 46.88 410 ILE A N 1
ATOM 3165 C CA . ILE A 1 410 ? 52.469 21.439 -17.279 1.00 46.88 410 ILE A CA 1
ATOM 3166 C C . ILE A 1 410 ? 53.988 21.376 -17.206 1.00 46.88 410 ILE A C 1
ATOM 3168 O O . ILE A 1 410 ? 54.553 22.217 -16.466 1.00 46.88 410 ILE A O 1
#

pLDDT: mean 80.89, std 25.47, range [24.33, 98.88]

Foldseek 3Di:
DLPFDDWAFAVPDDFQCLLVCLQLVVPDDALLVSLVSNLQGRQFTPDPVGHRHHDSVVVLVVLAPAQEDEDEDQAPPDACLQDLRNLRPQLSSQSNSCVSHVNRGHFYWYQYNVPVVDTDIGGNLRRVVVCCVVALLDVVNLVVLLVVQQNSLCSNFVGRLSVLSSCCSSPVVSRAQVSLVSLCVVQCVVVVPPCNVVSCCDDNSLQSLLRNLLSSLVCVVVVSHDDDLVSLLSSLQSNLVSCLVPAAPPGSSGQNCVVSVLVSLVSYDPVSNLSSLVRNCVVHVDPSSDRPDPPDPPDDDDDDDPDDDDDDDDDDDDDDDDDDDDDDDDDDDDDDDDDDDDDDDDDDDDDDDDDDDDDDDDDDDDDDDDDDDDDDDDDDPDDPPVVVVVVVVVVVVVVVVVVVVVVPPD

Radius of gyration: 30.74 Å; chains: 1; bounding box: 104×67×79 Å